Protein AF-A0AAD3N673-F1 (afdb_monomer)

Mean predicted aligned error: 17.69 Å

Structure (mmCIF, N/CA/C/O backbone):
data_AF-A0AAD3N673-F1
#
_entry.id   AF-A0AAD3N673-F1
#
loop_
_atom_site.group_PDB
_atom_site.id
_atom_site.type_symbol
_atom_site.label_atom_id
_atom_site.label_alt_id
_atom_site.label_comp_id
_atom_site.label_asym_id
_atom_site.label_entity_id
_atom_site.label_seq_id
_atom_site.pdbx_PDB_ins_code
_atom_site.Cartn_x
_atom_site.Cartn_y
_atom_site.Cartn_z
_atom_site.occupancy
_atom_site.B_iso_or_equiv
_atom_site.auth_seq_id
_atom_site.auth_comp_id
_atom_site.auth_asym_id
_atom_site.auth_atom_id
_atom_site.pdbx_PDB_model_num
ATOM 1 N N . MET A 1 1 ? 4.998 2.557 9.472 1.00 74.56 1 MET A N 1
ATOM 2 C CA . MET A 1 1 ? 3.812 1.776 9.033 1.00 74.56 1 MET A CA 1
ATOM 3 C C . MET A 1 1 ? 3.994 1.356 7.579 1.00 74.56 1 MET A C 1
ATOM 5 O O . MET A 1 1 ? 4.515 2.151 6.806 1.00 74.56 1 MET A O 1
ATOM 9 N N . ILE A 1 2 ? 3.592 0.134 7.217 1.00 82.12 2 ILE A N 1
ATOM 10 C CA . ILE A 1 2 ? 3.658 -0.397 5.843 1.00 82.12 2 ILE A CA 1
ATOM 11 C C . ILE A 1 2 ? 2.227 -0.606 5.340 1.00 82.12 2 ILE A C 1
ATOM 13 O O . ILE A 1 2 ? 1.426 -1.225 6.037 1.00 82.12 2 ILE A O 1
ATOM 17 N N . ILE A 1 3 ? 1.909 -0.087 4.157 1.00 81.31 3 ILE A N 1
ATOM 18 C CA . ILE A 1 3 ? 0.587 -0.190 3.533 1.00 81.31 3 ILE A CA 1
ATOM 19 C C . ILE A 1 3 ? 0.760 -0.849 2.168 1.00 81.31 3 ILE A C 1
ATOM 21 O O . ILE A 1 3 ? 1.235 -0.222 1.223 1.00 81.31 3 ILE A O 1
ATOM 25 N N . ASN A 1 4 ? 0.378 -2.118 2.066 1.00 83.25 4 ASN A N 1
ATOM 26 C CA . ASN A 1 4 ? 0.408 -2.847 0.802 1.00 83.25 4 ASN A CA 1
ATOM 27 C C . ASN A 1 4 ? -0.785 -2.442 -0.073 1.00 83.25 4 ASN A C 1
ATOM 29 O O . ASN A 1 4 ? -1.875 -2.175 0.438 1.00 83.25 4 ASN A O 1
ATOM 33 N N . HIS A 1 5 ? -0.597 -2.410 -1.393 1.00 82.50 5 HIS A N 1
ATOM 34 C CA . HIS A 1 5 ? -1.702 -2.158 -2.314 1.00 82.50 5 HIS A CA 1
ATOM 35 C C . HIS A 1 5 ? -2.731 -3.300 -2.244 1.00 82.50 5 HIS A C 1
ATOM 37 O O . HIS A 1 5 ? -2.374 -4.468 -2.382 1.00 82.50 5 HIS A O 1
ATOM 43 N N . TYR A 1 6 ? -4.020 -2.980 -2.075 1.00 78.56 6 TYR A N 1
ATOM 44 C CA . TYR A 1 6 ? -5.089 -3.984 -1.899 1.00 78.56 6 TYR A CA 1
ATOM 45 C C . TYR A 1 6 ? -5.235 -4.926 -3.107 1.00 78.56 6 TYR A C 1
ATOM 47 O O . TYR A 1 6 ? -5.595 -6.090 -2.974 1.00 78.56 6 TYR A O 1
ATOM 55 N N . GLY A 1 7 ? -4.924 -4.424 -4.303 1.00 79.44 7 GLY A N 1
ATOM 56 C CA . GLY A 1 7 ? -4.878 -5.200 -5.545 1.00 79.44 7 GLY A CA 1
ATOM 57 C C . GLY A 1 7 ? -3.616 -6.051 -5.730 1.00 79.44 7 GLY A C 1
ATOM 58 O O . GLY A 1 7 ? -3.420 -6.569 -6.829 1.00 79.44 7 GLY A O 1
ATOM 59 N N . TYR A 1 8 ? -2.734 -6.153 -4.725 1.00 85.69 8 TYR A N 1
ATOM 60 C CA . TYR A 1 8 ? -1.504 -6.929 -4.849 1.00 85.69 8 TYR A CA 1
ATOM 61 C C . TYR A 1 8 ? -1.788 -8.429 -4.957 1.00 85.69 8 TYR A C 1
ATOM 63 O O . TYR A 1 8 ? -2.433 -9.028 -4.092 1.00 85.69 8 TYR A O 1
ATOM 71 N N . ASN A 1 9 ? -1.248 -9.065 -5.996 1.00 82.38 9 ASN A N 1
ATOM 72 C CA . ASN A 1 9 ? -1.357 -10.507 -6.185 1.00 82.38 9 ASN A CA 1
ATOM 73 C C . ASN A 1 9 ? 0.018 -11.180 -6.123 1.00 82.38 9 ASN A C 1
ATOM 75 O O . ASN A 1 9 ? 0.884 -10.965 -6.970 1.00 82.38 9 ASN A O 1
ATOM 79 N N . THR A 1 10 ? 0.204 -12.083 -5.161 1.00 82.81 10 THR A N 1
ATOM 80 C CA . THR A 1 10 ? 1.493 -12.750 -4.928 1.00 82.81 10 THR A CA 1
ATOM 81 C C . THR A 1 10 ? 1.937 -13.662 -6.073 1.00 82.81 10 THR A C 1
ATOM 83 O O . THR A 1 10 ? 3.145 -13.870 -6.227 1.00 82.81 10 THR A O 1
ATOM 86 N N . ARG A 1 11 ? 0.999 -14.185 -6.878 1.00 79.12 11 ARG A N 1
ATOM 87 C CA . ARG A 1 11 ? 1.270 -15.081 -8.014 1.00 79.12 11 ARG A CA 1
ATOM 88 C C . ARG A 1 11 ? 1.502 -14.313 -9.309 1.00 79.12 11 ARG A C 1
ATOM 90 O O . ARG A 1 11 ? 2.476 -14.590 -9.999 1.00 79.12 11 ARG A O 1
ATOM 97 N N . THR A 1 12 ? 0.613 -13.380 -9.649 1.00 83.69 12 THR A N 1
ATOM 98 C CA . THR A 1 12 ? 0.686 -12.634 -10.918 1.00 83.69 12 THR A CA 1
ATOM 99 C C . THR A 1 12 ? 1.560 -11.391 -10.828 1.00 83.69 12 THR A C 1
ATOM 101 O O . THR A 1 12 ? 1.961 -10.884 -11.867 1.00 83.69 12 THR A O 1
ATOM 104 N N . LYS A 1 13 ? 1.885 -10.926 -9.614 1.00 88.00 13 LYS A N 1
ATOM 105 C CA . LYS A 1 13 ? 2.587 -9.660 -9.337 1.00 88.00 13 LYS A CA 1
ATOM 106 C C . LYS A 1 13 ? 1.825 -8.418 -9.804 1.00 88.00 13 LYS A C 1
ATOM 108 O O . LYS A 1 13 ? 2.412 -7.370 -10.048 1.00 88.00 13 LYS A O 1
ATOM 113 N N . GLU A 1 14 ? 0.506 -8.520 -9.948 1.00 87.75 14 GLU A N 1
ATOM 114 C CA . GLU A 1 14 ? -0.340 -7.348 -10.190 1.00 87.75 14 GLU A CA 1
ATOM 115 C C . GLU A 1 14 ? -0.281 -6.396 -9.005 1.00 87.75 14 GLU A C 1
ATOM 117 O O . GLU A 1 14 ? -0.221 -6.849 -7.866 1.00 87.75 14 GLU A O 1
ATOM 122 N N . SER A 1 15 ? -0.291 -5.093 -9.293 1.00 89.75 15 SER A N 1
ATOM 123 C CA . SER A 1 15 ? -0.193 -4.013 -8.302 1.00 89.75 15 SER A CA 1
ATOM 124 C C . SER A 1 15 ? 0.937 -4.200 -7.275 1.00 89.75 15 SER A C 1
ATOM 126 O O . SER A 1 15 ? 0.731 -3.980 -6.083 1.00 89.75 15 SER A O 1
ATOM 128 N N . ASP A 1 16 ? 2.117 -4.654 -7.714 1.00 94.56 16 ASP A N 1
ATOM 129 C CA . ASP A 1 16 ? 3.292 -4.887 -6.859 1.00 94.56 16 ASP A CA 1
ATOM 130 C C . ASP A 1 16 ? 3.893 -3.563 -6.371 1.00 94.56 16 ASP A C 1
ATOM 132 O O . ASP A 1 16 ? 4.840 -3.021 -6.946 1.00 94.56 16 ASP A O 1
ATOM 136 N N . MET A 1 17 ? 3.260 -2.990 -5.349 1.00 93.56 17 MET A N 1
ATOM 137 C CA . MET A 1 17 ? 3.665 -1.750 -4.703 1.00 93.56 17 MET A CA 1
ATOM 138 C C . MET A 1 17 ? 3.160 -1.674 -3.257 1.00 93.56 17 MET A C 1
ATOM 140 O O . MET A 1 17 ? 2.133 -2.254 -2.892 1.00 93.56 17 MET A O 1
ATOM 144 N N . ALA A 1 18 ? 3.868 -0.893 -2.448 1.00 92.88 18 ALA A N 1
ATOM 145 C CA . ALA A 1 18 ? 3.491 -0.562 -1.082 1.00 92.88 18 ALA A CA 1
ATOM 146 C C . ALA A 1 18 ? 3.920 0.874 -0.750 1.00 92.88 18 ALA A C 1
ATOM 148 O O . ALA A 1 18 ? 4.863 1.401 -1.343 1.00 92.88 18 ALA A O 1
ATOM 149 N N . LEU A 1 19 ? 3.242 1.493 0.214 1.00 90.81 19 LEU A N 1
ATOM 150 C CA . LEU A 1 19 ? 3.629 2.771 0.804 1.00 90.81 19 LEU A CA 1
ATOM 151 C C . LEU A 1 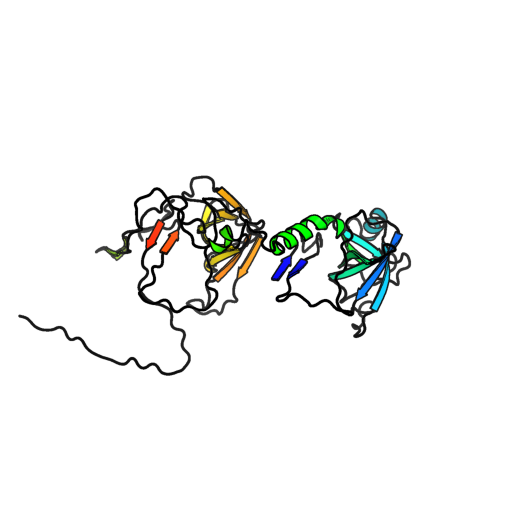19 ? 4.216 2.552 2.197 1.00 90.81 19 LEU A C 1
ATOM 153 O O . LEU A 1 19 ? 3.702 1.775 3.003 1.00 90.81 19 LEU A O 1
ATOM 157 N N . LEU A 1 20 ? 5.300 3.267 2.481 1.00 90.50 20 LEU A N 1
ATOM 158 C CA . LEU A 1 20 ? 6.035 3.203 3.739 1.00 90.50 20 LEU A CA 1
ATOM 159 C C . LEU A 1 20 ? 5.922 4.561 4.434 1.00 90.50 20 LEU A C 1
ATOM 161 O O . LEU A 1 20 ? 6.511 5.542 3.984 1.00 90.50 20 LEU A O 1
ATOM 165 N N . LYS A 1 21 ? 5.177 4.624 5.541 1.00 83.75 21 LYS A N 1
ATOM 166 C CA . LYS A 1 21 ? 5.146 5.807 6.410 1.00 83.75 21 LYS A CA 1
ATOM 167 C C . LYS A 1 21 ? 6.309 5.723 7.388 1.00 83.75 21 LYS A C 1
ATOM 169 O O . LYS A 1 21 ? 6.350 4.808 8.224 1.00 83.75 21 LYS A O 1
ATOM 174 N N . LEU A 1 22 ? 7.230 6.672 7.263 1.00 81.06 22 LEU A N 1
ATOM 175 C CA . LEU A 1 22 ? 8.357 6.846 8.172 1.00 81.06 22 LEU A CA 1
ATOM 176 C C . LEU A 1 22 ? 7.855 7.246 9.561 1.00 81.06 22 LEU A C 1
ATOM 178 O O . LEU A 1 22 ? 6.823 7.903 9.687 1.00 81.06 22 LEU A O 1
ATOM 182 N N . GLN A 1 23 ? 8.578 6.831 10.599 1.00 81.00 23 GLN A N 1
ATOM 183 C CA . GLN A 1 23 ? 8.222 7.155 11.982 1.00 81.00 23 GLN A CA 1
ATOM 184 C C . GLN A 1 23 ? 8.327 8.659 12.259 1.00 81.00 23 GLN A C 1
ATOM 186 O O . GLN A 1 23 ? 7.532 9.199 13.018 1.00 81.00 23 GLN A O 1
ATOM 191 N N . GLN A 1 24 ? 9.288 9.328 11.622 1.00 80.62 24 GLN A N 1
ATOM 192 C CA . GLN A 1 24 ? 9.478 10.770 11.703 1.00 80.62 24 GLN A CA 1
ATOM 193 C C . GLN A 1 24 ? 9.610 11.356 10.290 1.00 80.62 24 GLN A C 1
ATOM 195 O O . GLN A 1 24 ? 10.148 10.680 9.403 1.00 80.62 24 GLN A O 1
ATOM 200 N N . PRO A 1 25 ? 9.134 12.594 10.058 1.00 84.06 25 PRO A N 1
ATOM 201 C CA . PRO A 1 25 ? 9.342 13.289 8.795 1.00 84.06 25 PRO A CA 1
ATOM 202 C C . PRO A 1 25 ? 10.832 13.464 8.502 1.00 84.06 25 PRO A C 1
ATOM 204 O O . PRO A 1 25 ? 11.623 13.798 9.382 1.00 84.06 25 PRO A O 1
ATOM 207 N N . VAL A 1 26 ? 11.220 13.263 7.246 1.00 87.81 26 VAL A N 1
ATOM 208 C CA . VAL A 1 26 ? 12.606 13.472 6.821 1.00 87.81 26 VAL A CA 1
ATOM 209 C C . VAL A 1 26 ? 12.846 14.951 6.554 1.00 87.81 26 VAL A C 1
ATOM 211 O O . VAL A 1 26 ? 12.038 15.615 5.909 1.00 87.81 26 VAL A O 1
ATOM 214 N N . VAL A 1 27 ? 13.990 15.457 7.010 1.00 91.56 27 VAL A N 1
ATOM 215 C CA . VAL A 1 27 ? 14.427 16.826 6.728 1.00 91.56 27 VAL A CA 1
ATOM 216 C C . VAL A 1 27 ? 15.046 16.883 5.333 1.00 91.56 27 VAL A C 1
ATOM 218 O O . VAL A 1 27 ? 16.078 16.260 5.070 1.00 91.56 27 VAL A O 1
ATOM 221 N N . PHE A 1 28 ? 14.423 17.641 4.433 1.00 93.50 28 PHE A N 1
ATOM 222 C CA . PHE A 1 28 ? 14.944 17.831 3.081 1.00 93.50 28 PHE A CA 1
ATOM 223 C C . PHE A 1 28 ? 16.200 18.695 3.066 1.00 93.50 28 PHE A C 1
ATOM 225 O O . PHE A 1 28 ? 16.344 19.652 3.825 1.00 93.50 28 PHE A O 1
ATOM 232 N N . ASN A 1 29 ? 17.116 18.351 2.165 1.00 94.38 29 ASN A N 1
ATOM 233 C CA . ASN A 1 29 ? 18.379 19.056 1.985 1.00 94.38 29 ASN A CA 1
ATOM 234 C C . ASN A 1 29 ? 18.906 18.844 0.551 1.00 94.38 29 ASN A C 1
ATOM 236 O O . ASN A 1 29 ? 18.150 18.540 -0.374 1.00 94.38 29 ASN A O 1
ATOM 240 N N . GLN A 1 30 ? 20.203 19.058 0.330 1.00 95.81 30 GLN A N 1
ATOM 241 C CA . GLN A 1 30 ? 20.824 18.868 -0.985 1.00 95.81 30 GLN A CA 1
ATOM 242 C C . GLN A 1 30 ? 20.966 17.395 -1.409 1.00 95.81 30 GLN A C 1
ATOM 244 O O . GLN A 1 30 ? 21.077 17.121 -2.598 1.00 95.81 30 GLN A O 1
ATOM 249 N N . PHE A 1 31 ? 20.943 16.456 -0.461 1.00 94.19 31 PHE A N 1
ATOM 250 C CA . PHE A 1 31 ? 21.061 15.013 -0.695 1.00 94.19 31 PHE A CA 1
ATOM 251 C C . PHE A 1 31 ? 19.709 14.293 -0.676 1.00 94.19 31 PHE A C 1
ATOM 253 O O . PHE A 1 31 ? 19.594 13.196 -1.215 1.00 94.19 31 PHE A O 1
ATOM 260 N N . ILE A 1 32 ? 18.693 14.893 -0.049 1.00 93.81 32 ILE A N 1
ATOM 261 C CA . ILE A 1 32 ? 17.379 14.281 0.148 1.00 93.81 32 ILE A CA 1
ATOM 262 C C . ILE A 1 32 ? 16.294 15.199 -0.403 1.00 93.81 32 ILE A C 1
ATOM 264 O O . ILE A 1 32 ? 16.026 16.263 0.161 1.00 93.81 32 ILE A O 1
ATOM 268 N N . ARG A 1 33 ? 15.647 14.759 -1.486 1.00 93.25 33 ARG A N 1
ATOM 269 C CA . ARG A 1 33 ? 14.490 15.420 -2.100 1.00 93.25 33 ARG A CA 1
ATOM 270 C C . ARG A 1 33 ? 13.495 14.386 -2.634 1.00 93.25 33 ARG A C 1
ATOM 272 O O . ARG A 1 33 ? 13.927 13.313 -3.057 1.00 93.25 33 ARG A O 1
ATOM 279 N N . PRO A 1 34 ? 12.188 14.694 -2.627 1.00 94.69 34 PRO A N 1
ATOM 280 C CA . PRO A 1 34 ? 11.187 13.829 -3.232 1.00 94.69 34 PRO A CA 1
ATOM 281 C C . PRO A 1 34 ? 11.283 13.847 -4.764 1.00 94.69 34 PRO A C 1
ATOM 283 O O . PRO A 1 34 ? 11.810 14.788 -5.362 1.00 94.69 34 PRO A O 1
ATOM 286 N N . ILE A 1 35 ? 10.736 12.803 -5.383 1.00 95.38 35 ILE A N 1
ATOM 287 C CA . ILE A 1 35 ? 10.476 12.718 -6.821 1.00 95.38 35 ILE A CA 1
ATOM 288 C C . ILE A 1 35 ? 8.968 12.831 -7.050 1.00 95.38 35 ILE A C 1
ATOM 290 O O . ILE A 1 35 ? 8.179 12.353 -6.233 1.00 95.38 35 ILE A O 1
ATOM 294 N N . ASP A 1 36 ? 8.568 13.430 -8.164 1.00 93.44 36 ASP A N 1
ATOM 295 C CA . ASP A 1 36 ? 7.154 13.545 -8.508 1.00 93.44 36 ASP A CA 1
ATOM 296 C C . ASP A 1 36 ? 6.617 12.299 -9.184 1.00 93.44 36 ASP A C 1
ATOM 298 O O . ASP A 1 36 ? 7.373 11.517 -9.745 1.00 93.44 36 ASP A O 1
ATOM 302 N N . LEU A 1 37 ? 5.301 12.111 -9.144 1.00 93.38 37 LEU A N 1
ATOM 303 C CA . LEU A 1 37 ? 4.654 10.961 -9.762 1.00 93.38 37 LEU A CA 1
ATOM 304 C C . LEU A 1 37 ? 4.281 11.263 -11.211 1.00 93.38 37 LEU A C 1
ATOM 306 O O . LEU A 1 37 ? 3.676 12.291 -11.504 1.00 93.38 37 LEU A O 1
ATOM 310 N N . TRP A 1 38 ? 4.562 10.319 -12.106 1.00 93.06 38 TRP A N 1
ATOM 311 C CA . TRP A 1 38 ? 4.102 10.398 -13.487 1.00 93.06 38 TRP A CA 1
ATOM 312 C C . TRP A 1 38 ? 2.606 10.053 -13.570 1.00 93.06 38 TRP A C 1
ATOM 314 O O . TRP A 1 38 ? 2.213 8.891 -13.431 1.00 93.06 38 TRP A O 1
ATOM 324 N N . MET A 1 39 ? 1.753 11.048 -13.824 1.00 86.94 39 MET A N 1
ATOM 325 C CA . MET A 1 39 ? 0.288 10.873 -13.796 1.00 86.94 39 MET A CA 1
ATOM 326 C C . MET A 1 39 ? -0.368 10.698 -15.173 1.00 86.94 39 MET A C 1
ATOM 328 O O . MET A 1 39 ? -1.542 10.340 -15.263 1.00 86.94 39 MET A O 1
ATOM 332 N N . THR A 1 40 ? 0.364 10.936 -16.260 1.00 88.69 40 THR A N 1
ATOM 333 C CA . THR A 1 40 ? -0.167 10.869 -17.632 1.00 88.69 40 THR A CA 1
ATOM 334 C C . THR A 1 40 ? 0.135 9.519 -18.295 1.00 88.69 40 THR A C 1
ATOM 336 O O . THR A 1 40 ? 0.967 8.760 -17.795 1.00 88.69 40 THR A O 1
ATOM 339 N N . PRO A 1 41 ? -0.520 9.162 -19.416 1.00 91.38 41 PRO A N 1
ATOM 340 C CA . PRO A 1 41 ? -0.152 7.973 -20.179 1.00 91.38 41 PRO A CA 1
ATOM 341 C C . PRO A 1 41 ? 1.346 7.922 -20.497 1.00 91.38 41 PRO A C 1
ATOM 343 O O . PRO A 1 41 ? 1.921 8.899 -20.976 1.00 91.38 41 PRO A O 1
ATOM 346 N N . LEU A 1 42 ? 1.978 6.777 -20.220 1.00 91.38 42 LEU A N 1
ATOM 347 C CA . LEU A 1 42 ? 3.411 6.598 -20.448 1.00 91.38 42 LEU A CA 1
ATOM 348 C C . LEU A 1 42 ? 3.745 6.704 -21.948 1.00 91.38 42 LEU A C 1
ATOM 350 O O . LEU A 1 42 ? 3.201 5.935 -22.747 1.00 91.38 42 LEU A O 1
ATOM 354 N N . PRO A 1 43 ? 4.652 7.609 -22.344 1.00 92.12 43 PRO A N 1
ATOM 355 C CA . PRO A 1 43 ? 5.070 7.755 -23.733 1.00 92.12 43 PRO A CA 1
ATOM 356 C C . PRO A 1 43 ? 5.942 6.572 -24.167 1.00 92.12 43 PRO A C 1
ATOM 358 O O . PRO A 1 43 ? 6.958 6.258 -23.541 1.00 92.12 43 PRO A O 1
ATOM 361 N N . LEU A 1 44 ? 5.556 5.933 -25.271 1.00 92.44 44 LEU A N 1
ATOM 362 C CA . LEU A 1 44 ? 6.309 4.823 -25.853 1.00 92.44 44 LEU A CA 1
ATOM 363 C C . LEU A 1 44 ? 7.680 5.295 -26.346 1.00 92.44 44 LEU A C 1
ATOM 365 O O . LEU A 1 44 ? 7.832 6.431 -26.792 1.00 92.44 44 LEU A O 1
ATOM 369 N N . HIS A 1 45 ? 8.674 4.410 -26.284 1.00 92.19 45 HIS A N 1
ATOM 370 C CA . HIS A 1 45 ? 10.055 4.663 -26.709 1.00 92.19 45 HIS A CA 1
ATOM 371 C C . HIS A 1 45 ? 10.776 5.789 -25.948 1.00 92.19 45 HIS A C 1
ATOM 373 O O . HIS A 1 45 ? 11.872 6.204 -26.332 1.00 92.19 45 HIS A O 1
ATOM 379 N N . ARG A 1 46 ? 10.206 6.275 -24.838 1.00 93.12 46 ARG A N 1
ATOM 380 C CA . ARG A 1 46 ? 10.896 7.217 -23.957 1.00 93.12 46 ARG A CA 1
ATOM 381 C C . ARG A 1 46 ? 12.006 6.509 -23.196 1.00 93.12 46 ARG A C 1
ATOM 383 O O . ARG A 1 46 ? 11.819 5.400 -22.698 1.00 93.12 46 ARG A O 1
ATOM 390 N N . LYS A 1 47 ? 13.147 7.186 -23.076 1.00 94.31 47 LYS A N 1
ATOM 391 C CA . LYS A 1 47 ? 14.249 6.760 -22.215 1.00 94.31 47 LYS A CA 1
ATOM 392 C C . LYS A 1 47 ? 14.003 7.216 -20.783 1.00 94.31 47 LYS A C 1
ATOM 394 O O . LYS A 1 47 ? 13.699 8.385 -20.550 1.00 94.31 47 LYS A O 1
ATOM 399 N N . CYS A 1 48 ? 14.167 6.293 -19.852 1.00 95.69 48 CYS A N 1
ATOM 400 C CA . CYS A 1 48 ? 14.081 6.518 -18.420 1.00 95.69 48 CYS A CA 1
ATOM 401 C C . CYS A 1 48 ? 15.277 5.856 -17.739 1.00 95.69 48 CYS A C 1
ATOM 403 O O . CYS A 1 48 ? 15.911 4.965 -18.305 1.00 95.69 48 CYS A O 1
ATOM 405 N N . THR A 1 49 ? 15.591 6.301 -16.536 1.00 96.31 49 THR A N 1
ATOM 406 C CA . THR A 1 49 ? 16.772 5.890 -15.790 1.00 96.31 49 THR A CA 1
ATOM 407 C C . THR A 1 49 ? 16.345 5.037 -14.607 1.00 96.31 49 THR A C 1
ATOM 409 O O . THR A 1 49 ? 15.496 5.441 -13.813 1.00 96.31 49 THR A O 1
ATOM 412 N N . VAL A 1 50 ? 16.934 3.851 -14.501 1.00 95.38 50 VAL A N 1
ATOM 413 C CA . VAL A 1 50 ? 16.853 3.008 -13.307 1.00 95.38 50 VAL A CA 1
ATOM 414 C C . VAL A 1 50 ? 18.091 3.272 -12.474 1.00 95.38 50 VAL A C 1
ATOM 416 O O . VAL A 1 50 ? 19.188 3.341 -13.033 1.00 95.38 50 VAL A O 1
ATOM 419 N N . THR A 1 51 ? 17.930 3.377 -11.160 1.00 95.56 51 THR A N 1
ATOM 420 C CA . THR A 1 51 ? 19.048 3.482 -10.220 1.00 95.56 51 THR A CA 1
ATOM 421 C C . THR A 1 51 ? 18.941 2.436 -9.117 1.00 95.56 51 THR A C 1
ATOM 423 O O . THR A 1 51 ? 17.839 2.074 -8.701 1.00 95.56 51 THR A O 1
ATOM 426 N N . GLY A 1 52 ? 20.083 1.942 -8.635 1.00 94.50 52 GLY A N 1
ATOM 427 C CA . GLY A 1 52 ? 20.101 0.969 -7.544 1.00 94.50 52 GLY A CA 1
ATOM 428 C C . GLY A 1 52 ? 21.476 0.388 -7.202 1.00 94.50 52 GLY A C 1
ATOM 429 O O . GLY A 1 52 ? 22.501 0.770 -7.771 1.00 94.50 52 GLY A O 1
ATOM 430 N N . TRP A 1 53 ? 21.491 -0.499 -6.206 1.00 94.56 53 TRP A N 1
ATOM 431 C CA . TRP A 1 53 ? 22.683 -1.192 -5.680 1.00 94.56 53 TRP A CA 1
ATOM 432 C C . TRP A 1 53 ? 22.659 -2.701 -5.967 1.00 94.56 53 TRP A C 1
ATOM 434 O O . TRP A 1 53 ? 23.422 -3.480 -5.382 1.00 94.56 53 TRP A O 1
ATOM 444 N N . GLY A 1 54 ? 21.756 -3.131 -6.842 1.00 89.44 54 GLY A N 1
ATOM 445 C CA . GLY A 1 54 ? 21.657 -4.497 -7.306 1.00 89.44 54 GLY A CA 1
ATOM 446 C C . GLY A 1 54 ? 22.892 -4.951 -8.076 1.00 89.44 54 GLY A C 1
ATOM 447 O O . GLY A 1 54 ? 23.843 -4.209 -8.334 1.00 89.44 54 GLY A O 1
ATOM 448 N N . SER A 1 55 ? 22.908 -6.234 -8.408 1.00 86.25 55 SER A N 1
ATOM 449 C CA . SER A 1 55 ? 24.017 -6.844 -9.134 1.00 86.25 55 SER A CA 1
ATOM 450 C C . SER A 1 55 ? 24.170 -6.238 -10.536 1.00 86.25 55 SER A C 1
ATOM 452 O O . SER A 1 55 ? 23.209 -6.126 -11.280 1.00 86.25 55 SER A O 1
ATOM 454 N N . THR A 1 56 ? 25.389 -5.912 -10.973 1.00 85.50 56 THR A N 1
ATOM 455 C CA . THR A 1 56 ? 25.623 -5.344 -12.326 1.00 85.50 56 THR A CA 1
ATOM 456 C C . THR A 1 56 ? 25.596 -6.382 -13.452 1.00 85.50 56 THR A C 1
ATOM 458 O O . THR A 1 56 ? 25.738 -6.056 -14.629 1.00 85.50 56 THR A O 1
ATOM 461 N N . ARG A 1 57 ? 25.445 -7.655 -13.091 1.00 84.31 57 ARG A N 1
ATOM 462 C CA . ARG A 1 57 ? 25.306 -8.798 -13.992 1.00 84.31 57 ARG A CA 1
ATOM 463 C C . ARG A 1 57 ? 24.458 -9.857 -13.315 1.00 84.31 57 ARG A C 1
ATOM 465 O O . ARG A 1 57 ? 24.461 -9.966 -12.088 1.00 84.31 57 ARG A O 1
ATOM 472 N N . GLU A 1 58 ? 23.780 -10.658 -14.123 1.00 85.62 58 GLU A N 1
ATOM 473 C CA . GLU A 1 58 ? 22.934 -11.737 -13.630 1.00 85.62 58 GLU A CA 1
ATOM 474 C C . GLU A 1 58 ? 23.734 -12.714 -12.751 1.00 85.62 58 GLU A C 1
ATOM 476 O O . GLU A 1 58 ? 24.814 -13.162 -13.139 1.00 85.62 58 GLU A O 1
ATOM 481 N N . ASN A 1 59 ? 23.209 -13.020 -11.559 1.00 83.94 59 ASN A N 1
ATOM 482 C CA . ASN A 1 59 ? 23.870 -13.851 -10.538 1.00 83.94 59 ASN A CA 1
ATOM 483 C C . ASN A 1 59 ? 25.235 -13.309 -10.060 1.00 83.94 59 ASN A C 1
ATOM 485 O O . ASN A 1 59 ? 26.030 -14.038 -9.468 1.00 83.94 59 ASN A O 1
ATOM 489 N N . GLY A 1 60 ? 25.525 -12.031 -10.318 1.00 85.69 60 GLY A N 1
ATOM 490 C CA . GLY A 1 60 ? 26.713 -11.348 -9.820 1.00 85.69 60 GLY A CA 1
ATOM 491 C C . GLY A 1 60 ? 26.565 -10.870 -8.372 1.00 85.69 60 GLY A C 1
ATOM 492 O O . GLY A 1 60 ? 25.460 -10.867 -7.823 1.00 85.69 60 GLY A O 1
ATOM 493 N N . PRO A 1 61 ? 27.664 -10.415 -7.746 1.00 87.69 61 PRO A N 1
ATOM 494 C CA . PRO A 1 61 ? 27.602 -9.765 -6.443 1.00 87.69 61 PRO A CA 1
ATOM 495 C C . PRO A 1 61 ? 26.930 -8.388 -6.546 1.00 87.69 61 PRO A C 1
ATOM 497 O O . PRO A 1 61 ? 26.995 -7.728 -7.587 1.00 87.69 61 PRO A O 1
ATOM 500 N N . ARG A 1 62 ? 26.334 -7.946 -5.436 1.00 88.25 62 ARG A N 1
ATOM 501 C CA . ARG A 1 62 ? 25.847 -6.570 -5.270 1.00 88.25 62 ARG A CA 1
ATOM 502 C C . ARG A 1 62 ? 27.012 -5.591 -5.192 1.00 88.25 62 ARG A C 1
ATOM 504 O O . ARG A 1 62 ? 28.138 -5.969 -4.864 1.00 88.25 62 ARG A O 1
ATOM 511 N N . VAL A 1 63 ? 26.726 -4.328 -5.470 1.00 91.31 63 VAL A N 1
ATOM 512 C CA . VAL A 1 63 ? 27.723 -3.255 -5.478 1.00 91.31 63 VAL A CA 1
ATOM 513 C C . VAL A 1 63 ? 27.443 -2.239 -4.378 1.00 91.31 63 VAL A C 1
ATOM 515 O O . VAL A 1 63 ? 26.301 -2.001 -4.009 1.00 91.31 63 VAL A O 1
ATOM 518 N N . ASN A 1 64 ? 28.499 -1.609 -3.860 1.00 91.69 64 ASN A N 1
ATOM 519 C CA . ASN A 1 64 ? 28.382 -0.637 -2.763 1.00 91.69 64 ASN A CA 1
ATOM 520 C C . ASN A 1 64 ? 28.148 0.802 -3.252 1.00 91.69 64 ASN A C 1
ATOM 522 O O . ASN A 1 64 ? 27.726 1.663 -2.485 1.00 91.69 64 ASN A O 1
ATOM 526 N N . ARG A 1 65 ? 28.443 1.085 -4.526 1.00 94.00 65 ARG A N 1
ATOM 527 C CA . ARG A 1 65 ? 28.217 2.397 -5.148 1.00 94.00 65 ARG A CA 1
ATOM 528 C C . ARG A 1 65 ? 26.932 2.346 -5.961 1.00 94.00 65 ARG A C 1
ATOM 530 O O . ARG A 1 65 ? 26.769 1.400 -6.728 1.00 94.00 65 ARG A O 1
ATOM 537 N N . LEU A 1 66 ? 26.082 3.364 -5.820 1.00 94.69 66 LEU A N 1
ATOM 538 C CA . LEU A 1 66 ? 24.845 3.484 -6.591 1.00 94.69 66 LEU A CA 1
ATOM 539 C C . LEU A 1 66 ? 25.168 3.444 -8.088 1.00 94.69 66 LEU A C 1
ATOM 541 O O . LEU A 1 66 ? 26.084 4.134 -8.540 1.00 94.69 66 LEU A O 1
ATOM 545 N N . GLN A 1 67 ? 24.449 2.608 -8.827 1.00 95.44 67 GLN A N 1
ATOM 546 C CA . GLN A 1 67 ? 24.553 2.492 -10.277 1.00 95.44 67 GLN A CA 1
ATOM 547 C C . GLN A 1 67 ? 23.334 3.120 -10.939 1.00 95.44 67 GLN A C 1
ATOM 549 O O . GLN A 1 67 ? 22.273 3.241 -10.322 1.00 95.44 67 GLN A O 1
ATOM 554 N N . GLU A 1 68 ? 23.486 3.474 -12.211 1.00 94.44 68 GLU A N 1
ATOM 555 C CA . GLU A 1 68 ? 22.400 3.966 -13.046 1.00 94.44 68 GLU A CA 1
ATOM 556 C C . GLU A 1 68 ? 22.485 3.395 -14.461 1.00 94.44 68 GLU A C 1
ATOM 558 O O . GLU A 1 68 ? 23.571 3.146 -14.990 1.00 94.44 68 GLU A O 1
ATOM 563 N N . VAL A 1 69 ? 21.329 3.182 -15.087 1.00 93.12 69 VAL A N 1
ATOM 564 C CA . VAL A 1 69 ? 21.252 2.741 -16.480 1.00 93.12 69 VAL A CA 1
ATOM 565 C C . VAL A 1 69 ? 20.008 3.296 -17.162 1.00 93.12 69 VAL A C 1
ATOM 567 O O . VAL A 1 69 ? 18.929 3.369 -16.574 1.00 93.12 69 VAL A O 1
ATOM 570 N N . ASN A 1 70 ? 20.153 3.671 -18.433 1.00 94.00 70 ASN A N 1
ATOM 571 C CA . ASN A 1 70 ? 19.038 4.120 -19.258 1.00 94.00 70 ASN A CA 1
ATOM 572 C C . ASN A 1 70 ? 18.353 2.938 -19.949 1.00 94.00 70 ASN A C 1
ATOM 574 O O . ASN A 1 70 ? 18.987 2.176 -20.683 1.00 94.00 70 ASN A O 1
ATOM 578 N N . VAL A 1 71 ? 17.040 2.850 -19.774 1.00 94.56 71 VAL A N 1
ATOM 579 C CA . VAL A 1 71 ? 16.147 1.867 -20.392 1.00 94.56 71 VAL A CA 1
ATOM 580 C C . VAL A 1 71 ? 15.055 2.576 -21.186 1.00 94.56 71 VAL A C 1
ATOM 582 O O . VAL A 1 71 ? 14.735 3.735 -20.932 1.00 94.56 71 VAL A O 1
ATOM 585 N N . THR A 1 72 ? 14.491 1.899 -22.181 1.00 94.69 72 THR A N 1
ATOM 586 C CA . THR A 1 72 ? 13.477 2.464 -23.079 1.00 94.69 72 THR A CA 1
ATOM 587 C C . THR A 1 72 ? 12.128 1.809 -22.823 1.00 94.69 72 THR A C 1
ATOM 589 O O . THR A 1 72 ? 12.054 0.584 -22.781 1.00 94.69 72 THR A O 1
ATOM 592 N N . ILE A 1 73 ? 11.070 2.608 -22.661 1.00 95.31 73 ILE A N 1
ATOM 593 C CA . ILE A 1 73 ? 9.696 2.111 -22.504 1.00 95.31 73 ILE A CA 1
ATOM 594 C C . ILE A 1 73 ? 9.261 1.402 -23.786 1.00 95.31 73 ILE A C 1
ATOM 596 O O . ILE A 1 73 ? 9.326 1.979 -24.874 1.00 95.31 73 ILE A O 1
ATOM 600 N N . LEU A 1 74 ? 8.780 0.169 -23.646 1.00 94.19 74 LEU A N 1
ATOM 601 C CA . LEU A 1 74 ? 8.358 -0.659 -24.770 1.00 94.19 74 LEU A CA 1
ATOM 602 C C . LEU A 1 74 ? 6.840 -0.602 -24.999 1.00 94.19 74 LEU A C 1
ATOM 604 O O . LEU A 1 74 ? 6.077 -0.453 -24.038 1.00 94.19 74 LEU A O 1
ATOM 608 N N . PRO A 1 75 ? 6.388 -0.778 -26.254 1.00 94.50 75 PRO A N 1
ATOM 609 C CA . PRO A 1 75 ? 4.979 -0.988 -26.563 1.00 94.50 75 PRO A CA 1
ATOM 610 C C . PRO A 1 75 ? 4.381 -2.184 -25.789 1.00 94.50 75 PRO A C 1
ATOM 612 O O . PRO A 1 75 ? 5.048 -3.219 -25.652 1.00 94.50 75 PRO A O 1
ATOM 615 N N . PRO A 1 76 ? 3.141 -2.077 -25.265 1.00 91.94 76 PRO A N 1
ATOM 616 C CA . PRO A 1 76 ? 2.520 -3.141 -24.474 1.00 91.94 76 PRO A CA 1
ATOM 617 C C . PRO A 1 76 ? 2.388 -4.475 -25.215 1.00 91.94 76 PRO A C 1
ATOM 619 O O . PRO A 1 76 ? 2.597 -5.526 -24.618 1.00 91.94 76 PRO A O 1
ATOM 622 N N . ASP A 1 77 ? 2.069 -4.438 -26.506 1.00 93.06 77 ASP A N 1
ATOM 623 C CA . ASP A 1 77 ? 1.956 -5.593 -27.398 1.00 93.06 77 ASP A CA 1
ATOM 624 C C . ASP A 1 77 ? 3.298 -6.317 -27.556 1.00 93.06 77 ASP A C 1
ATOM 626 O O . ASP A 1 77 ? 3.371 -7.527 -27.333 1.00 93.06 77 ASP A O 1
ATOM 630 N N . VAL A 1 78 ? 4.373 -5.566 -27.816 1.00 92.12 78 VAL A N 1
ATOM 631 C CA . VAL A 1 78 ? 5.738 -6.103 -27.908 1.00 92.12 78 VAL A CA 1
ATOM 632 C C . VAL A 1 78 ? 6.151 -6.744 -26.588 1.00 92.12 78 VAL A C 1
ATOM 634 O O . VAL A 1 78 ? 6.649 -7.873 -26.566 1.00 92.12 78 VAL A O 1
ATOM 637 N N . CYS A 1 79 ? 5.912 -6.068 -25.459 1.00 91.94 79 CYS A N 1
ATOM 638 C CA . CYS A 1 79 ? 6.276 -6.663 -24.181 1.00 91.94 79 CYS A CA 1
ATOM 639 C C . CYS A 1 79 ? 5.452 -7.919 -23.868 1.00 91.94 79 CYS A C 1
ATOM 641 O O . CYS A 1 79 ? 5.991 -8.938 -23.425 1.00 91.94 79 CYS A O 1
ATOM 643 N N . ASN A 1 80 ? 4.145 -7.880 -24.120 1.00 92.94 80 ASN A N 1
ATOM 644 C CA . ASN A 1 80 ? 3.282 -9.014 -23.835 1.00 92.94 80 ASN A CA 1
ATOM 645 C C . ASN A 1 80 ? 3.601 -10.217 -24.738 1.00 92.94 80 ASN A C 1
ATOM 647 O O . ASN A 1 80 ? 3.486 -11.359 -24.290 1.00 92.94 80 ASN A O 1
ATOM 651 N N . GLN A 1 81 ? 4.083 -9.976 -25.963 1.00 93.12 81 GLN A N 1
ATOM 652 C CA . GLN A 1 81 ? 4.624 -11.008 -26.846 1.00 93.12 81 GLN A CA 1
ATOM 653 C C . GLN A 1 81 ? 5.861 -11.684 -26.234 1.00 93.12 81 GLN A C 1
ATOM 655 O O . GLN A 1 81 ? 5.922 -12.913 -26.182 1.00 93.12 81 GLN A O 1
ATOM 660 N N . TYR A 1 82 ? 6.820 -10.914 -25.705 1.00 91.19 82 TYR A N 1
ATOM 661 C CA . TYR A 1 82 ? 8.015 -11.471 -25.052 1.00 91.19 82 TYR A CA 1
ATOM 662 C C . TYR A 1 82 ? 7.698 -12.318 -23.813 1.00 91.19 82 TYR A C 1
ATOM 664 O O . TYR A 1 82 ? 8.420 -13.272 -23.503 1.00 91.19 82 TYR A O 1
ATOM 672 N N . TYR A 1 83 ? 6.601 -12.006 -23.125 1.00 91.38 83 TYR A N 1
ATOM 673 C CA . TYR A 1 83 ? 6.167 -12.697 -21.913 1.00 91.38 83 TYR A CA 1
ATOM 674 C C . TYR A 1 83 ? 4.951 -13.610 -22.101 1.00 91.38 83 TYR A C 1
ATOM 676 O O . TYR A 1 83 ? 4.366 -14.047 -21.110 1.00 91.38 83 TYR A O 1
ATOM 684 N N . LEU A 1 84 ? 4.600 -13.958 -23.345 1.00 91.88 84 LEU A N 1
ATOM 685 C CA . LEU A 1 84 ? 3.549 -14.930 -23.674 1.00 91.88 84 LEU A CA 1
ATOM 686 C C . LEU A 1 84 ? 2.191 -14.618 -23.008 1.00 91.88 84 LEU A C 1
ATOM 688 O O . LEU A 1 84 ? 1.551 -15.505 -22.445 1.00 91.88 84 LEU A O 1
ATOM 692 N N . GLY A 1 85 ? 1.762 -13.353 -23.011 1.00 89.94 85 GLY A N 1
ATOM 693 C CA . GLY A 1 85 ? 0.455 -12.960 -22.463 1.00 89.94 85 GLY A CA 1
ATOM 694 C C . GLY A 1 85 ? 0.417 -12.744 -20.942 1.00 89.94 85 GLY A C 1
ATOM 695 O O . GLY A 1 85 ? -0.662 -12.589 -20.360 1.00 89.94 85 GLY A O 1
ATOM 696 N N . ARG A 1 86 ? 1.569 -12.778 -20.260 1.00 89.94 86 ARG A N 1
ATOM 697 C CA . ARG A 1 86 ? 1.647 -12.645 -18.793 1.00 89.94 86 ARG A CA 1
ATOM 698 C C . ARG A 1 86 ? 1.682 -11.201 -18.290 1.00 89.94 86 ARG A C 1
ATOM 700 O O . ARG A 1 86 ? 1.541 -11.007 -17.087 1.00 89.94 86 ARG A O 1
ATOM 707 N N . ILE A 1 87 ? 1.835 -10.205 -19.164 1.00 92.56 87 ILE A N 1
ATOM 708 C CA . ILE A 1 87 ? 1.822 -8.794 -18.758 1.00 92.56 87 ILE A CA 1
ATOM 709 C C . ILE A 1 87 ? 0.380 -8.355 -18.502 1.00 92.56 87 ILE A C 1
ATOM 711 O O . ILE A 1 87 ? -0.522 -8.615 -19.299 1.00 92.56 87 ILE A O 1
ATOM 715 N N . ARG A 1 88 ? 0.159 -7.726 -17.348 1.00 91.25 88 ARG A N 1
ATOM 716 C CA . ARG A 1 88 ? -1.149 -7.241 -16.886 1.00 91.25 88 ARG A CA 1
ATOM 717 C C . ARG A 1 88 ? -1.238 -5.727 -17.036 1.00 91.25 88 ARG A C 1
ATOM 719 O O . ARG A 1 88 ? -0.228 -5.061 -17.241 1.00 91.25 88 ARG A O 1
ATOM 726 N N . SER A 1 89 ? -2.444 -5.171 -16.930 1.00 89.88 89 SER A N 1
ATOM 727 C CA . SER A 1 89 ? -2.675 -3.733 -17.134 1.00 89.88 89 SER A CA 1
ATOM 728 C C . SER A 1 89 ? -1.895 -2.854 -16.152 1.00 89.88 89 SER A C 1
ATOM 730 O O . SER A 1 89 ? -1.462 -1.773 -16.549 1.00 89.88 89 SER A O 1
ATOM 732 N N . SER A 1 90 ? -1.669 -3.339 -14.923 1.00 90.75 90 SER A N 1
ATOM 733 C CA . SER A 1 90 ? -0.900 -2.664 -13.864 1.00 90.75 90 SER A CA 1
ATOM 734 C C . SER A 1 90 ? 0.616 -2.704 -14.069 1.00 90.75 90 SER A C 1
ATOM 736 O O . SER A 1 90 ? 1.370 -2.304 -13.184 1.00 90.75 90 SER A O 1
ATOM 738 N N . MET A 1 91 ? 1.086 -3.242 -15.193 1.00 95.19 91 MET A N 1
ATOM 739 C CA . MET A 1 91 ? 2.499 -3.446 -15.488 1.00 95.19 91 MET A CA 1
ATOM 740 C C . MET A 1 91 ? 2.866 -2.794 -16.816 1.00 95.19 91 MET A C 1
ATOM 742 O O . MET A 1 91 ? 2.032 -2.590 -17.699 1.00 95.19 91 MET A O 1
ATOM 746 N N . PHE A 1 92 ? 4.147 -2.502 -16.978 1.00 96.06 92 PHE A N 1
ATOM 747 C CA . PHE A 1 92 ? 4.741 -2.161 -18.264 1.00 96.06 92 PHE A CA 1
ATOM 748 C C . PHE A 1 92 ? 6.203 -2.583 -18.273 1.00 96.06 92 PHE A C 1
ATOM 750 O O . PHE A 1 92 ? 6.751 -2.977 -17.244 1.00 96.06 92 PHE A O 1
ATOM 757 N N . CYS A 1 93 ? 6.835 -2.512 -19.437 1.00 95.06 93 CYS A N 1
ATOM 758 C CA . CYS A 1 93 ? 8.199 -2.984 -19.591 1.00 95.06 93 CYS A CA 1
ATOM 759 C C . CYS A 1 93 ? 9.098 -1.887 -20.116 1.00 95.06 93 CYS A C 1
ATOM 761 O O . CYS A 1 93 ? 8.690 -1.075 -20.953 1.00 95.06 93 CYS A O 1
ATOM 763 N N . ALA A 1 94 ? 10.337 -1.914 -19.650 1.00 94.56 94 ALA A N 1
ATOM 764 C CA . ALA A 1 94 ? 11.382 -1.064 -20.169 1.00 94.56 94 ALA A CA 1
ATOM 765 C C . ALA A 1 94 ? 12.683 -1.854 -20.287 1.00 94.56 94 ALA A C 1
ATOM 767 O O . ALA A 1 94 ? 12.975 -2.740 -19.490 1.00 94.56 94 ALA A O 1
ATOM 768 N N . GLY A 1 95 ? 13.459 -1.554 -21.318 1.00 90.69 95 GLY A N 1
ATOM 769 C CA . GLY A 1 95 ? 14.738 -2.209 -21.545 1.00 90.69 95 GLY A CA 1
ATOM 770 C C . GLY A 1 95 ? 15.409 -1.696 -22.805 1.00 90.69 95 GLY A C 1
ATOM 771 O O . GLY A 1 95 ? 15.043 -0.653 -23.349 1.00 90.69 95 GLY A O 1
ATOM 772 N N . LYS A 1 96 ? 16.403 -2.439 -23.278 1.00 84.81 96 LYS A N 1
ATOM 773 C CA . LYS A 1 96 ? 17.049 -2.218 -24.572 1.00 84.81 96 LYS A CA 1
ATOM 774 C C . LYS A 1 96 ? 16.800 -3.437 -25.453 1.00 84.81 96 LYS A C 1
ATOM 776 O O . LYS A 1 96 ? 17.006 -4.557 -24.996 1.00 84.81 96 LYS A O 1
ATOM 781 N N . ASP A 1 97 ? 16.399 -3.234 -26.709 1.00 71.50 97 ASP A N 1
ATOM 782 C CA . ASP A 1 97 ? 16.002 -4.334 -27.607 1.00 71.50 97 ASP A CA 1
ATOM 783 C C . ASP A 1 97 ? 17.100 -5.398 -27.785 1.00 71.50 97 ASP A C 1
ATOM 785 O O . ASP A 1 97 ? 16.824 -6.599 -27.780 1.00 71.50 97 ASP A O 1
ATOM 789 N N . GLY A 1 98 ? 18.363 -4.964 -27.862 1.00 71.56 98 GLY A N 1
ATOM 790 C CA . GLY A 1 98 ? 19.538 -5.842 -27.933 1.00 71.56 98 GLY A CA 1
ATOM 791 C C . GLY A 1 98 ? 20.002 -6.429 -26.591 1.00 71.56 98 GLY A C 1
ATOM 792 O O . GLY A 1 98 ? 21.013 -7.123 -26.561 1.00 71.56 98 GLY A O 1
ATOM 793 N N . GLY A 1 99 ? 19.304 -6.151 -25.487 1.00 74.81 99 GLY A N 1
ATOM 794 C CA . GLY A 1 99 ? 19.745 -6.478 -24.131 1.00 74.81 99 GLY A CA 1
ATOM 795 C C . GLY A 1 99 ? 20.853 -5.554 -23.606 1.00 74.81 99 GLY A C 1
ATOM 796 O O . GLY A 1 99 ? 21.132 -4.488 -24.159 1.00 74.81 99 GLY A O 1
ATOM 797 N N . GLY A 1 100 ? 21.471 -5.960 -22.499 1.00 73.62 100 GLY A N 1
ATOM 798 C CA . GLY A 1 100 ? 22.609 -5.310 -21.846 1.00 73.62 100 GLY A CA 1
ATOM 799 C C . GLY A 1 100 ? 22.275 -4.144 -20.909 1.00 73.62 100 GLY A C 1
ATOM 800 O O . GLY A 1 100 ? 23.183 -3.634 -20.263 1.00 73.62 100 GLY A O 1
ATOM 801 N N . ALA A 1 101 ? 21.014 -3.715 -20.824 1.00 79.88 101 ALA A N 1
ATOM 802 C CA . ALA A 1 101 ? 20.572 -2.632 -19.942 1.00 79.88 101 ALA A CA 1
ATOM 803 C C . ALA A 1 101 ? 19.241 -3.000 -19.278 1.00 79.88 101 ALA A C 1
ATOM 805 O O . ALA A 1 101 ? 18.236 -3.150 -19.977 1.00 79.88 101 ALA A O 1
ATOM 806 N N . ASP A 1 102 ? 19.261 -3.174 -17.955 1.00 81.50 102 ASP A N 1
ATOM 807 C CA . ASP A 1 102 ? 18.122 -3.610 -17.142 1.00 81.50 102 ASP A CA 1
ATOM 808 C C . ASP A 1 102 ? 18.384 -3.362 -15.648 1.00 81.50 102 ASP A C 1
ATOM 810 O O . ASP A 1 102 ? 19.536 -3.182 -15.246 1.00 81.50 102 ASP A O 1
ATOM 814 N N . ALA A 1 103 ? 17.326 -3.400 -14.840 1.00 80.25 103 ALA A N 1
ATOM 815 C CA . ALA A 1 103 ? 17.440 -3.569 -13.393 1.00 80.25 103 ALA A CA 1
ATOM 816 C C . ALA A 1 103 ? 17.832 -5.019 -13.066 1.00 80.25 103 ALA A C 1
ATOM 818 O O . ALA A 1 103 ? 17.541 -5.931 -13.843 1.00 80.25 103 ALA A O 1
ATOM 819 N N . CYS A 1 104 ? 18.464 -5.267 -11.920 1.00 84.19 104 CYS A N 1
ATOM 820 C CA . CYS A 1 104 ? 18.886 -6.620 -11.568 1.00 84.19 104 CYS A CA 1
ATOM 821 C C . CYS A 1 104 ? 18.638 -6.964 -10.094 1.00 84.19 104 CYS A C 1
ATOM 823 O O . CYS A 1 104 ? 17.947 -6.251 -9.363 1.00 84.19 104 CYS A O 1
ATOM 825 N N . GLN A 1 105 ? 19.130 -8.126 -9.650 1.00 79.75 105 GLN A N 1
ATOM 826 C CA . GLN A 1 105 ? 18.850 -8.625 -8.307 1.00 79.75 105 GLN A CA 1
ATOM 827 C C . GLN A 1 105 ? 19.319 -7.632 -7.237 1.00 79.75 105 GLN A C 1
ATOM 829 O O . GLN A 1 105 ? 20.510 -7.359 -7.106 1.00 79.75 105 GLN A O 1
ATOM 834 N N . GLY A 1 106 ? 18.378 -7.155 -6.422 1.00 79.62 106 GLY A N 1
ATOM 835 C CA . GLY A 1 106 ? 18.623 -6.147 -5.387 1.00 79.62 106 GLY A CA 1
ATOM 836 C C . GLY A 1 106 ? 18.078 -4.758 -5.718 1.00 79.62 106 GLY A C 1
ATOM 837 O O . GLY A 1 106 ? 18.015 -3.939 -4.810 1.00 79.62 106 GLY A O 1
ATOM 838 N N . ASP A 1 107 ? 17.616 -4.525 -6.950 1.00 87.94 107 ASP A N 1
ATOM 839 C CA . ASP A 1 107 ? 16.973 -3.265 -7.352 1.00 87.94 107 ASP A CA 1
ATOM 840 C C . ASP A 1 107 ? 15.440 -3.291 -7.217 1.00 87.94 107 ASP A C 1
ATOM 842 O O . ASP A 1 107 ? 14.785 -2.294 -7.505 1.00 87.94 107 ASP A O 1
ATOM 846 N N . SER A 1 108 ? 14.843 -4.417 -6.801 1.00 90.81 108 SER A N 1
ATOM 847 C CA . SER A 1 108 ? 13.388 -4.559 -6.629 1.00 90.81 108 SER A CA 1
ATOM 848 C C . SER A 1 108 ? 12.813 -3.485 -5.700 1.00 90.81 108 SER A C 1
ATOM 850 O O . SER A 1 108 ? 13.340 -3.237 -4.618 1.00 90.81 108 SER A O 1
ATOM 852 N N . GLY A 1 109 ? 11.716 -2.858 -6.123 1.00 93.31 109 GLY A N 1
ATOM 853 C CA . GLY A 1 109 ? 11.114 -1.692 -5.473 1.00 93.31 109 GLY A CA 1
ATOM 854 C C . GLY A 1 109 ? 11.798 -0.362 -5.808 1.00 93.31 109 GLY A C 1
ATOM 855 O O . GLY A 1 109 ? 11.278 0.692 -5.446 1.00 93.31 109 GLY A O 1
ATOM 856 N N . GLY A 1 110 ? 12.935 -0.391 -6.510 1.00 95.81 110 GLY A N 1
ATOM 857 C CA . GLY A 1 110 ? 13.685 0.789 -6.926 1.00 95.81 110 GLY A CA 1
ATOM 858 C C . GLY A 1 110 ? 12.972 1.618 -8.003 1.00 95.81 110 GLY A C 1
ATOM 859 O O . GLY A 1 110 ? 12.060 1.125 -8.680 1.00 95.81 110 GLY A O 1
ATOM 860 N N . PRO A 1 111 ? 13.371 2.889 -8.174 1.00 97.44 111 PRO A N 1
ATOM 861 C CA . PRO A 1 111 ? 12.674 3.827 -9.039 1.00 97.44 111 PRO A CA 1
ATOM 862 C C . PRO A 1 111 ? 13.037 3.655 -10.520 1.00 97.44 111 PRO A C 1
ATOM 864 O O . PRO A 1 111 ? 14.208 3.540 -10.882 1.00 97.44 111 PRO A O 1
ATOM 867 N N . LEU A 1 112 ? 12.028 3.739 -11.391 1.00 97.31 112 LEU A N 1
ATOM 868 C CA . LEU A 1 112 ? 12.210 4.074 -12.802 1.00 97.31 112 LEU A CA 1
ATOM 869 C C . LEU A 1 112 ? 11.856 5.550 -13.018 1.00 97.31 112 LEU A C 1
ATOM 871 O O . LEU A 1 112 ? 10.680 5.922 -13.089 1.00 97.31 112 LEU A O 1
ATOM 875 N N . SER A 1 113 ? 12.887 6.380 -13.130 1.00 97.50 113 SER A N 1
ATOM 876 C CA . SER A 1 113 ? 12.792 7.839 -13.201 1.00 97.50 113 SER A CA 1
ATOM 877 C C . SER A 1 113 ? 12.851 8.319 -14.651 1.00 97.50 113 SER A C 1
ATOM 879 O O . SER A 1 113 ? 13.826 8.078 -15.356 1.00 97.50 113 SER A O 1
ATOM 881 N N . CYS A 1 114 ? 11.836 9.037 -15.117 1.00 96.25 114 CYS A N 1
ATOM 882 C CA . CYS A 1 114 ? 11.771 9.578 -16.472 1.00 96.25 114 CYS A CA 1
ATOM 883 C C . CYS A 1 114 ? 11.946 11.100 -16.446 1.00 96.25 114 CYS A C 1
ATOM 885 O O . CYS A 1 114 ? 11.192 11.808 -15.781 1.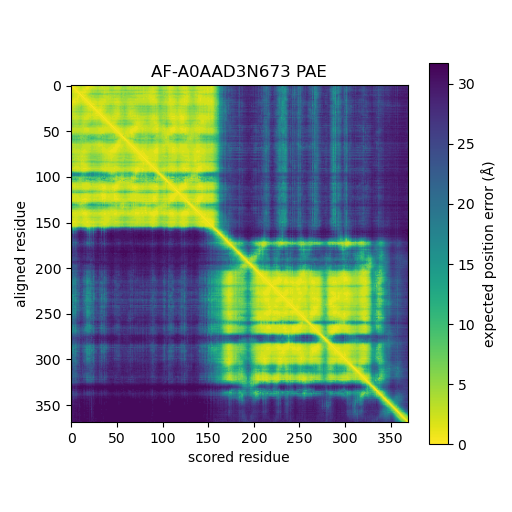00 96.25 114 CYS A O 1
ATOM 887 N N . PHE A 1 115 ? 12.916 11.623 -17.198 1.00 94.00 115 PHE A N 1
ATOM 888 C CA . PHE A 1 115 ? 13.117 13.068 -17.310 1.00 94.00 115 PHE A CA 1
ATOM 889 C C . PHE A 1 115 ? 12.066 13.685 -18.237 1.00 94.00 115 PHE A C 1
ATOM 891 O O . PHE A 1 115 ? 11.965 13.276 -19.396 1.00 94.00 115 PHE A O 1
ATOM 898 N N . THR A 1 116 ? 11.294 14.665 -17.763 1.00 90.06 116 THR A N 1
ATOM 899 C CA . THR A 1 116 ? 10.236 15.352 -18.528 1.00 90.06 116 THR A CA 1
ATOM 900 C C . THR A 1 116 ? 10.757 16.467 -19.433 1.00 90.06 116 THR A C 1
ATOM 902 O O . THR A 1 116 ? 10.051 16.873 -20.351 1.00 90.06 116 THR A O 1
ATOM 905 N N . GLY A 1 117 ? 11.994 16.922 -19.218 1.00 88.69 117 GLY A N 1
ATOM 906 C CA . GLY A 1 117 ? 12.580 18.109 -19.851 1.00 88.69 117 GLY A CA 1
ATOM 907 C C . GLY A 1 117 ? 12.964 19.176 -18.823 1.00 88.69 117 GLY A C 1
ATOM 908 O O . GLY A 1 117 ? 13.937 19.895 -19.022 1.00 88.69 117 GLY A O 1
ATOM 909 N N . SER A 1 118 ? 12.248 19.226 -17.697 1.00 90.44 118 SER A N 1
ATOM 910 C CA . SER A 1 118 ? 12.528 20.134 -16.577 1.00 90.44 118 SER A CA 1
ATOM 911 C C . SER A 1 118 ? 12.899 19.406 -15.284 1.00 90.44 118 SER A C 1
ATOM 913 O O . SER A 1 118 ? 13.631 19.949 -14.460 1.00 90.44 118 SER A O 1
ATOM 915 N N . ARG A 1 119 ? 12.408 18.177 -15.089 1.00 92.94 119 ARG A N 1
ATOM 916 C CA . ARG A 1 119 ? 12.552 17.408 -13.845 1.00 92.94 119 ARG A CA 1
ATOM 917 C C . ARG A 1 119 ? 12.396 15.912 -14.085 1.00 92.94 119 ARG A C 1
ATOM 919 O O . ARG A 1 119 ? 11.964 15.493 -15.155 1.00 92.94 119 ARG A O 1
ATOM 926 N N . TYR A 1 120 ? 12.739 15.114 -13.082 1.00 95.12 120 TYR A N 1
ATOM 927 C CA . TYR A 1 120 ? 12.457 13.682 -13.082 1.00 95.12 120 TYR A CA 1
ATOM 928 C C . TYR A 1 120 ? 11.105 13.400 -12.436 1.00 95.12 120 TYR A C 1
ATOM 930 O O . TYR A 1 120 ? 10.776 13.968 -11.396 1.00 95.12 120 TYR A O 1
ATOM 938 N N . GLU A 1 121 ? 10.364 12.488 -13.049 1.00 96.56 121 GLU A N 1
ATOM 939 C CA . GLU A 1 121 ? 9.124 11.932 -12.520 1.00 96.56 121 GLU A CA 1
ATOM 940 C C . GLU A 1 121 ? 9.228 10.407 -12.459 1.00 96.56 121 GLU A C 1
ATOM 942 O O . GLU A 1 121 ? 9.836 9.763 -13.317 1.00 96.56 121 GLU A O 1
ATOM 947 N N . LEU A 1 122 ? 8.640 9.823 -11.427 1.00 97.19 122 LEU A N 1
ATOM 948 C CA . LEU A 1 122 ? 8.614 8.403 -11.157 1.00 97.19 122 LEU A CA 1
ATOM 949 C C . LEU A 1 122 ? 7.511 7.757 -11.995 1.00 97.19 122 LEU A C 1
ATOM 951 O O . LEU A 1 122 ? 6.320 7.956 -11.751 1.00 97.19 122 LEU A O 1
ATOM 955 N N . ALA A 1 123 ? 7.919 6.979 -12.993 1.00 96.56 123 ALA A N 1
ATOM 956 C CA . ALA A 1 123 ? 7.010 6.293 -13.906 1.00 96.56 123 ALA A CA 1
ATOM 957 C C . ALA A 1 123 ? 6.625 4.892 -13.423 1.00 96.56 123 ALA A C 1
ATOM 959 O O . ALA A 1 123 ? 5.520 4.410 -13.691 1.00 96.56 123 ALA A O 1
ATOM 960 N N . GLY A 1 124 ? 7.540 4.227 -12.719 1.00 96.69 124 GLY A N 1
ATOM 961 C CA . GLY A 1 124 ? 7.343 2.859 -12.277 1.00 96.69 124 GLY A CA 1
ATOM 962 C C . GLY A 1 124 ? 8.286 2.430 -11.169 1.00 96.69 124 GLY A C 1
ATOM 963 O O . GLY A 1 124 ? 9.244 3.129 -10.840 1.00 96.69 124 GLY A O 1
ATOM 964 N N . LEU A 1 125 ? 7.998 1.251 -10.628 1.00 97.25 125 LEU A N 1
ATOM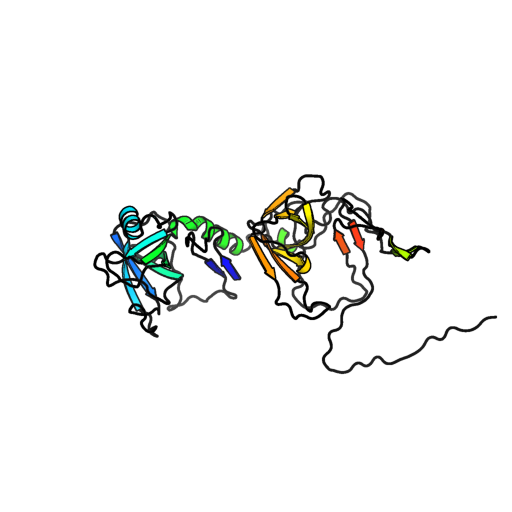 965 C CA . LEU A 1 125 ? 8.826 0.563 -9.640 1.00 97.25 125 LEU A CA 1
ATOM 966 C C . LEU A 1 125 ? 9.350 -0.734 -10.248 1.00 97.25 125 LEU A C 1
ATOM 968 O O . LEU A 1 125 ? 8.584 -1.448 -10.896 1.00 97.25 125 LEU A O 1
ATOM 972 N N . VAL A 1 126 ? 10.630 -1.045 -10.047 1.00 96.56 126 VAL A N 1
ATOM 973 C CA . VAL A 1 126 ? 11.216 -2.330 -10.461 1.00 96.56 126 VAL A CA 1
ATOM 974 C C . VAL A 1 126 ? 10.462 -3.461 -9.758 1.00 96.56 126 VAL A C 1
ATOM 976 O O . VAL A 1 126 ? 10.438 -3.496 -8.530 1.00 96.56 126 VAL A O 1
ATOM 979 N N . SER A 1 127 ? 9.869 -4.394 -10.505 1.00 93.50 127 SER A N 1
ATOM 980 C CA . SER A 1 127 ? 9.071 -5.483 -9.922 1.00 93.50 127 SER A CA 1
ATOM 981 C C . SER A 1 127 ? 9.694 -6.849 -10.207 1.00 93.50 127 SER A C 1
ATOM 983 O O . SER A 1 127 ? 10.240 -7.487 -9.303 1.00 93.50 127 SER A O 1
ATOM 985 N N . TRP A 1 128 ? 9.685 -7.293 -11.466 1.00 90.00 128 TRP A N 1
ATOM 986 C CA . TRP A 1 128 ? 10.195 -8.612 -11.842 1.00 90.00 128 TRP A CA 1
ATOM 987 C C . TRP A 1 128 ? 10.775 -8.634 -13.260 1.00 90.00 128 TRP A C 1
ATOM 989 O O . TRP A 1 128 ? 10.640 -7.692 -14.033 1.00 90.00 128 TRP A O 1
ATOM 999 N N . GLY A 1 129 ? 11.443 -9.729 -13.612 1.00 86.38 129 GLY A N 1
ATOM 1000 C CA . GLY A 1 129 ? 12.040 -9.933 -14.928 1.00 86.38 129 GLY A CA 1
ATOM 1001 C C . GLY A 1 129 ? 12.584 -11.351 -15.070 1.00 86.38 129 GLY A C 1
ATOM 1002 O O . GLY A 1 129 ? 12.612 -12.118 -14.104 1.00 86.38 129 GLY A O 1
ATOM 1003 N N . VAL A 1 130 ? 12.991 -11.724 -16.285 1.00 83.06 130 VAL A N 1
ATOM 1004 C CA . VAL A 1 130 ? 13.647 -13.014 -16.552 1.00 83.06 130 VAL A CA 1
ATOM 1005 C C . VAL A 1 130 ? 15.111 -12.768 -16.896 1.00 83.06 130 VAL A C 1
ATOM 1007 O O . VAL A 1 130 ? 15.442 -12.404 -18.025 1.00 83.06 130 VAL A O 1
ATOM 1010 N N . GLY A 1 131 ? 15.982 -13.037 -15.925 1.00 82.38 131 GLY A N 1
ATOM 1011 C CA . GLY A 1 131 ? 17.393 -12.660 -15.988 1.00 82.38 131 GLY A CA 1
ATOM 1012 C C . GLY A 1 131 ? 17.587 -11.157 -15.790 1.00 82.38 131 GLY A C 1
ATOM 1013 O O . GLY A 1 131 ? 16.667 -10.477 -15.345 1.00 82.38 131 GLY A O 1
ATOM 1014 N N . CYS A 1 132 ? 18.780 -10.660 -16.118 1.00 82.06 132 CYS A N 1
ATOM 1015 C CA . CYS A 1 132 ? 19.078 -9.226 -16.111 1.00 82.06 132 CYS A CA 1
ATOM 1016 C C . CYS A 1 132 ? 19.689 -8.826 -17.450 1.00 82.06 132 CYS A C 1
ATOM 1018 O O . CYS A 1 132 ? 20.759 -9.319 -17.814 1.00 82.06 132 CYS A O 1
ATOM 1020 N N . GLY A 1 133 ? 19.020 -7.952 -18.201 1.00 77.69 133 GLY A N 1
ATOM 1021 C CA . GLY A 1 133 ? 19.573 -7.413 -19.447 1.00 77.69 133 GLY A CA 1
ATOM 1022 C C . GLY A 1 133 ? 19.708 -8.455 -20.555 1.00 77.69 133 GLY A C 1
ATOM 1023 O O . GLY A 1 133 ? 20.551 -8.319 -21.441 1.00 77.69 133 GLY A O 1
ATOM 1024 N N . ARG A 1 134 ? 18.887 -9.505 -20.543 1.00 85.19 134 ARG A N 1
ATOM 1025 C CA . ARG A 1 134 ? 18.839 -10.467 -21.648 1.00 85.19 134 ARG A CA 1
ATOM 1026 C C . ARG A 1 134 ? 18.111 -9.848 -22.847 1.00 85.19 134 ARG A C 1
ATOM 1028 O O . ARG A 1 134 ? 17.127 -9.125 -22.695 1.00 85.19 134 ARG A O 1
ATOM 1035 N N . ALA A 1 135 ? 18.572 -10.148 -24.060 1.00 85.94 135 ALA A N 1
ATOM 1036 C CA . ALA A 1 135 ? 17.887 -9.703 -25.274 1.00 85.94 135 ALA A CA 1
ATOM 1037 C C . ALA A 1 135 ? 16.443 -10.237 -25.306 1.00 85.94 135 ALA A C 1
ATOM 1039 O O . ALA A 1 135 ? 16.199 -11.394 -24.954 1.00 85.94 135 ALA A O 1
ATOM 1040 N N . ARG A 1 136 ? 15.487 -9.394 -25.725 1.00 86.19 136 ARG A N 1
ATOM 1041 C CA . ARG A 1 136 ? 14.041 -9.717 -25.757 1.00 86.19 136 ARG A CA 1
ATOM 1042 C C . ARG A 1 136 ? 13.452 -10.161 -24.405 1.00 86.19 136 ARG A C 1
ATOM 1044 O O . ARG A 1 136 ? 12.440 -10.858 -24.362 1.00 86.19 136 ARG A O 1
ATOM 1051 N N . ARG A 1 137 ? 14.082 -9.778 -23.293 1.00 89.56 137 ARG A N 1
ATOM 1052 C CA . ARG A 1 137 ? 13.602 -10.000 -21.920 1.00 89.56 137 ARG A CA 1
ATOM 1053 C C . ARG A 1 137 ? 13.745 -8.694 -21.127 1.00 89.56 137 ARG A C 1
ATOM 1055 O O . ARG A 1 137 ? 14.645 -8.585 -20.304 1.00 89.56 137 ARG A O 1
ATOM 1062 N N . PRO A 1 138 ? 12.925 -7.676 -21.434 1.00 92.19 138 PRO A N 1
ATOM 1063 C CA . PRO A 1 138 ? 13.000 -6.381 -20.760 1.00 92.19 138 PRO A CA 1
ATOM 1064 C C . PRO A 1 138 ? 12.518 -6.483 -19.310 1.00 92.19 138 PRO A C 1
ATOM 1066 O O . PRO A 1 138 ? 11.620 -7.280 -19.030 1.00 92.19 138 PRO A O 1
ATOM 1069 N N . GLY A 1 139 ? 13.033 -5.646 -18.413 1.00 93.25 139 GLY A N 1
ATOM 1070 C CA . GLY A 1 139 ? 12.524 -5.534 -17.049 1.00 93.25 139 GLY A CA 1
ATOM 1071 C C . GLY A 1 139 ? 11.041 -5.158 -17.018 1.00 93.25 139 GLY A C 1
ATOM 1072 O O . GLY A 1 139 ? 10.555 -4.404 -17.871 1.00 93.25 139 GLY A O 1
ATOM 1073 N N . VAL A 1 140 ? 10.313 -5.702 -16.041 1.00 95.31 140 VAL A N 1
ATOM 1074 C CA . VAL A 1 140 ? 8.891 -5.428 -15.808 1.00 95.31 140 VAL A CA 1
ATOM 1075 C C . VAL A 1 140 ? 8.736 -4.552 -14.571 1.00 95.31 140 VAL A C 1
ATOM 1077 O O . VAL A 1 140 ? 9.281 -4.827 -13.498 1.00 95.31 140 VAL A O 1
ATOM 1080 N N . TYR A 1 141 ? 7.956 -3.491 -14.738 1.00 96.94 141 TYR A N 1
ATOM 1081 C CA . TYR A 1 141 ? 7.764 -2.434 -13.762 1.00 96.94 141 TYR A CA 1
ATOM 1082 C C . TYR A 1 141 ? 6.287 -2.294 -13.403 1.00 96.94 141 TYR A C 1
ATOM 1084 O O . TYR A 1 141 ? 5.410 -2.423 -14.265 1.00 96.94 141 TYR A O 1
ATOM 1092 N N . THR A 1 142 ? 6.011 -1.966 -12.143 1.00 96.69 142 THR A N 1
ATOM 1093 C CA . THR A 1 142 ? 4.670 -1.572 -11.692 1.00 96.69 142 THR A CA 1
ATOM 1094 C C . THR A 1 142 ? 4.323 -0.200 -12.265 1.00 96.69 142 THR A C 1
ATOM 1096 O O . THR A 1 142 ? 5.105 0.742 -12.137 1.00 96.69 142 THR A O 1
ATOM 1099 N N . LYS A 1 143 ? 3.158 -0.069 -12.908 1.00 95.19 143 LYS A N 1
ATOM 1100 C CA . LYS A 1 143 ? 2.728 1.138 -13.630 1.00 95.19 143 LYS A CA 1
ATOM 1101 C C . LYS A 1 143 ? 2.077 2.163 -12.700 1.00 95.19 143 LYS A C 1
ATOM 1103 O O . LYS A 1 143 ? 0.869 2.109 -12.477 1.00 95.19 143 LYS A O 1
ATOM 1108 N N . LEU A 1 144 ? 2.837 3.150 -12.219 1.00 93.12 144 LEU A N 1
ATOM 1109 C CA . LEU A 1 144 ? 2.339 4.092 -11.202 1.00 93.12 144 LEU A CA 1
ATOM 1110 C C . LEU A 1 144 ? 1.135 4.919 -11.642 1.00 93.12 144 LEU A C 1
ATOM 1112 O O . LEU A 1 144 ? 0.258 5.169 -10.822 1.00 93.12 144 LEU A O 1
ATOM 1116 N N . GLN A 1 145 ? 1.040 5.264 -12.928 1.00 91.00 145 GLN A N 1
ATOM 1117 C CA . GLN A 1 145 ? -0.096 5.998 -13.493 1.00 91.00 145 GLN A CA 1
ATOM 1118 C C . GLN A 1 145 ? -1.461 5.398 -13.090 1.00 91.00 145 GLN A C 1
ATOM 1120 O O . GLN A 1 145 ? -2.406 6.143 -12.852 1.00 91.00 145 GLN A O 1
ATOM 1125 N N . GLN A 1 146 ? -1.579 4.066 -12.999 1.00 87.38 146 GLN A N 1
ATOM 1126 C CA . GLN A 1 146 ? -2.841 3.397 -12.641 1.00 87.38 146 GLN A CA 1
ATOM 1127 C C . GLN A 1 146 ? -3.144 3.401 -11.141 1.00 87.38 146 GLN A C 1
ATOM 1129 O O . GLN A 1 146 ? -4.276 3.139 -10.745 1.00 87.38 146 GLN A O 1
ATOM 1134 N N . HIS A 1 147 ? -2.149 3.706 -10.316 1.00 88.50 147 HIS A N 1
ATOM 1135 C CA . HIS A 1 147 ? -2.240 3.642 -8.864 1.00 88.50 147 HIS A CA 1
ATOM 1136 C C . HIS A 1 147 ? -2.210 5.024 -8.211 1.00 88.50 147 HIS A C 1
ATOM 1138 O O . HIS A 1 147 ? -2.302 5.109 -6.990 1.00 88.50 147 HIS A O 1
ATOM 1144 N N . THR A 1 148 ? -2.129 6.110 -8.990 1.00 87.25 148 THR A N 1
ATOM 1145 C CA . THR A 1 148 ? -2.132 7.475 -8.443 1.00 87.25 148 THR A CA 1
ATOM 1146 C C . THR A 1 148 ? -3.338 7.750 -7.540 1.00 87.25 148 THR A C 1
ATOM 1148 O O . THR A 1 148 ? -3.096 8.278 -6.456 1.00 87.25 148 THR A O 1
ATOM 1151 N N . PRO A 1 149 ? -4.589 7.324 -7.842 1.00 81.94 149 PRO A N 1
ATOM 1152 C CA . PRO A 1 149 ? -5.705 7.560 -6.926 1.00 81.94 149 PRO A CA 1
ATOM 1153 C C . PRO A 1 149 ? -5.521 6.839 -5.590 1.00 81.94 149 PRO A C 1
ATOM 1155 O O . PRO A 1 149 ? -5.795 7.420 -4.552 1.00 81.94 149 PRO A O 1
ATOM 1158 N N . TRP A 1 150 ? -5.002 5.605 -5.602 1.00 84.81 150 TRP A N 1
ATOM 1159 C CA . TRP A 1 150 ? -4.716 4.858 -4.374 1.00 84.81 150 TRP A CA 1
ATOM 1160 C C . TRP A 1 150 ? -3.588 5.498 -3.561 1.00 84.81 150 TRP A C 1
ATOM 1162 O O . TRP A 1 150 ? -3.692 5.586 -2.342 1.00 84.81 150 TRP A O 1
ATOM 1172 N N . ILE A 1 151 ? -2.528 5.974 -4.225 1.00 86.19 151 ILE A N 1
ATOM 1173 C CA . ILE A 1 151 ? -1.430 6.675 -3.551 1.00 86.19 151 ILE A CA 1
ATOM 1174 C C . ILE A 1 151 ? -1.967 7.927 -2.860 1.00 86.19 151 ILE A C 1
ATOM 1176 O O . ILE A 1 151 ? -1.691 8.127 -1.680 1.00 86.19 151 ILE A O 1
ATOM 1180 N N . TYR A 1 152 ? -2.757 8.741 -3.567 1.00 81.31 152 TYR A N 1
ATOM 1181 C CA . TYR A 1 152 ? -3.352 9.945 -2.994 1.00 81.31 152 TYR A CA 1
ATOM 1182 C C . TYR A 1 152 ? -4.372 9.636 -1.908 1.00 81.31 152 TYR A C 1
ATOM 1184 O O . TYR A 1 152 ? -4.352 10.327 -0.904 1.00 81.31 152 TYR A O 1
ATOM 1192 N N . ASP A 1 153 ? -5.208 8.608 -2.053 1.00 78.62 153 ASP A N 1
ATOM 1193 C CA . ASP A 1 153 ? -6.156 8.171 -1.021 1.00 78.62 153 ASP A CA 1
ATOM 1194 C C . ASP A 1 153 ? -5.411 7.832 0.273 1.00 78.62 153 ASP A C 1
ATOM 1196 O O . ASP A 1 153 ? -5.614 8.480 1.297 1.00 78.62 153 ASP A O 1
ATOM 1200 N N . VAL A 1 154 ? -4.423 6.937 0.189 1.00 79.31 154 VAL A N 1
ATOM 1201 C CA . VAL A 1 154 ? -3.601 6.534 1.334 1.00 79.31 154 VAL A CA 1
ATOM 1202 C C . VAL A 1 154 ? -2.812 7.704 1.915 1.00 79.31 154 VAL A C 1
ATOM 1204 O O . VAL A 1 154 ? -2.703 7.827 3.133 1.00 79.31 154 VAL A O 1
ATOM 1207 N N . MET A 1 155 ? -2.238 8.563 1.070 1.00 78.38 155 MET A N 1
ATOM 1208 C CA . MET A 1 155 ? -1.518 9.742 1.541 1.00 78.38 155 MET A CA 1
ATOM 1209 C C . MET A 1 155 ? -2.470 10.768 2.150 1.00 78.38 155 MET A C 1
ATOM 1211 O O . MET A 1 155 ? -2.104 11.360 3.147 1.00 78.38 155 MET A O 1
ATOM 1215 N N . SER A 1 156 ? -3.674 10.974 1.620 1.00 66.19 156 SER A N 1
ATOM 1216 C CA . SER A 1 156 ? -4.655 11.955 2.109 1.00 66.19 156 SER A CA 1
ATOM 1217 C C . SER A 1 156 ? -5.327 11.515 3.407 1.00 66.19 156 SER A C 1
ATOM 1219 O O . SER A 1 156 ? -5.447 12.328 4.320 1.00 66.19 156 SER A O 1
ATOM 1221 N N . ASP A 1 157 ? -5.609 10.219 3.557 1.00 56.66 157 ASP A N 1
ATOM 1222 C CA . ASP A 1 157 ? -5.982 9.585 4.826 1.00 56.66 157 ASP A CA 1
ATOM 1223 C C . ASP A 1 157 ? -4.910 9.811 5.910 1.00 56.66 157 ASP A C 1
ATOM 1225 O O . ASP A 1 157 ? -5.190 9.689 7.098 1.00 56.66 157 ASP A O 1
ATOM 1229 N N . GLN A 1 158 ? -3.669 10.127 5.519 1.00 54.69 158 GLN A N 1
ATOM 1230 C CA . GLN A 1 158 ? -2.530 10.359 6.414 1.00 54.69 158 GLN A CA 1
ATOM 1231 C C . GLN A 1 158 ? -2.039 11.820 6.441 1.00 54.69 158 GLN A C 1
ATOM 1233 O O . GLN A 1 158 ? -1.230 12.161 7.300 1.00 54.69 158 GLN A O 1
ATOM 1238 N N . ASN A 1 159 ? -2.497 12.656 5.503 1.00 44.28 159 ASN A N 1
ATOM 1239 C CA . ASN A 1 159 ? -2.070 14.039 5.256 1.00 44.28 159 ASN A CA 1
ATOM 1240 C C . ASN A 1 159 ? -3.250 15.017 5.350 1.00 44.28 159 ASN A C 1
ATOM 1242 O O . ASN A 1 159 ? -3.147 16.168 4.925 1.00 44.28 159 ASN A O 1
ATOM 1246 N N . ARG A 1 160 ? -4.352 14.586 5.977 1.00 42.28 160 ARG A N 1
ATOM 1247 C CA . ARG A 1 160 ? -5.169 15.471 6.806 1.00 42.28 160 ARG A CA 1
ATOM 1248 C C . ARG A 1 160 ? -4.285 16.018 7.928 1.00 42.28 160 ARG A C 1
ATOM 1250 O O . ARG A 1 160 ? -4.369 15.599 9.075 1.00 42.28 160 ARG A O 1
ATOM 1257 N N . VAL A 1 161 ? -3.433 16.983 7.588 1.00 39.31 161 VAL A N 1
ATOM 1258 C CA . VAL A 1 161 ? -3.179 18.071 8.520 1.00 39.31 161 VAL A CA 1
ATOM 1259 C C . VAL A 1 161 ? -4.551 18.663 8.788 1.00 39.31 161 VAL A C 1
ATOM 1261 O O . VAL A 1 161 ? -5.227 19.113 7.864 1.00 39.31 161 VAL A O 1
ATOM 1264 N N . TYR A 1 162 ? -4.968 18.531 10.041 1.00 44.31 162 TYR A N 1
ATOM 1265 C CA . TYR A 1 162 ? -6.108 19.179 10.658 1.00 44.31 162 TYR A CA 1
ATOM 1266 C C . TYR A 1 162 ? -6.327 20.589 10.079 1.00 44.31 162 TYR A C 1
ATOM 1268 O O . TYR A 1 162 ? -5.698 21.553 10.505 1.00 44.31 162 TYR A O 1
ATOM 1276 N N . THR A 1 163 ? -7.241 20.728 9.122 1.00 35.16 163 THR A N 1
ATOM 1277 C CA . THR A 1 163 ? -8.035 21.949 8.987 1.00 35.16 163 THR A CA 1
ATOM 1278 C C . THR A 1 163 ? -9.395 21.633 9.593 1.00 35.16 163 THR A C 1
ATOM 1280 O O . THR A 1 163 ? -10.307 21.206 8.895 1.00 35.16 163 THR A O 1
ATOM 1283 N N . ASP A 1 164 ? -9.430 21.696 10.923 1.00 41.03 164 ASP A N 1
ATOM 1284 C CA . ASP A 1 164 ? -10.554 22.146 11.755 1.00 41.03 164 ASP A CA 1
ATOM 1285 C C . ASP A 1 164 ? -11.975 21.596 11.488 1.00 41.03 164 ASP A C 1
ATOM 1287 O O . ASP A 1 164 ? -12.945 22.333 11.622 1.00 41.03 164 ASP A O 1
ATOM 1291 N N . ASP A 1 165 ? -12.125 20.312 11.125 1.00 43.97 165 ASP A N 1
ATOM 1292 C CA . ASP A 1 165 ? -13.460 19.663 11.103 1.00 43.97 165 ASP A CA 1
ATOM 1293 C C . ASP A 1 165 ? -13.471 18.147 11.434 1.00 43.97 165 ASP A C 1
ATOM 1295 O O . ASP A 1 165 ? -14.506 17.492 11.362 1.00 43.97 165 ASP A O 1
ATOM 1299 N N . LEU A 1 166 ? -12.327 17.538 11.793 1.00 47.62 166 LEU A N 1
ATOM 1300 C CA . LEU A 1 166 ? -12.239 16.102 12.158 1.00 47.62 166 LEU A CA 1
ATOM 1301 C C . LEU A 1 166 ? -11.407 15.795 13.414 1.00 47.62 166 LEU A C 1
ATOM 1303 O O . LEU A 1 166 ? -11.373 14.635 13.820 1.00 47.62 166 LEU A O 1
ATOM 1307 N N . THR A 1 167 ? -10.813 16.813 14.051 1.00 43.41 167 THR A N 1
ATOM 1308 C CA . THR A 1 167 ? -10.344 16.761 15.455 1.00 43.41 167 THR A CA 1
ATOM 1309 C C . THR A 1 167 ? -11.388 16.079 16.329 1.00 43.41 167 THR A C 1
ATOM 1311 O O . THR A 1 167 ? -11.115 15.131 17.049 1.00 43.41 167 THR A O 1
ATOM 1314 N N . ASN A 1 168 ? -12.640 16.479 16.134 1.00 47.56 168 ASN A N 1
ATOM 1315 C CA . ASN A 1 168 ? -13.722 16.024 16.967 1.00 47.56 168 ASN A CA 1
ATOM 1316 C C . ASN A 1 168 ? -14.033 14.531 16.832 1.00 47.56 168 ASN A C 1
ATOM 1318 O O . ASN A 1 168 ? -14.625 14.041 17.755 1.00 47.56 168 ASN A O 1
ATOM 1322 N N . GLU A 1 169 ? -13.724 13.751 15.789 1.00 52.16 169 GLU A N 1
ATOM 1323 C CA . GLU A 1 169 ? -14.232 12.351 15.754 1.00 52.16 169 GLU A CA 1
ATOM 1324 C C . GLU A 1 169 ? -13.247 11.274 16.228 1.00 52.16 169 GLU A C 1
ATOM 1326 O O . GLU A 1 169 ? -13.684 10.230 16.712 1.00 52.16 169 GLU A O 1
ATOM 1331 N N . GLU A 1 170 ? -11.937 11.508 16.124 1.00 51.09 170 GLU A N 1
ATOM 1332 C CA . GLU A 1 170 ? -10.919 10.602 16.685 1.00 51.09 170 GLU A CA 1
ATOM 1333 C C . GLU A 1 170 ? -10.565 10.979 18.138 1.00 51.09 170 GLU A C 1
ATOM 1335 O O . GLU A 1 170 ? -10.342 10.067 18.932 1.00 51.09 170 GLU A O 1
ATOM 1340 N N . ASP A 1 171 ? -10.686 12.261 18.531 1.00 54.94 171 ASP A N 1
ATOM 1341 C CA . ASP A 1 171 ? -10.639 12.699 19.944 1.00 54.94 171 ASP A CA 1
ATOM 1342 C C . ASP A 1 171 ? -11.888 12.257 20.744 1.00 54.94 171 ASP A C 1
ATOM 1344 O O . ASP A 1 171 ? -11.876 12.258 21.971 1.00 54.94 171 ASP A O 1
ATOM 1348 N N . ARG A 1 172 ? -12.966 11.836 20.061 1.00 63.19 172 ARG A N 1
ATOM 1349 C CA . ARG A 1 172 ? -14.186 11.252 20.662 1.00 63.19 172 ARG A CA 1
ATOM 1350 C C . ARG A 1 172 ? -14.134 9.725 20.761 1.00 63.19 172 ARG A C 1
ATOM 1352 O O . ARG A 1 172 ? -15.175 9.071 20.883 1.00 63.19 172 ARG A O 1
ATOM 1359 N N . CYS A 1 173 ? -12.949 9.118 20.670 1.00 75.19 173 CYS A N 1
ATOM 1360 C CA . CYS A 1 173 ? -12.823 7.694 20.957 1.00 75.19 173 CYS A CA 1
ATOM 1361 C C . CYS A 1 173 ? -13.366 7.400 22.367 1.00 75.19 173 CYS A C 1
ATOM 1363 O O . CYS A 1 173 ? -13.260 8.211 23.282 1.00 75.19 173 CYS A O 1
ATOM 1365 N N . GLY A 1 174 ? -14.025 6.258 22.543 1.00 73.00 174 GLY A N 1
ATOM 1366 C CA . GLY A 1 174 ? -14.616 5.894 23.831 1.00 73.00 174 GLY A CA 1
ATOM 1367 C C . GLY A 1 174 ? -15.840 6.721 24.254 1.00 73.00 174 GLY A C 1
ATOM 1368 O O . GLY A 1 174 ? -16.436 6.396 25.281 1.00 73.00 174 GLY A O 1
ATOM 1369 N N . GLU A 1 175 ? -16.278 7.728 23.485 1.00 75.81 175 GLU A N 1
ATOM 1370 C CA . GLU A 1 175 ? -17.515 8.445 23.798 1.00 75.81 175 GLU A CA 1
ATOM 1371 C C . GLU A 1 175 ? -18.746 7.567 23.561 1.00 75.81 175 GLU A C 1
ATOM 1373 O O . GLU A 1 175 ? -19.041 7.118 22.448 1.00 75.81 175 GLU A O 1
ATOM 1378 N N . GLN A 1 176 ? -19.503 7.359 24.635 1.00 66.06 176 GLN A N 1
ATOM 1379 C CA . GLN A 1 176 ? -20.835 6.775 24.572 1.00 66.06 176 GLN A CA 1
ATOM 1380 C C . GLN A 1 176 ? -21.822 7.820 24.054 1.00 66.06 176 GLN A C 1
ATOM 1382 O O . GLN A 1 176 ? -21.766 8.993 24.423 1.00 66.06 176 GLN A O 1
ATOM 1387 N N . GLN A 1 177 ? -22.764 7.401 23.215 1.00 64.19 177 GLN A N 1
ATOM 1388 C CA . GLN A 1 177 ? -23.814 8.308 22.760 1.00 64.19 177 GLN A CA 1
ATOM 1389 C C . GLN A 1 177 ? -24.916 8.459 23.799 1.00 64.19 177 GLN A C 1
ATOM 1391 O O . GLN A 1 177 ? -25.272 7.505 24.493 1.00 64.19 177 GLN A O 1
ATOM 1396 N N . SER A 1 178 ? -25.510 9.654 23.852 1.00 59.03 178 SER A N 1
ATOM 1397 C CA . SER A 1 178 ? -26.711 9.908 24.640 1.00 59.03 178 SER A CA 1
ATOM 1398 C C . SER A 1 178 ? -27.893 9.134 24.051 1.00 59.03 178 SER A C 1
ATOM 1400 O O . SER A 1 178 ? -28.607 9.585 23.158 1.00 59.03 178 SER A O 1
ATOM 1402 N N . SER A 1 179 ? -28.102 7.916 24.541 1.00 57.62 179 SER A N 1
ATOM 1403 C CA . SER A 1 179 ? -29.323 7.166 24.257 1.00 57.62 179 SER A CA 1
ATOM 1404 C C . SER A 1 179 ? -30.450 7.644 25.174 1.00 57.62 179 SER A C 1
ATOM 1406 O O . SER A 1 179 ? -30.211 7.902 26.350 1.00 57.62 179 SER A O 1
ATOM 1408 N N . SER A 1 180 ? -31.688 7.693 24.676 1.00 54.69 180 SER A N 1
ATOM 1409 C CA . SER A 1 180 ? -32.899 7.973 25.472 1.00 54.69 180 SER A CA 1
ATOM 1410 C C . SER A 1 180 ? -33.299 6.811 26.398 1.00 54.69 180 SER A C 1
ATOM 1412 O O . SER A 1 180 ? -34.471 6.645 26.729 1.00 54.69 180 SER A O 1
ATOM 1414 N N . CYS A 1 181 ? -32.365 5.916 26.698 1.00 61.69 181 CYS A N 1
ATOM 1415 C CA . CYS A 1 181 ? -32.608 4.703 27.448 1.00 61.69 181 CYS A CA 1
ATOM 1416 C C . CYS A 1 181 ? -32.121 4.932 28.883 1.00 61.69 181 CYS A C 1
ATOM 1418 O O . CYS A 1 181 ? -30.919 4.933 29.132 1.00 61.69 181 CYS A O 1
ATOM 1420 N N . ASP A 1 182 ? -33.052 5.110 29.821 1.00 52.34 182 ASP A N 1
ATOM 1421 C CA . ASP A 1 182 ? -32.795 5.423 31.240 1.00 52.34 182 ASP A CA 1
ATOM 1422 C C . ASP A 1 182 ? -32.263 4.228 32.065 1.00 52.34 182 ASP A C 1
ATOM 1424 O O . ASP A 1 182 ? -32.588 4.058 33.244 1.00 52.34 182 ASP A O 1
ATOM 1428 N N . HIS A 1 183 ? -31.467 3.341 31.468 1.00 54.12 183 HIS A N 1
ATOM 1429 C CA . HIS A 1 183 ? -31.015 2.119 32.128 1.00 54.12 183 HIS A CA 1
ATOM 1430 C C . HIS A 1 183 ? -29.495 2.077 32.239 1.00 54.12 183 HIS A C 1
ATOM 1432 O O . HIS A 1 183 ? -28.784 1.772 31.284 1.00 54.12 183 HIS A O 1
ATOM 1438 N N . ALA A 1 184 ? -29.004 2.363 33.447 1.00 51.50 184 ALA A N 1
ATOM 1439 C CA . ALA A 1 184 ? -27.624 2.094 33.816 1.00 51.50 184 ALA A CA 1
ATOM 1440 C C . ALA A 1 184 ? -27.355 0.574 33.758 1.00 51.50 184 ALA A C 1
ATOM 1442 O O . ALA A 1 184 ? -28.193 -0.210 34.218 1.00 51.50 184 ALA A O 1
ATOM 1443 N N . PRO A 1 185 ? -26.206 0.134 33.217 1.00 57.53 185 PRO A N 1
ATOM 1444 C CA . PRO A 1 185 ? -25.854 -1.281 33.177 1.00 57.53 185 PRO A CA 1
ATOM 1445 C C . PRO A 1 185 ? -25.735 -1.865 34.596 1.00 57.53 185 PRO A C 1
ATOM 1447 O O . PRO A 1 185 ? -25.078 -1.290 35.466 1.00 57.53 185 PRO A O 1
ATOM 1450 N N . GLY A 1 186 ? -26.389 -3.009 34.826 1.00 51.75 186 GLY A N 1
ATOM 1451 C CA . GLY A 1 186 ? -26.436 -3.688 36.124 1.00 51.75 186 GLY A CA 1
ATOM 1452 C C . GLY A 1 186 ? -25.072 -4.207 36.603 1.00 51.75 186 GLY A C 1
ATOM 1453 O O . GLY A 1 186 ? -24.202 -4.557 35.804 1.00 51.75 186 GLY A O 1
ATOM 1454 N N . LEU A 1 187 ? -24.898 -4.263 37.928 1.00 52.06 187 LEU A N 1
ATOM 1455 C CA . LEU A 1 187 ? -23.715 -4.827 38.591 1.00 52.06 187 LEU A CA 1
ATOM 1456 C C . LEU A 1 187 ? -23.765 -6.358 38.569 1.00 52.06 187 LEU A C 1
ATOM 1458 O O . LEU A 1 187 ? -24.763 -6.917 39.015 1.00 52.06 187 LEU A O 1
ATOM 1462 N N . ILE A 1 188 ? -22.700 -7.034 38.124 1.00 52.44 188 ILE A N 1
ATOM 1463 C CA . ILE A 1 188 ? -22.632 -8.513 38.088 1.00 52.44 188 ILE A CA 1
ATOM 1464 C C . ILE A 1 188 ? -22.972 -9.138 39.444 1.00 52.44 188 ILE A C 1
ATOM 1466 O O . ILE A 1 188 ? -22.410 -8.751 40.470 1.00 52.44 188 ILE A O 1
ATOM 1470 N N . GLY A 1 189 ? -23.797 -10.188 39.413 1.00 50.09 189 GLY A N 1
ATOM 1471 C CA . GLY A 1 189 ? -23.813 -11.245 40.425 1.00 50.09 189 GLY A CA 1
ATOM 1472 C C . GLY A 1 189 ? -23.421 -12.580 39.788 1.00 50.09 189 GLY A C 1
ATOM 1473 O O . GLY A 1 189 ? -23.750 -12.842 38.636 1.00 50.09 189 GLY A O 1
ATOM 1474 N N . LEU A 1 190 ? -22.699 -13.435 40.508 1.00 50.78 190 LEU A N 1
ATOM 1475 C CA . LEU A 1 190 ? -22.575 -14.847 40.145 1.00 50.78 190 LEU A CA 1
ATOM 1476 C C . LEU A 1 190 ? -23.419 -15.629 41.139 1.00 50.78 190 LEU A C 1
ATOM 1478 O O . LEU A 1 190 ? -23.147 -15.573 42.339 1.00 50.78 190 LEU A O 1
ATOM 1482 N N . SER A 1 191 ? -24.418 -16.354 40.648 1.00 49.69 191 SER A N 1
ATOM 1483 C CA . SER A 1 191 ? -25.156 -17.304 41.471 1.00 49.69 191 SER A CA 1
ATOM 1484 C C . SER A 1 191 ? -24.844 -18.722 41.038 1.00 49.69 191 SER A C 1
ATOM 1486 O O . SER A 1 191 ? -24.729 -19.040 39.853 1.00 49.69 191 SER A O 1
ATOM 1488 N N . VAL A 1 192 ? -24.661 -19.574 42.039 1.00 54.97 192 VAL A N 1
ATOM 1489 C CA . VAL A 1 192 ? -24.519 -21.013 41.865 1.00 54.97 192 VAL A CA 1
ATOM 1490 C C . VAL A 1 192 ? -25.784 -21.619 42.443 1.00 54.97 192 VAL A C 1
ATOM 1492 O O . VAL A 1 192 ? -26.062 -21.458 43.633 1.00 54.97 192 VAL A O 1
ATOM 1495 N N . SER A 1 193 ? -26.586 -22.256 41.595 1.00 58.31 193 SER A N 1
ATOM 1496 C CA . SER A 1 193 ? -27.758 -22.998 42.054 1.00 58.31 193 SER A CA 1
ATOM 1497 C C . SER A 1 193 ? -27.333 -24.163 42.955 1.00 58.31 193 SER A C 1
ATOM 1499 O O . SER A 1 193 ? -26.184 -24.612 42.928 1.00 58.31 193 SER A O 1
ATOM 1501 N N . GLN A 1 194 ? -28.275 -24.700 43.732 1.00 54.84 194 GLN A N 1
ATOM 1502 C CA . GLN A 1 194 ? -28.028 -25.891 44.553 1.00 54.84 194 GLN A CA 1
ATOM 1503 C C . GLN A 1 194 ? -27.627 -27.123 43.713 1.00 54.84 194 GLN A C 1
ATOM 1505 O O . GLN A 1 194 ? -26.979 -28.022 44.241 1.00 54.84 194 GLN A O 1
ATOM 1510 N N . ASP A 1 195 ? -27.918 -27.115 42.406 1.00 58.88 195 ASP A N 1
ATOM 1511 C CA . ASP A 1 195 ? -27.584 -28.173 41.445 1.00 58.88 195 ASP A CA 1
ATOM 1512 C C . ASP A 1 195 ? -26.225 -27.960 40.737 1.00 58.88 195 ASP A C 1
ATOM 1514 O O . ASP A 1 195 ? -25.852 -28.726 39.847 1.00 58.88 195 ASP A O 1
ATOM 1518 N N . GLY A 1 196 ? -25.463 -26.921 41.108 1.00 55.31 196 GLY A N 1
ATOM 1519 C CA . GLY A 1 196 ? -24.147 -26.614 40.532 1.00 55.31 196 GLY A CA 1
ATOM 1520 C C . GLY A 1 196 ? -24.179 -25.840 39.206 1.00 55.31 196 GLY A C 1
ATOM 1521 O O . GLY A 1 196 ? -23.126 -25.601 38.614 1.00 55.31 196 GLY A O 1
ATOM 1522 N N . GLU A 1 197 ? -25.358 -25.419 38.737 1.00 51.06 197 GLU A N 1
ATOM 1523 C CA . GLU A 1 197 ? -25.487 -24.498 37.599 1.00 51.06 197 GLU A CA 1
ATOM 1524 C C . GLU A 1 197 ? -25.015 -23.097 38.003 1.00 51.06 197 GLU A C 1
ATOM 1526 O O . GLU A 1 197 ? -25.524 -22.518 38.963 1.00 51.06 197 GLU A O 1
ATOM 1531 N N . VAL A 1 198 ? -24.051 -22.559 37.252 1.00 55.91 198 VAL A N 1
ATOM 1532 C CA . VAL A 1 198 ? -23.539 -21.196 37.419 1.00 55.91 198 VAL A CA 1
ATOM 1533 C C . VAL A 1 198 ? -24.276 -20.278 36.446 1.00 55.91 198 VAL A C 1
ATOM 1535 O O . VAL A 1 198 ? -24.178 -20.441 35.225 1.00 55.91 198 VAL A O 1
ATOM 1538 N N . SER A 1 199 ? -25.000 -19.296 36.974 1.00 58.12 199 SER A N 1
ATOM 1539 C CA . SER A 1 199 ? -25.628 -18.236 36.187 1.00 58.12 199 SER A CA 1
ATOM 1540 C C . SER A 1 199 ? -24.950 -16.897 36.423 1.00 58.12 199 SER A C 1
ATOM 1542 O O . SER A 1 199 ? -24.597 -16.542 37.549 1.00 58.12 199 SER A O 1
ATOM 1544 N N . VAL A 1 200 ? -24.784 -16.142 35.336 1.00 62.38 200 VAL A N 1
ATOM 1545 C CA . VAL A 1 200 ? -24.377 -14.742 35.421 1.00 62.38 200 VAL A CA 1
ATOM 1546 C C . VAL A 1 200 ? -25.649 -13.935 35.651 1.00 62.38 200 VAL A C 1
ATOM 1548 O O . VAL A 1 200 ? -26.511 -13.839 34.776 1.00 62.38 200 VAL A O 1
ATOM 1551 N N . GLU A 1 201 ? -25.798 -13.408 36.856 1.00 60.59 201 GLU A N 1
ATOM 1552 C CA . GLU A 1 201 ? -26.911 -12.547 37.233 1.00 60.59 201 GLU A CA 1
ATOM 1553 C C . GLU A 1 201 ? -26.637 -11.099 36.823 1.00 60.59 201 GLU A C 1
ATOM 1555 O O . GLU A 1 201 ? -25.488 -10.672 36.679 1.00 60.59 201 GLU A O 1
ATOM 1560 N N . ASN A 1 202 ? -27.720 -10.338 36.645 1.00 61.56 202 ASN A N 1
ATOM 1561 C CA . ASN A 1 202 ? -27.711 -8.917 36.278 1.00 61.56 202 ASN A CA 1
ATOM 1562 C C . ASN A 1 202 ? -27.129 -8.601 34.891 1.00 61.56 202 ASN A C 1
ATOM 1564 O O . ASN A 1 202 ? -26.749 -7.464 34.608 1.00 61.56 202 ASN A O 1
ATOM 1568 N N . VAL A 1 203 ? -27.123 -9.586 33.990 1.00 65.62 203 VAL A N 1
ATOM 1569 C CA . VAL A 1 203 ? -26.840 -9.357 32.574 1.00 65.62 203 VAL A CA 1
ATOM 1570 C C . VAL A 1 203 ? -28.046 -8.682 31.922 1.00 65.62 203 VAL A C 1
ATOM 1572 O O . VAL A 1 203 ? -29.146 -9.235 31.905 1.00 65.62 203 VAL A O 1
ATOM 1575 N N . THR A 1 204 ? -27.845 -7.481 31.383 1.00 68.62 204 THR A N 1
ATOM 1576 C CA . THR A 1 204 ? -28.913 -6.666 30.787 1.00 68.62 204 THR A CA 1
ATOM 1577 C C . THR A 1 204 ? -28.674 -6.467 29.299 1.00 68.62 204 THR A C 1
ATOM 1579 O O . THR A 1 204 ? -27.529 -6.405 28.846 1.00 68.62 204 THR A O 1
ATOM 1582 N N . GLN A 1 205 ? -29.760 -6.389 28.525 1.00 74.75 205 GLN A N 1
ATOM 1583 C CA . GLN A 1 205 ? -29.679 -5.958 27.134 1.00 74.75 205 GLN A CA 1
ATOM 1584 C C . GLN A 1 205 ? -29.144 -4.528 27.096 1.00 74.75 205 GLN A C 1
ATOM 1586 O O . GLN A 1 205 ? -29.686 -3.654 27.771 1.00 74.75 205 GLN A O 1
ATOM 1591 N N . SER A 1 206 ? -28.104 -4.290 26.294 1.00 76.12 206 SER A N 1
ATOM 1592 C CA . SER A 1 206 ? -27.573 -2.940 26.137 1.00 76.12 206 SER A CA 1
ATOM 1593 C C . SER A 1 206 ? -28.556 -2.044 25.388 1.00 76.12 206 SER A C 1
ATOM 1595 O O . SER A 1 206 ? -29.375 -2.502 24.582 1.00 76.12 206 SER A O 1
ATOM 1597 N N . CYS A 1 207 ? -28.431 -0.738 25.586 1.00 78.25 207 CYS A N 1
ATOM 1598 C CA . CYS A 1 207 ? -29.122 0.233 24.753 1.00 78.25 207 CYS A CA 1
ATOM 1599 C C . CYS A 1 207 ? -28.617 0.103 23.298 1.00 78.25 207 CYS A C 1
ATOM 1601 O O . CYS A 1 207 ? -27.411 -0.094 23.090 1.00 78.25 207 CYS A O 1
ATOM 1603 N N . PRO A 1 208 ? -29.500 0.168 22.283 1.00 79.88 208 PRO A N 1
ATOM 1604 C CA . PRO A 1 208 ? -29.081 0.093 20.890 1.00 79.88 208 PRO A CA 1
ATOM 1605 C C . PRO A 1 208 ? -28.002 1.126 20.562 1.00 79.88 208 PRO A C 1
ATOM 1607 O O . PRO A 1 208 ? -28.165 2.306 20.860 1.00 79.88 208 PRO A O 1
ATOM 1610 N N . PHE A 1 209 ? -26.912 0.667 19.941 1.00 80.69 209 PHE A N 1
ATOM 1611 C CA . PHE A 1 209 ? -25.790 1.497 19.470 1.00 80.69 209 PHE A CA 1
ATOM 1612 C C . PHE A 1 209 ? -24.996 2.241 20.556 1.00 80.69 209 PHE A C 1
ATOM 1614 O O . PHE A 1 209 ? -24.124 3.041 20.235 1.00 80.69 209 PHE A O 1
ATOM 1621 N N . PHE A 1 210 ? -25.229 1.930 21.833 1.00 81.88 210 PHE A N 1
ATOM 1622 C CA . PHE A 1 210 ? -24.513 2.534 22.962 1.00 81.88 210 PHE A CA 1
ATOM 1623 C C . PHE A 1 210 ? -23.024 2.157 23.021 1.00 81.88 210 PHE A C 1
ATOM 1625 O O . PHE A 1 210 ? -22.221 2.878 23.604 1.00 81.88 210 PHE A O 1
ATOM 1632 N N . TRP A 1 211 ? -22.655 1.049 22.370 1.00 86.12 211 TRP A N 1
ATOM 1633 C CA . TRP A 1 211 ? -21.286 0.534 22.261 1.00 86.12 211 TRP A CA 1
ATOM 1634 C C . TRP A 1 211 ? -20.821 0.556 20.796 1.00 86.12 211 TRP A C 1
ATOM 1636 O O . TRP A 1 211 ? -20.701 -0.497 20.167 1.00 86.12 211 TRP A O 1
ATOM 1646 N N . PRO A 1 212 ? -20.605 1.743 20.211 1.00 87.50 212 PRO A N 1
ATOM 1647 C CA . PRO A 1 212 ? -20.407 1.915 18.768 1.00 87.50 212 PRO A CA 1
ATOM 1648 C C . PRO A 1 212 ? -19.094 1.315 18.228 1.00 87.50 212 PRO A C 1
ATOM 1650 O O . PRO A 1 212 ? -18.969 1.081 17.026 1.00 87.50 212 PRO A O 1
ATOM 1653 N N . TRP A 1 213 ? -18.128 1.014 19.096 1.00 91.94 213 TRP A N 1
ATOM 1654 C CA . TRP A 1 213 ? -16.884 0.311 18.753 1.00 91.94 213 TRP A CA 1
ATOM 1655 C C . TRP A 1 213 ? -16.989 -1.214 18.808 1.00 91.94 213 TRP A C 1
ATOM 1657 O O . TRP A 1 213 ? -16.066 -1.900 18.362 1.00 91.94 213 TRP A O 1
ATOM 1667 N N . GLN A 1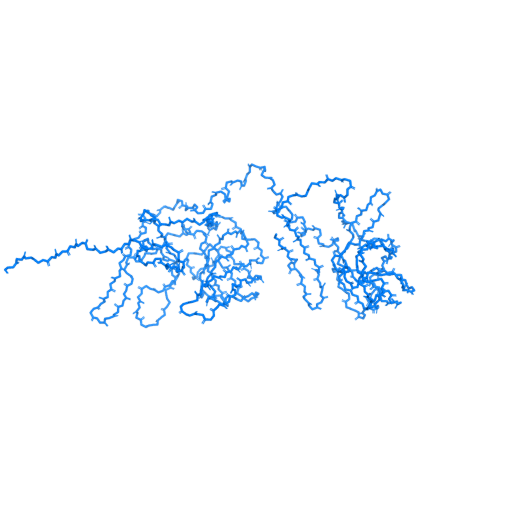 214 ? -18.073 -1.766 19.361 1.00 93.19 214 GLN A N 1
ATOM 1668 C CA . GLN A 1 214 ? -18.283 -3.207 19.434 1.00 93.19 214 GLN A CA 1
ATOM 1669 C C . GLN A 1 214 ? -18.524 -3.759 18.027 1.00 93.19 214 GLN A C 1
ATOM 1671 O O . GLN A 1 214 ? -19.439 -3.330 17.319 1.00 93.19 214 GLN A O 1
ATOM 1676 N N . VAL A 1 215 ? -17.737 -4.758 17.628 1.00 95.44 215 VAL A N 1
ATOM 1677 C CA . VAL A 1 215 ? -17.898 -5.410 16.324 1.00 95.44 215 VAL A CA 1
ATOM 1678 C C . VAL A 1 215 ? -18.212 -6.890 16.457 1.00 95.44 215 VAL A C 1
ATOM 1680 O O . VAL A 1 215 ? -17.777 -7.570 17.388 1.00 95.44 215 VAL A O 1
ATOM 1683 N N . SER A 1 216 ? -18.953 -7.404 15.479 1.00 95.69 216 SER A N 1
ATOM 1684 C CA . SER A 1 216 ? -19.237 -8.827 15.335 1.00 95.69 216 SER A CA 1
ATOM 1685 C C . SER A 1 216 ? -18.358 -9.411 14.233 1.00 95.69 216 SER A C 1
ATOM 1687 O O . SER A 1 216 ? -18.526 -9.074 13.062 1.00 95.69 216 SER A O 1
ATOM 1689 N N . LEU A 1 217 ? -17.496 -10.360 14.584 1.00 96.62 217 LEU A N 1
ATOM 1690 C CA . LEU A 1 217 ? -16.777 -11.197 13.628 1.00 96.62 217 LEU A CA 1
ATOM 1691 C C . LEU A 1 217 ? -17.707 -12.309 13.149 1.00 96.62 217 LEU A C 1
ATOM 1693 O O . LEU A 1 217 ? -18.281 -13.056 13.953 1.00 96.62 217 LEU A O 1
ATOM 1697 N N . GLN A 1 218 ? -17.895 -12.386 11.834 1.00 95.25 218 GLN A N 1
ATOM 1698 C CA . GLN A 1 218 ? -18.830 -13.315 11.222 1.00 95.25 218 GLN A CA 1
ATOM 1699 C C . GLN A 1 218 ? -18.167 -14.167 10.156 1.00 95.25 218 GLN A C 1
ATOM 1701 O O . GLN A 1 218 ? -17.359 -13.692 9.362 1.00 95.25 218 GLN A O 1
ATOM 1706 N N . SER A 1 219 ? -18.595 -15.423 10.108 1.00 94.75 219 SER A N 1
ATOM 1707 C CA . SER A 1 219 ? -18.248 -16.346 9.044 1.00 94.75 219 SER A CA 1
ATOM 1708 C C . SER A 1 219 ? -19.507 -16.921 8.426 1.00 94.75 219 SER A C 1
ATOM 1710 O O . SER A 1 219 ? -20.400 -17.365 9.151 1.00 94.75 219 SER A O 1
ATOM 1712 N N . ASN A 1 220 ? -19.608 -16.896 7.095 1.00 89.31 220 ASN A N 1
ATOM 1713 C CA . ASN A 1 220 ? -20.815 -17.305 6.367 1.00 89.31 220 ASN A CA 1
ATOM 1714 C C . ASN A 1 220 ? -22.095 -16.646 6.931 1.00 89.31 220 ASN A C 1
ATOM 1716 O O . ASN A 1 220 ? -23.113 -17.309 7.132 1.00 89.31 220 ASN A O 1
ATOM 1720 N N . GLY A 1 221 ? -22.011 -15.353 7.271 1.00 85.94 221 GLY A N 1
ATOM 1721 C CA . GLY A 1 221 ? -23.113 -14.577 7.856 1.00 85.94 221 GLY A CA 1
ATOM 1722 C C . GLY A 1 221 ? -23.488 -14.955 9.295 1.00 85.94 221 GLY A C 1
ATOM 1723 O O . GLY A 1 221 ? -24.545 -14.560 9.778 1.00 85.94 221 GLY A O 1
ATOM 1724 N N . ARG A 1 222 ? -22.667 -15.750 9.994 1.00 90.12 222 ARG A N 1
ATOM 1725 C CA . ARG A 1 222 ? -22.906 -16.149 11.387 1.00 90.12 222 ARG A CA 1
ATOM 1726 C C . ARG A 1 222 ? -21.856 -15.558 12.311 1.00 90.12 222 ARG A C 1
ATOM 1728 O O . ARG A 1 222 ? -20.668 -15.812 12.132 1.00 90.12 222 ARG A O 1
ATOM 1735 N N . HIS A 1 223 ? -22.313 -14.856 13.345 1.00 92.69 223 HIS A N 1
ATOM 1736 C CA . HIS A 1 223 ? -21.475 -14.434 14.465 1.00 92.69 223 HIS A CA 1
ATOM 1737 C C . HIS A 1 223 ? -20.803 -15.637 15.135 1.00 92.69 223 HIS A C 1
ATOM 1739 O O . HIS A 1 223 ? -21.456 -16.656 15.408 1.00 92.69 223 HIS A O 1
ATOM 1745 N N . TYR A 1 224 ? -19.505 -15.505 15.393 1.00 93.62 224 TYR A N 1
ATOM 1746 C CA . TYR A 1 224 ? -18.730 -16.487 16.151 1.00 93.62 224 TYR A CA 1
ATOM 1747 C C . TYR A 1 224 ? -17.790 -15.851 17.181 1.00 93.62 224 TYR A C 1
ATOM 1749 O O . TYR A 1 224 ? -17.469 -16.512 18.162 1.00 93.62 224 TYR A O 1
ATOM 1757 N N . CYS A 1 225 ? -17.380 -14.596 16.981 1.00 95.00 225 CYS A N 1
ATOM 1758 C CA . CYS A 1 225 ? -16.548 -13.852 17.919 1.00 95.00 225 CYS A CA 1
ATOM 1759 C C . CYS A 1 225 ? -16.843 -12.350 17.880 1.00 95.00 225 CYS A C 1
ATOM 1761 O O . CYS A 1 225 ? -17.477 -11.840 16.956 1.00 95.00 225 CYS A O 1
ATOM 1763 N N . SER A 1 226 ? -16.326 -11.641 18.877 1.00 94.25 226 SER A N 1
ATOM 1764 C CA . SER A 1 226 ? -16.414 -10.187 19.003 1.00 94.25 226 SER A CA 1
ATOM 1765 C C . SER A 1 226 ? -15.044 -9.530 18.863 1.00 94.25 226 SER A C 1
ATOM 1767 O O . SER A 1 226 ? -14.012 -10.176 19.035 1.00 94.25 226 SER A O 1
ATOM 1769 N N . GLY A 1 227 ? -15.030 -8.231 18.594 1.00 94.88 227 GLY A N 1
ATOM 1770 C CA . GLY A 1 227 ? -13.829 -7.404 18.650 1.00 94.88 227 GLY A CA 1
ATOM 1771 C C . GLY A 1 227 ? -14.169 -5.959 18.986 1.00 94.88 227 GLY A C 1
ATOM 1772 O O . GLY A 1 227 ? -15.345 -5.612 19.118 1.00 94.88 227 GLY A O 1
ATOM 1773 N N . ALA A 1 228 ? -13.142 -5.120 19.063 1.00 94.94 228 ALA A N 1
ATOM 1774 C CA . ALA A 1 228 ? -13.295 -3.682 19.236 1.00 94.94 228 ALA A CA 1
ATOM 1775 C C . ALA A 1 228 ? -12.599 -2.918 18.105 1.00 94.94 228 ALA A C 1
ATOM 1777 O O . ALA A 1 228 ? -11.468 -3.236 17.731 1.00 94.94 228 ALA A O 1
ATOM 1778 N N . LEU A 1 229 ? -13.286 -1.922 17.547 1.00 93.12 229 LEU A N 1
ATOM 1779 C CA . LEU A 1 229 ? -12.738 -1.022 16.539 1.00 93.12 229 LEU A CA 1
ATOM 1780 C C . LEU A 1 229 ? -11.836 0.018 17.219 1.00 93.12 229 LEU A C 1
ATOM 1782 O O . LEU A 1 229 ? -12.325 0.918 17.893 1.00 93.12 229 LEU A O 1
ATOM 1786 N N . ILE A 1 230 ? -10.524 -0.108 17.029 1.00 88.56 230 ILE A N 1
ATOM 1787 C CA . ILE A 1 230 ? -9.513 0.784 17.632 1.00 88.56 230 ILE A CA 1
ATOM 1788 C C . ILE A 1 230 ? -8.981 1.826 16.640 1.00 88.56 230 ILE A C 1
ATOM 1790 O O . ILE A 1 230 ? -8.283 2.761 17.005 1.00 88.56 230 ILE A O 1
ATOM 1794 N N . HIS A 1 231 ? -9.290 1.654 15.355 1.00 85.50 231 HIS A N 1
ATOM 1795 C CA . HIS A 1 231 ? -8.981 2.599 14.286 1.00 85.50 231 HIS A CA 1
ATOM 1796 C C . HIS A 1 231 ? -9.915 2.335 13.103 1.00 85.50 231 HIS A C 1
ATOM 1798 O O . HIS A 1 231 ? -10.402 1.216 12.943 1.00 85.50 231 HIS A O 1
ATOM 1804 N N . ARG A 1 232 ? -10.060 3.291 12.173 1.00 86.31 232 ARG A N 1
ATOM 1805 C CA . ARG A 1 232 ? -10.867 3.156 10.937 1.00 86.31 232 ARG A CA 1
ATOM 1806 C C . ARG A 1 232 ? -10.630 1.864 10.145 1.00 86.31 232 ARG A C 1
ATOM 1808 O O . ARG A 1 232 ? -11.477 1.475 9.360 1.00 86.31 232 ARG A O 1
ATOM 1815 N N . ARG A 1 233 ? -9.484 1.199 10.296 1.00 89.12 233 ARG A N 1
ATOM 1816 C CA . ARG A 1 233 ? -9.143 -0.047 9.579 1.00 89.12 233 ARG A CA 1
ATOM 1817 C C . ARG A 1 233 ? -8.696 -1.185 10.494 1.00 89.12 233 ARG A C 1
ATOM 1819 O O . ARG A 1 233 ? -8.328 -2.234 9.973 1.00 89.12 233 ARG A O 1
ATOM 1826 N N . TRP A 1 234 ? -8.690 -0.987 11.811 1.00 88.88 234 TRP A N 1
ATOM 1827 C CA . TRP A 1 234 ? -8.095 -1.945 12.739 1.00 88.88 234 TRP A CA 1
ATOM 1828 C C . TRP A 1 234 ? -9.082 -2.349 13.819 1.00 88.88 234 TRP A C 1
ATOM 1830 O O . TRP A 1 234 ? -9.627 -1.509 14.535 1.00 88.88 234 TRP A O 1
ATOM 1840 N N . VAL A 1 235 ? -9.275 -3.658 13.926 1.00 95.56 235 VAL A N 1
ATOM 1841 C CA . VAL A 1 235 ? -10.055 -4.300 14.977 1.00 95.56 235 VAL A CA 1
ATOM 1842 C C . VAL A 1 235 ? -9.113 -5.129 15.829 1.00 95.56 235 VAL A C 1
ATOM 1844 O O . VAL A 1 235 ? -8.308 -5.895 15.302 1.00 95.56 235 VAL A O 1
ATOM 1847 N N . ILE A 1 236 ? -9.236 -5.004 17.143 1.00 93.25 236 ILE A N 1
ATOM 1848 C CA . ILE A 1 236 ? -8.545 -5.862 18.101 1.00 93.25 236 ILE A CA 1
ATOM 1849 C C . ILE A 1 236 ? -9.498 -6.963 18.582 1.00 93.25 236 ILE A C 1
ATOM 1851 O O . ILE A 1 236 ? -10.689 -6.721 18.796 1.00 93.25 236 ILE A O 1
ATOM 1855 N N . THR A 1 237 ? -9.007 -8.195 18.694 1.00 93.94 237 THR A N 1
ATOM 1856 C CA . THR A 1 237 ? -9.787 -9.360 19.142 1.00 93.94 237 THR A CA 1
ATOM 1857 C C . THR A 1 237 ? -8.882 -10.425 19.764 1.00 93.94 237 THR A C 1
ATOM 1859 O O . THR A 1 237 ? -7.662 -10.266 19.829 1.00 93.94 237 THR A O 1
ATOM 1862 N N . ALA A 1 238 ? -9.477 -11.521 20.228 1.00 89.88 238 ALA A N 1
ATOM 1863 C CA . ALA A 1 238 ? -8.746 -12.641 20.787 1.00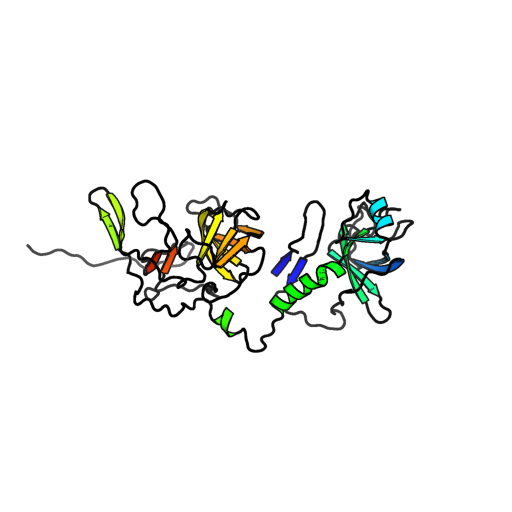 89.88 238 ALA A CA 1
ATOM 1864 C C . ALA A 1 238 ? -8.159 -13.535 19.688 1.00 89.88 238 ALA A C 1
ATOM 1866 O O . ALA A 1 238 ? -8.805 -13.822 18.677 1.00 89.88 238 ALA A O 1
ATOM 1867 N N . LYS A 1 239 ? -6.942 -14.039 19.890 1.00 86.25 239 LYS A N 1
ATOM 1868 C CA . LYS A 1 239 ? -6.297 -14.955 18.936 1.00 86.25 239 LYS A CA 1
ATOM 1869 C C . LYS A 1 239 ? -7.049 -16.277 18.820 1.00 86.25 239 LYS A C 1
ATOM 1871 O O . LYS A 1 239 ? -7.161 -16.811 17.715 1.00 86.25 239 LYS A O 1
ATOM 1876 N N . HIS A 1 240 ? -7.611 -16.787 19.914 1.00 87.12 240 HIS A N 1
ATOM 1877 C CA . HIS A 1 240 ? -8.402 -18.019 19.897 1.00 87.12 240 HIS A CA 1
ATOM 1878 C C . HIS A 1 240 ? -9.671 -17.924 19.033 1.00 87.12 240 HIS A C 1
ATOM 1880 O O . HIS A 1 240 ? -10.233 -18.960 18.678 1.00 87.12 240 HIS A O 1
ATOM 1886 N N . CYS A 1 241 ? -10.102 -16.717 18.640 1.00 91.31 241 CYS A N 1
ATOM 1887 C CA . CYS A 1 241 ? -11.174 -16.547 17.660 1.00 91.31 241 CYS A CA 1
ATOM 1888 C C . CYS A 1 241 ? -10.801 -17.078 16.275 1.00 91.31 241 CYS A C 1
ATOM 1890 O O . CYS A 1 241 ? -11.694 -17.351 15.480 1.00 91.31 241 CYS A O 1
ATOM 1892 N N . ASN A 1 242 ? -9.506 -17.243 15.981 1.00 92.19 242 ASN A N 1
ATOM 1893 C CA . ASN A 1 242 ? -9.018 -17.835 14.738 1.00 92.19 242 ASN A CA 1
ATOM 1894 C C . ASN A 1 242 ? -9.636 -17.185 13.483 1.00 92.19 242 ASN A C 1
ATOM 1896 O O . ASN A 1 242 ? -10.165 -17.864 12.603 1.00 92.19 242 ASN A O 1
ATOM 1900 N N . VAL A 1 243 ? -9.608 -15.849 13.440 1.00 94.75 243 VAL A N 1
ATOM 1901 C CA . VAL A 1 243 ? -10.147 -15.049 12.331 1.00 94.75 243 VAL A CA 1
ATOM 1902 C C . VAL A 1 243 ? -9.414 -15.376 11.034 1.00 94.75 243 VAL A C 1
ATOM 1904 O O . VAL A 1 243 ? -8.182 -15.415 11.003 1.00 94.75 243 VAL A O 1
ATOM 1907 N N . ARG A 1 244 ? -10.163 -15.583 9.948 1.00 94.62 244 ARG A N 1
ATOM 1908 C CA . ARG A 1 244 ? -9.622 -15.922 8.629 1.00 94.62 244 ARG A CA 1
ATOM 1909 C C . ARG A 1 244 ? -9.697 -14.735 7.684 1.00 94.62 244 ARG A C 1
ATOM 1911 O O . ARG A 1 244 ? -10.773 -14.263 7.315 1.00 94.62 244 ARG A O 1
ATOM 1918 N N . ALA A 1 245 ? -8.524 -14.289 7.246 1.00 92.56 245 ALA A N 1
ATOM 1919 C CA . ALA A 1 245 ? -8.399 -13.276 6.210 1.00 92.56 245 ALA A CA 1
ATOM 1920 C C . ALA A 1 245 ? -9.102 -13.715 4.916 1.00 92.56 245 ALA A C 1
ATOM 1922 O O . ALA A 1 245 ? -8.993 -14.871 4.511 1.00 92.56 245 ALA A O 1
ATOM 1923 N N . LYS A 1 246 ? -9.785 -12.776 4.254 1.00 89.56 246 LYS A N 1
ATOM 1924 C CA . LYS A 1 246 ? -10.514 -12.935 2.979 1.00 89.56 246 LYS A CA 1
ATOM 1925 C C . LYS A 1 246 ? -11.744 -13.848 3.015 1.00 89.56 246 LYS A C 1
ATOM 1927 O O . LYS A 1 246 ? -12.459 -13.908 2.018 1.00 89.56 246 LYS A O 1
ATOM 1932 N N . GLU A 1 247 ? -12.001 -14.525 4.130 1.00 92.69 247 GLU A N 1
ATOM 1933 C CA . GLU A 1 247 ? -13.173 -15.388 4.325 1.00 92.69 247 GLU A CA 1
ATOM 1934 C C . GLU A 1 247 ? -14.172 -14.771 5.303 1.00 92.69 247 GLU A C 1
ATOM 1936 O O . GLU A 1 247 ? -15.375 -14.763 5.041 1.00 92.69 247 GLU A O 1
ATOM 1941 N N . ASP A 1 248 ? -13.673 -14.254 6.425 1.00 97.19 248 ASP A N 1
ATOM 1942 C CA . ASP A 1 248 ? -14.514 -13.685 7.467 1.00 97.19 248 ASP A CA 1
ATOM 1943 C C . ASP A 1 248 ? -14.768 -12.188 7.221 1.00 97.19 248 ASP A C 1
ATOM 1945 O O . ASP A 1 248 ? -14.050 -11.494 6.489 1.00 97.19 248 ASP A O 1
ATOM 1949 N N . VAL A 1 249 ? -15.829 -11.683 7.846 1.00 96.25 249 VAL A N 1
ATOM 1950 C CA . VAL A 1 249 ? -16.247 -10.283 7.755 1.00 96.25 249 VAL A CA 1
ATOM 1951 C C . VAL A 1 249 ? -16.424 -9.681 9.141 1.00 96.25 249 VAL A C 1
ATOM 1953 O O . VAL A 1 249 ? -16.761 -10.368 10.108 1.00 96.25 249 VAL A O 1
ATOM 1956 N N . VAL A 1 250 ? -16.232 -8.371 9.224 1.00 97.25 250 VAL A N 1
ATOM 1957 C CA . VAL A 1 250 ? -16.502 -7.565 10.409 1.00 97.25 250 VAL A CA 1
ATOM 1958 C C . VAL A 1 250 ? -17.804 -6.808 10.190 1.00 97.25 250 VAL A C 1
ATOM 1960 O O . VAL A 1 250 ? -17.898 -5.972 9.294 1.00 97.25 250 VAL A O 1
ATOM 1963 N N . ALA A 1 251 ? -18.812 -7.094 11.007 1.00 95.19 251 ALA A N 1
ATOM 1964 C CA . ALA A 1 251 ? -20.066 -6.355 11.027 1.00 95.19 251 ALA A CA 1
ATOM 1965 C C . ALA A 1 251 ? -20.013 -5.272 12.116 1.00 95.19 251 ALA A C 1
ATOM 1967 O O . ALA A 1 251 ? -19.764 -5.583 13.284 1.00 95.19 251 ALA A O 1
ATOM 1968 N N . LEU A 1 252 ? -20.246 -4.016 11.726 1.00 93.81 252 LEU A N 1
ATOM 1969 C CA .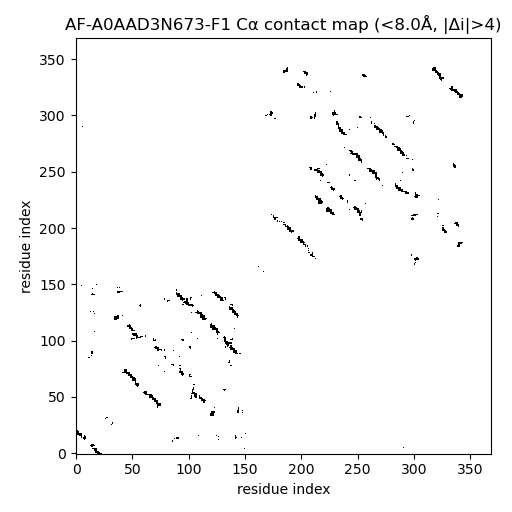 LEU A 1 252 ? -20.218 -2.842 12.602 1.00 93.81 252 LEU A CA 1
ATOM 1970 C C . LEU A 1 252 ? -21.598 -2.176 12.674 1.00 93.81 252 LEU A C 1
ATOM 1972 O O . LEU A 1 252 ? -22.388 -2.247 11.725 1.00 93.81 252 LEU A O 1
ATOM 1976 N N . GLY A 1 253 ? -21.878 -1.522 13.805 1.00 88.94 253 GLY A N 1
ATOM 1977 C CA . GLY A 1 253 ? -23.166 -0.871 14.056 1.00 88.94 253 GLY A CA 1
ATOM 1978 C C . GLY A 1 253 ? -24.306 -1.880 14.138 1.00 88.94 253 GLY A C 1
ATOM 1979 O O . GLY A 1 253 ? -25.352 -1.697 13.518 1.00 88.94 253 GLY A O 1
ATOM 1980 N N . VAL A 1 254 ? -24.075 -2.992 14.840 1.00 88.69 254 VAL A N 1
ATOM 1981 C CA . VAL A 1 254 ? -25.057 -4.064 15.029 1.00 88.69 254 VAL A CA 1
ATOM 1982 C C . VAL A 1 254 ? -25.511 -4.071 16.476 1.00 88.69 254 VAL A C 1
ATOM 1984 O O . VAL A 1 254 ? -24.685 -4.158 17.376 1.00 88.69 254 VAL A O 1
ATOM 1987 N N . HIS A 1 255 ? -26.822 -4.029 16.696 1.00 84.94 255 HIS A N 1
ATOM 1988 C CA . HIS A 1 255 ? -27.415 -4.275 18.015 1.00 84.94 255 HIS A CA 1
ATOM 1989 C C . HIS A 1 255 ? -27.977 -5.699 18.115 1.00 84.94 255 HIS A C 1
ATOM 1991 O O . HIS A 1 255 ? -27.681 -6.453 19.040 1.00 84.94 255 HIS A O 1
ATOM 1997 N N . ASP A 1 256 ? -28.738 -6.109 17.103 1.00 84.44 256 ASP A N 1
ATOM 1998 C CA . ASP A 1 256 ? -29.373 -7.421 17.028 1.00 84.44 256 ASP A CA 1
ATOM 1999 C C . ASP A 1 256 ? -28.886 -8.155 15.775 1.00 84.44 256 ASP A C 1
ATOM 2001 O O . ASP A 1 256 ? -29.055 -7.678 14.652 1.00 84.44 256 ASP A O 1
ATOM 2005 N N . LEU A 1 257 ? -28.271 -9.324 15.981 1.00 86.12 257 LEU A N 1
ATOM 2006 C CA . LEU A 1 257 ? -27.642 -10.127 14.924 1.00 86.12 257 LEU A CA 1
ATOM 2007 C C . LEU A 1 257 ? -28.638 -10.683 13.896 1.00 86.12 257 LEU A C 1
ATOM 2009 O O . LEU A 1 257 ? -28.217 -11.233 12.880 1.00 86.12 257 LEU A O 1
ATOM 2013 N N . ARG A 1 258 ? -29.947 -10.585 14.157 1.00 81.50 258 ARG A N 1
ATOM 2014 C CA . ARG A 1 258 ? -31.003 -10.995 13.220 1.00 81.50 258 ARG A CA 1
ATOM 2015 C C . ARG A 1 258 ? -31.254 -9.954 12.129 1.00 81.50 258 ARG A C 1
ATOM 2017 O O . ARG A 1 258 ? -31.858 -10.289 11.113 1.00 81.50 258 ARG A O 1
ATOM 2024 N N . PHE A 1 259 ? -30.814 -8.714 12.335 1.00 78.75 259 PHE A N 1
ATOM 2025 C CA . PHE A 1 259 ? -31.009 -7.607 11.405 1.00 78.75 259 PHE A CA 1
ATOM 2026 C C . PHE A 1 259 ? -29.711 -7.246 10.677 1.00 78.75 259 PHE A C 1
ATOM 2028 O O . PHE A 1 259 ? -28.610 -7.617 11.086 1.00 78.75 259 PHE A O 1
ATOM 2035 N N . SER A 1 260 ? -29.844 -6.521 9.565 1.00 74.00 260 SER A N 1
ATOM 2036 C CA . SER A 1 260 ? -28.704 -6.068 8.771 1.00 74.00 260 SER A CA 1
ATOM 2037 C C . SER A 1 260 ? -27.834 -5.098 9.567 1.00 74.00 260 SER A C 1
ATOM 2039 O O . SER A 1 260 ? -28.335 -4.108 10.101 1.00 74.00 260 SER A O 1
ATOM 2041 N N . SER A 1 261 ? -26.526 -5.349 9.586 1.00 77.19 261 SER A N 1
ATOM 2042 C CA . SER A 1 261 ? -25.543 -4.402 10.110 1.00 77.19 261 SER A CA 1
ATOM 2043 C C . SER A 1 261 ? -25.555 -3.092 9.334 1.00 77.19 261 SER A C 1
ATOM 2045 O O . SER A 1 261 ? -25.740 -3.122 8.116 1.00 77.19 261 SER A O 1
ATOM 2047 N N . SER A 1 262 ? -25.221 -1.988 10.002 1.00 76.06 262 SER A N 1
ATOM 2048 C CA . SER A 1 262 ? -24.960 -0.700 9.345 1.00 76.06 262 SER A CA 1
ATOM 2049 C C . SER A 1 262 ? -23.905 -0.825 8.240 1.00 76.06 262 SER A C 1
ATOM 2051 O O . SER A 1 262 ? -24.049 -0.288 7.143 1.00 76.06 262 SER A O 1
ATOM 2053 N N . GLN A 1 263 ? -22.858 -1.610 8.503 1.00 89.25 263 GLN A N 1
ATOM 2054 C CA . GLN A 1 263 ? -21.832 -1.930 7.519 1.00 89.25 263 GLN A CA 1
ATOM 2055 C C . GLN A 1 263 ? -21.197 -3.290 7.812 1.00 89.25 263 GLN A C 1
ATOM 2057 O O . GLN A 1 263 ? -20.947 -3.646 8.963 1.00 89.25 263 GLN A O 1
ATOM 2062 N N . THR A 1 264 ? -20.913 -4.039 6.751 1.00 92.38 264 THR A N 1
ATOM 2063 C CA . THR A 1 264 ? -20.129 -5.274 6.803 1.00 92.38 264 THR A CA 1
ATOM 2064 C C . THR A 1 264 ? -18.880 -5.076 5.960 1.00 92.38 264 THR A C 1
ATOM 2066 O O . THR A 1 264 ? -18.979 -4.750 4.777 1.00 92.38 264 THR A O 1
ATOM 2069 N N . VAL A 1 265 ? -17.709 -5.261 6.563 1.00 93.56 265 VAL A N 1
ATOM 2070 C CA . VAL A 1 265 ? -16.415 -5.033 5.920 1.00 93.56 265 VAL A CA 1
ATOM 2071 C C . VAL A 1 265 ? -15.609 -6.335 5.904 1.00 93.56 265 VAL A C 1
ATOM 2073 O O . VAL A 1 265 ? -15.410 -6.927 6.965 1.00 93.56 265 VAL A O 1
ATOM 2076 N N . PRO A 1 266 ? -15.137 -6.810 4.737 1.00 94.56 266 PRO A N 1
ATOM 2077 C CA . PRO A 1 266 ? -14.276 -7.987 4.663 1.00 94.56 266 PRO A CA 1
ATOM 2078 C C . PRO A 1 266 ? -12.971 -7.832 5.449 1.00 94.56 266 PRO A C 1
ATOM 2080 O O . PRO A 1 266 ? -12.371 -6.752 5.489 1.00 94.56 266 PRO A O 1
ATOM 2083 N N . VAL A 1 267 ? -12.504 -8.935 6.035 1.00 95.62 267 VAL A N 1
ATOM 2084 C CA . VAL A 1 267 ? -11.170 -8.999 6.638 1.00 95.62 267 VAL A CA 1
ATOM 2085 C C . VAL A 1 267 ? -10.122 -9.130 5.535 1.00 95.62 267 VAL A C 1
ATOM 2087 O O . VAL A 1 267 ? -10.182 -10.045 4.717 1.00 95.62 267 VAL A O 1
ATOM 2090 N N . ASP A 1 268 ? -9.133 -8.244 5.533 1.00 91.31 268 ASP A N 1
ATOM 2091 C CA . ASP A 1 268 ? -8.032 -8.251 4.567 1.00 91.31 268 ASP A CA 1
ATOM 2092 C C . ASP A 1 268 ? -6.829 -9.060 5.066 1.00 91.31 268 ASP A C 1
ATOM 2094 O O . ASP A 1 268 ? -6.309 -9.918 4.352 1.00 91.31 268 ASP A O 1
ATOM 2098 N N . GLU A 1 269 ? -6.416 -8.831 6.315 1.00 88.88 269 GLU A N 1
ATOM 2099 C CA . GLU A 1 269 ? -5.249 -9.480 6.921 1.00 88.88 269 GLU A CA 1
ATOM 2100 C C . GLU A 1 269 ? -5.431 -9.646 8.438 1.00 88.88 269 GLU A C 1
ATOM 2102 O O . GLU A 1 269 ? -6.141 -8.867 9.075 1.00 88.88 269 GLU A O 1
ATOM 2107 N N . VAL A 1 270 ? -4.792 -10.666 9.018 1.00 90.88 270 VAL A N 1
ATOM 2108 C CA . VAL A 1 270 ? -4.844 -10.976 10.454 1.00 90.88 270 VAL A CA 1
ATOM 2109 C C . VAL A 1 270 ? -3.422 -11.134 10.983 1.00 90.88 270 VAL A C 1
ATOM 2111 O O . VAL A 1 270 ? -2.636 -11.915 10.448 1.00 90.88 270 VAL A O 1
ATOM 2114 N N . PHE A 1 271 ? -3.104 -10.408 12.050 1.00 86.19 271 PHE A N 1
ATOM 2115 C CA . PHE A 1 271 ? -1.801 -10.385 12.700 1.00 86.19 271 PHE A CA 1
ATOM 2116 C C . PHE A 1 271 ? -1.925 -11.025 14.079 1.00 86.19 271 PHE A C 1
ATOM 2118 O O . PHE A 1 271 ? -2.617 -10.516 14.958 1.00 86.19 271 PHE A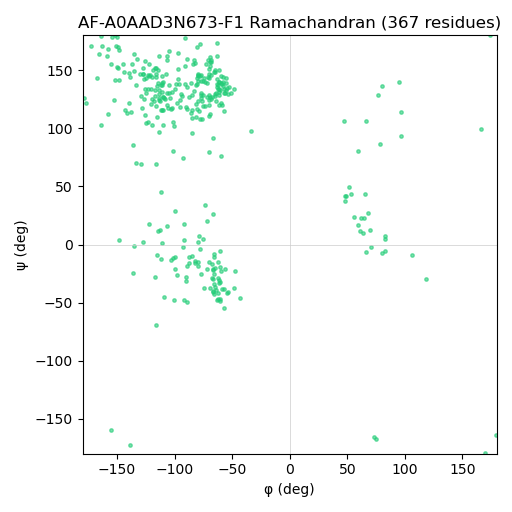 O 1
ATOM 2125 N N . ASN A 1 272 ? -1.239 -12.147 14.269 1.00 82.94 272 ASN A N 1
ATOM 2126 C CA . ASN A 1 272 ? -1.236 -12.881 15.529 1.00 82.94 272 ASN A CA 1
ATOM 2127 C C . ASN A 1 272 ? 0.137 -12.780 16.183 1.00 82.94 272 ASN A C 1
ATOM 2129 O O . ASN A 1 272 ? 1.156 -12.931 15.507 1.00 82.94 272 ASN A O 1
ATOM 2133 N N . LEU A 1 273 ? 0.168 -12.604 17.504 1.00 71.56 273 LEU A N 1
ATOM 2134 C CA . LEU A 1 273 ? 1.427 -12.662 18.237 1.00 71.56 273 LEU A CA 1
ATOM 2135 C C . LEU A 1 273 ? 1.997 -14.099 18.249 1.00 71.56 273 LEU A C 1
ATOM 2137 O O . LEU A 1 273 ? 1.221 -15.074 18.267 1.00 71.56 273 LEU A O 1
ATOM 2141 N N . PRO A 1 274 ? 3.338 -14.257 18.218 1.00 64.25 274 PRO A N 1
ATOM 2142 C CA . PRO A 1 274 ? 3.997 -15.557 18.317 1.00 64.25 274 PRO A CA 1
ATOM 2143 C C . PRO A 1 274 ? 3.546 -16.300 19.577 1.00 64.25 274 PRO A C 1
ATOM 2145 O O . PRO A 1 274 ? 3.441 -15.718 20.653 1.00 64.25 274 PRO A O 1
ATOM 2148 N N . GLN A 1 275 ? 3.231 -17.586 19.432 1.00 64.12 275 GLN A N 1
ATOM 2149 C CA . GLN A 1 275 ? 2.773 -18.414 20.544 1.00 64.12 275 GLN A CA 1
ATOM 2150 C C . GLN A 1 275 ? 3.989 -18.966 21.288 1.00 64.12 275 GLN A C 1
ATOM 2152 O O . GLN A 1 275 ? 4.853 -19.580 20.670 1.00 64.12 275 GLN A O 1
ATOM 2157 N N . ASP A 1 276 ? 4.023 -18.794 22.603 1.00 55.41 276 ASP A N 1
ATOM 2158 C CA . ASP A 1 276 ? 4.807 -19.666 23.471 1.00 55.41 276 ASP A CA 1
ATOM 2159 C C . ASP A 1 276 ? 3.830 -20.752 23.936 1.00 55.41 276 ASP A C 1
ATOM 2161 O O . ASP A 1 276 ? 2.719 -20.418 24.349 1.00 55.41 276 ASP A O 1
ATOM 2165 N N . GLY A 1 277 ? 4.163 -22.035 23.788 1.00 55.06 277 GLY A N 1
ATOM 2166 C CA . GLY A 1 277 ? 3.256 -23.179 24.006 1.00 55.06 277 GLY A CA 1
ATOM 2167 C C . GLY A 1 277 ? 2.788 -23.394 25.456 1.00 55.06 277 GLY A C 1
ATOM 2168 O O . GLY A 1 277 ? 2.499 -24.523 25.844 1.00 55.06 277 GLY A O 1
ATOM 2169 N N . SER A 1 278 ? 2.755 -22.343 26.274 1.00 56.66 278 SER A N 1
ATOM 2170 C CA . SER A 1 278 ? 2.301 -22.350 27.658 1.00 56.66 278 SER A CA 1
ATOM 2171 C C . SER A 1 278 ? 0.775 -22.319 27.751 1.00 56.66 278 SER A C 1
ATOM 2173 O O . SER A 1 278 ? 0.104 -21.649 26.964 1.00 56.66 278 SER A O 1
ATOM 2175 N N . PHE A 1 279 ? 0.227 -22.996 28.762 1.00 48.72 279 PHE A N 1
ATOM 2176 C CA . PHE A 1 279 ? -1.146 -22.787 29.209 1.00 48.72 279 PHE A CA 1
ATOM 2177 C C . PHE A 1 279 ? -1.136 -22.167 30.618 1.00 48.72 279 PHE A C 1
ATOM 2179 O O . PHE A 1 279 ? -0.541 -22.766 31.519 1.00 48.72 279 PHE A O 1
ATOM 2186 N N . PRO A 1 280 ? -1.778 -21.001 30.821 1.00 53.72 280 PRO A N 1
ATOM 2187 C CA . PRO A 1 280 ? -2.463 -20.190 29.810 1.00 53.72 280 PRO A CA 1
ATOM 2188 C C . PRO A 1 280 ? -1.492 -19.547 28.793 1.00 53.72 280 PRO A C 1
ATOM 2190 O O . PRO A 1 280 ? -0.292 -19.415 29.069 1.00 53.72 280 PRO A O 1
ATOM 2193 N N . PRO A 1 281 ? -1.983 -19.193 27.589 1.00 55.72 281 PRO A N 1
ATOM 2194 C CA . PRO A 1 281 ? -1.167 -18.540 26.571 1.00 55.72 281 PRO A CA 1
ATOM 2195 C C . PRO A 1 281 ? -0.639 -17.201 27.095 1.00 55.72 281 PRO A C 1
ATOM 2197 O O . PRO A 1 281 ? -1.405 -16.398 27.620 1.00 55.72 281 PRO A O 1
ATOM 2200 N N . LYS A 1 282 ? 0.663 -16.931 26.914 1.00 61.81 282 LYS A N 1
ATOM 2201 C CA . LYS A 1 282 ? 1.283 -15.642 27.295 1.00 61.81 282 LYS A CA 1
ATOM 2202 C C . LYS A 1 282 ? 0.657 -14.435 26.584 1.00 61.81 282 LYS A C 1
ATOM 2204 O O . LYS A 1 282 ? 0.774 -13.318 27.070 1.00 61.81 282 LYS A O 1
ATOM 2209 N N . SER A 1 283 ? 0.022 -14.652 25.432 1.00 66.12 283 SER A N 1
ATOM 2210 C CA . SER A 1 283 ? -0.738 -13.635 24.712 1.00 66.12 283 SER A CA 1
ATOM 2211 C C . SER A 1 283 ? -1.838 -14.282 23.866 1.00 66.12 283 SER A C 1
ATOM 2213 O O . SER A 1 283 ? -1.562 -15.144 23.027 1.00 66.12 283 SER A O 1
ATOM 2215 N N . ASP A 1 284 ? -3.081 -13.859 24.086 1.00 78.38 284 ASP A N 1
ATOM 2216 C CA . ASP A 1 284 ? -4.266 -14.255 23.316 1.00 78.38 284 ASP A CA 1
ATOM 2217 C C . ASP A 1 284 ? -4.810 -13.065 22.511 1.00 78.38 284 ASP A C 1
ATOM 2219 O O . ASP A 1 284 ? -6.002 -12.784 22.510 1.00 78.38 284 ASP A O 1
ATOM 2223 N N . LEU A 1 285 ? -3.917 -12.325 21.847 1.00 83.69 285 LEU A N 1
ATOM 2224 C CA . LEU A 1 285 ? -4.256 -11.106 21.113 1.00 83.69 285 LEU A CA 1
ATOM 2225 C C . LEU A 1 285 ? -4.091 -11.287 19.600 1.00 83.69 285 LEU A C 1
ATOM 2227 O O . LEU A 1 285 ? -3.090 -11.837 19.126 1.00 83.69 285 LEU A O 1
ATOM 2231 N N . SER A 1 286 ? -5.062 -10.775 18.849 1.00 88.12 286 SER A N 1
ATOM 2232 C CA . SER A 1 286 ? -5.046 -10.702 17.393 1.00 88.12 286 SER A CA 1
ATOM 2233 C C . SER A 1 286 ? -5.470 -9.319 16.917 1.00 88.12 286 SER A C 1
ATOM 2235 O O . SER A 1 286 ? -6.425 -8.729 17.428 1.00 88.12 286 SER A O 1
ATOM 2237 N N . LEU A 1 287 ? -4.756 -8.813 15.916 1.00 91.50 287 LEU A N 1
ATOM 2238 C CA . LEU A 1 287 ? -5.068 -7.562 15.244 1.00 91.50 287 LEU A CA 1
ATOM 2239 C C . LEU A 1 287 ? -5.573 -7.866 13.831 1.00 91.50 287 LEU A C 1
ATOM 2241 O O . LEU A 1 287 ? -4.914 -8.548 13.049 1.00 91.50 287 LEU A O 1
ATOM 2245 N N . VAL A 1 288 ? -6.748 -7.350 13.497 1.00 94.06 288 VAL A N 1
ATOM 2246 C CA . VAL A 1 288 ? -7.465 -7.625 12.251 1.00 94.06 288 VAL A CA 1
ATOM 2247 C C . VAL A 1 288 ? -7.516 -6.348 11.415 1.00 94.06 288 VAL A C 1
ATOM 2249 O O . VAL A 1 288 ? -7.994 -5.314 11.886 1.00 94.06 288 VAL A O 1
ATOM 2252 N N . ARG A 1 289 ? -7.037 -6.414 10.167 1.00 91.12 289 ARG A N 1
ATOM 2253 C CA . ARG A 1 289 ? -7.105 -5.310 9.200 1.00 91.12 289 ARG A CA 1
ATOM 2254 C C . ARG A 1 289 ? -8.334 -5.448 8.308 1.00 91.12 289 ARG A C 1
ATOM 2256 O O . ARG A 1 289 ? -8.545 -6.492 7.692 1.00 91.12 289 ARG A O 1
ATOM 2263 N N . LEU A 1 290 ? -9.110 -4.376 8.200 1.00 89.56 290 LEU A N 1
ATOM 2264 C CA . LEU A 1 290 ? -10.265 -4.268 7.307 1.00 89.56 290 LEU A CA 1
ATOM 2265 C C . LEU A 1 290 ? -9.838 -3.968 5.860 1.00 89.56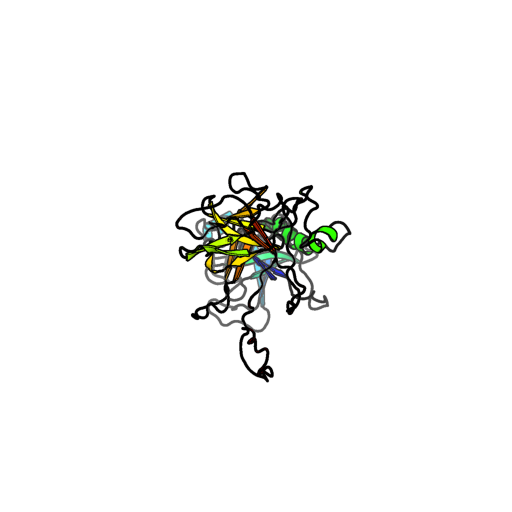 290 LEU A C 1
ATOM 2267 O O . LEU A 1 290 ? -8.895 -3.206 5.636 1.00 89.56 290 LEU A O 1
ATOM 2271 N N . SER A 1 291 ? -10.564 -4.507 4.874 1.00 83.12 291 SER A N 1
ATOM 2272 C CA . SER A 1 291 ? -10.279 -4.277 3.445 1.00 83.12 291 SER A CA 1
ATOM 2273 C C . SER A 1 291 ? -10.517 -2.837 2.990 1.00 83.12 291 SER A C 1
ATOM 2275 O O . SER A 1 291 ? -9.862 -2.358 2.067 1.00 83.12 291 SER A O 1
ATOM 2277 N N . VAL A 1 292 ? -11.445 -2.138 3.642 1.00 79.75 292 VAL A N 1
ATOM 2278 C CA . VAL A 1 292 ? -11.741 -0.713 3.441 1.00 79.75 292 VAL A CA 1
ATOM 2279 C C . VAL A 1 292 ? -11.928 -0.034 4.804 1.00 79.75 292 VAL A C 1
ATOM 2281 O O . VAL A 1 292 ? -12.265 -0.726 5.767 1.00 79.75 292 VAL A O 1
ATOM 2284 N N . PRO A 1 293 ? -11.709 1.291 4.927 1.00 82.50 293 PRO A N 1
ATOM 2285 C CA . PRO A 1 293 ? -12.014 2.002 6.164 1.00 82.50 293 PRO A CA 1
ATOM 2286 C C . PRO A 1 293 ? -13.488 1.860 6.559 1.00 82.50 293 PRO A C 1
ATOM 2288 O O . PRO A 1 293 ? -14.379 2.026 5.723 1.00 82.50 293 PRO A O 1
ATOM 2291 N N . ALA A 1 294 ? -13.734 1.610 7.842 1.00 85.94 294 ALA A N 1
ATOM 2292 C CA . ALA A 1 294 ? -15.037 1.727 8.466 1.00 85.94 294 ALA A CA 1
ATOM 2293 C C . ALA A 1 294 ? -15.539 3.174 8.371 1.00 85.94 294 ALA A C 1
ATOM 2295 O O . ALA A 1 294 ? -14.781 4.136 8.535 1.00 85.94 294 ALA A O 1
ATOM 2296 N N . ARG A 1 295 ? -16.836 3.322 8.100 1.00 84.88 295 ARG A N 1
ATOM 2297 C CA . ARG A 1 295 ? -17.510 4.622 8.023 1.00 84.88 295 ARG A CA 1
ATOM 2298 C C . ARG A 1 295 ? -18.045 4.991 9.398 1.00 84.88 295 ARG A C 1
ATOM 2300 O O . ARG A 1 295 ? -18.888 4.266 9.923 1.00 84.88 295 ARG A O 1
ATOM 2307 N N . PHE A 1 296 ? -17.571 6.089 9.971 1.00 85.12 296 PHE A N 1
ATOM 2308 C CA . PHE A 1 296 ? -18.099 6.565 11.246 1.00 85.12 296 PHE A CA 1
ATOM 2309 C C . PHE A 1 296 ? -19.512 7.109 11.089 1.00 85.12 296 PHE A C 1
ATOM 2311 O O . PHE A 1 296 ? -19.909 7.586 10.024 1.00 85.12 296 PHE A O 1
ATOM 2318 N N . SER A 1 297 ? -20.298 6.922 12.137 1.00 81.81 297 SER A N 1
ATOM 2319 C CA . SER A 1 297 ? -21.697 7.321 12.208 1.00 81.81 297 SER A CA 1
ATOM 2320 C C . SER A 1 297 ? -22.146 7.319 13.663 1.00 81.81 297 SER A C 1
ATOM 2322 O O . SER A 1 297 ? -21.417 6.870 14.548 1.00 81.81 297 SER A O 1
ATOM 2324 N N . SER A 1 298 ? -23.409 7.668 13.900 1.00 80.50 298 SER A N 1
ATOM 2325 C CA . SER A 1 298 ? -24.033 7.460 15.206 1.00 80.50 298 SER A CA 1
ATOM 2326 C C . SER A 1 298 ? -24.088 5.983 15.646 1.00 80.50 298 SER A C 1
ATOM 2328 O O . SER A 1 298 ? -24.466 5.685 16.768 1.00 80.50 298 SER A O 1
ATOM 2330 N N . GLN A 1 299 ? -23.699 5.018 14.816 1.00 84.00 299 GLN A N 1
ATOM 2331 C CA . GLN A 1 299 ? -23.705 3.598 15.183 1.00 84.00 299 GLN A CA 1
ATOM 2332 C C . GLN A 1 299 ? -22.306 2.983 15.220 1.00 84.00 299 GLN A C 1
ATOM 2334 O O . GLN A 1 299 ? -22.166 1.833 15.631 1.00 84.00 299 GLN A O 1
ATOM 2339 N N . VAL A 1 300 ? -21.290 3.711 14.744 1.00 88.88 300 VAL A N 1
ATOM 2340 C CA . VAL A 1 300 ? -19.931 3.198 14.549 1.00 88.88 300 VAL A CA 1
ATOM 2341 C C . VAL A 1 300 ? -18.919 4.285 14.888 1.00 88.88 300 VAL A C 1
ATOM 2343 O O . VAL A 1 300 ? -18.849 5.292 14.187 1.00 88.88 300 VAL A O 1
ATOM 2346 N N . SER A 1 301 ? -18.112 4.049 15.918 1.00 87.50 301 SER A N 1
ATOM 2347 C CA . SER A 1 301 ? -17.006 4.914 16.344 1.00 87.50 301 SER A CA 1
ATOM 2348 C C . SER A 1 301 ? -15.901 4.074 16.997 1.00 87.50 301 SER A C 1
ATOM 2350 O O . SER A 1 301 ? -16.000 2.847 17.056 1.00 87.50 301 SER A O 1
ATOM 2352 N N . LEU A 1 302 ? -14.811 4.718 17.413 1.00 88.56 302 LEU A N 1
ATOM 2353 C CA . LEU A 1 302 ? -13.625 4.054 17.953 1.00 88.56 302 LEU A CA 1
ATOM 2354 C C . LEU A 1 302 ? -13.688 3.903 19.475 1.00 88.56 302 LEU A C 1
ATOM 2356 O O . LEU A 1 302 ? -14.280 4.736 20.156 1.00 88.56 302 LEU A O 1
ATOM 2360 N N . VAL A 1 303 ? -13.002 2.891 20.009 1.00 88.25 303 VAL A N 1
ATOM 2361 C CA . VAL A 1 303 ? -12.569 2.867 21.415 1.00 88.25 303 VAL A CA 1
ATOM 2362 C C . VAL A 1 303 ? -11.118 3.327 21.507 1.00 88.25 303 VAL A C 1
ATOM 2364 O O . VAL A 1 303 ? -10.314 2.995 20.632 1.00 88.25 303 VAL A O 1
ATOM 2367 N N . CYS A 1 304 ? -10.783 4.082 22.552 1.00 82.62 304 CYS A N 1
ATOM 2368 C CA . CYS A 1 304 ? -9.405 4.495 22.794 1.00 82.62 304 CYS A CA 1
ATOM 2369 C C . CYS A 1 304 ? -8.546 3.298 23.215 1.00 82.62 304 CYS A C 1
ATOM 2371 O O . CYS A 1 304 ? -8.998 2.418 23.952 1.00 82.62 304 CYS A O 1
ATOM 2373 N N . VAL A 1 305 ? -7.295 3.290 22.764 1.00 79.25 305 VAL A N 1
ATOM 2374 C CA . VAL A 1 305 ? -6.248 2.406 23.282 1.00 79.25 305 VAL A CA 1
ATOM 2375 C C . VAL A 1 305 ? -5.349 3.277 24.159 1.00 79.25 305 VAL A C 1
ATOM 2377 O O . VAL A 1 305 ? -4.983 4.354 23.694 1.00 79.25 305 VAL A O 1
ATOM 2380 N N . PRO A 1 306 ? -5.030 2.868 25.398 1.00 71.94 306 PRO A N 1
ATOM 2381 C CA . PRO A 1 306 ? -4.164 3.657 26.269 1.00 71.94 306 PRO A CA 1
ATOM 2382 C C . PRO A 1 306 ? -2.772 3.828 25.644 1.00 71.94 306 PRO A C 1
ATOM 2384 O O . PRO A 1 306 ? -2.242 2.895 25.035 1.00 71.94 306 PRO A O 1
ATOM 2387 N N . ASP A 1 307 ? -2.202 5.028 25.785 1.00 55.78 307 ASP A N 1
ATOM 2388 C CA . ASP A 1 307 ? -0.895 5.390 25.215 1.00 55.78 307 ASP A CA 1
ATOM 2389 C C . ASP A 1 307 ? 0.282 4.809 26.016 1.00 55.78 307 ASP A C 1
ATOM 2391 O O . ASP A 1 307 ? 1.364 4.585 25.468 1.00 55.78 307 ASP A O 1
ATOM 2395 N N . GLU A 1 308 ? 0.063 4.542 27.305 1.00 61.72 308 GLU A N 1
ATOM 2396 C CA . GLU A 1 308 ? 1.039 3.982 28.236 1.00 61.72 308 GLU A CA 1
ATOM 2397 C C . GLU A 1 308 ? 0.403 2.871 29.083 1.00 61.72 308 GLU A C 1
ATOM 2399 O O . GLU A 1 308 ? -0.820 2.722 29.147 1.00 61.72 308 GLU A O 1
ATOM 2404 N N . ASP A 1 309 ? 1.245 2.067 29.729 1.00 66.75 309 ASP A N 1
ATOM 2405 C CA . ASP A 1 309 ? 0.781 1.056 30.673 1.00 66.75 309 ASP A CA 1
ATOM 2406 C C . ASP A 1 309 ? 0.213 1.747 31.926 1.00 66.75 309 ASP A C 1
ATOM 2408 O O . ASP A 1 309 ? 0.953 2.351 32.703 1.00 66.75 309 ASP A O 1
ATOM 2412 N N . GLU A 1 310 ? -1.100 1.642 32.140 1.00 63.44 310 GLU A N 1
ATOM 2413 C CA . GLU A 1 310 ? -1.777 2.157 33.334 1.00 63.44 310 GLU A CA 1
ATOM 2414 C C . GLU A 1 310 ? -2.107 1.024 34.318 1.00 63.44 310 GLU A C 1
ATOM 2416 O O . GLU A 1 310 ? -2.685 -0.006 33.954 1.00 63.44 310 GLU A O 1
ATOM 2421 N N . GLU A 1 311 ? -1.771 1.216 35.596 1.00 69.06 311 GLU A N 1
ATOM 2422 C CA . GLU A 1 311 ? -2.237 0.335 36.667 1.00 69.06 311 GLU A CA 1
ATOM 2423 C C . GLU A 1 311 ? -3.681 0.697 37.041 1.00 69.06 311 GLU A C 1
ATOM 2425 O O . GLU A 1 311 ? -3.958 1.781 37.553 1.00 69.06 311 GLU A O 1
ATOM 2430 N N . LEU A 1 312 ? -4.612 -0.225 36.789 1.00 67.81 312 LEU A N 1
ATOM 2431 C CA . LEU A 1 312 ? -6.022 -0.055 37.142 1.00 67.81 312 LEU A CA 1
ATOM 2432 C C . LEU A 1 312 ? -6.214 -0.243 38.654 1.00 67.81 312 LEU A C 1
ATOM 2434 O O . LEU A 1 312 ? -5.962 -1.329 39.182 1.00 67.81 312 LEU A O 1
ATOM 2438 N N . ASP A 1 313 ? -6.694 0.794 39.336 1.00 74.25 313 ASP A N 1
ATOM 2439 C CA . ASP A 1 313 ? -7.094 0.729 40.744 1.00 74.25 313 ASP A CA 1
ATOM 2440 C C . ASP A 1 313 ? -8.588 0.373 40.923 1.00 74.25 313 ASP A C 1
ATOM 2442 O O . ASP A 1 313 ? -9.348 0.220 39.963 1.00 74.25 313 ASP A O 1
ATOM 2446 N N . ASP A 1 314 ? -9.029 0.246 42.179 1.00 73.19 314 ASP A N 1
ATOM 2447 C CA . ASP A 1 314 ? -10.409 -0.125 42.529 1.00 73.19 314 ASP A CA 1
ATOM 2448 C C . ASP A 1 314 ? -11.468 0.930 42.136 1.00 73.19 314 ASP A C 1
ATOM 2450 O O . ASP A 1 314 ? -12.669 0.666 42.259 1.00 73.19 314 ASP A O 1
ATOM 2454 N N . SER A 1 315 ? -11.061 2.123 41.684 1.00 71.12 315 SER A N 1
ATOM 2455 C CA . SER A 1 315 ? -11.976 3.178 41.229 1.00 71.12 315 SER A CA 1
ATOM 2456 C C . SER A 1 315 ? -12.443 2.986 39.782 1.00 71.12 315 SER A C 1
ATOM 2458 O O . SER A 1 315 ? -13.439 3.585 39.372 1.00 71.12 315 SER A O 1
ATOM 2460 N N . TRP A 1 316 ? -11.781 2.113 39.017 1.00 65.88 316 TRP A N 1
ATOM 2461 C CA . TRP A 1 316 ? -12.129 1.859 37.624 1.00 65.88 316 TRP A CA 1
ATOM 2462 C C . TRP A 1 316 ? -13.417 1.046 37.465 1.00 65.88 316 TRP A C 1
ATOM 2464 O O . TRP A 1 316 ? -13.680 0.048 38.145 1.00 65.88 316 TRP A O 1
ATOM 2474 N N . HIS A 1 317 ? -14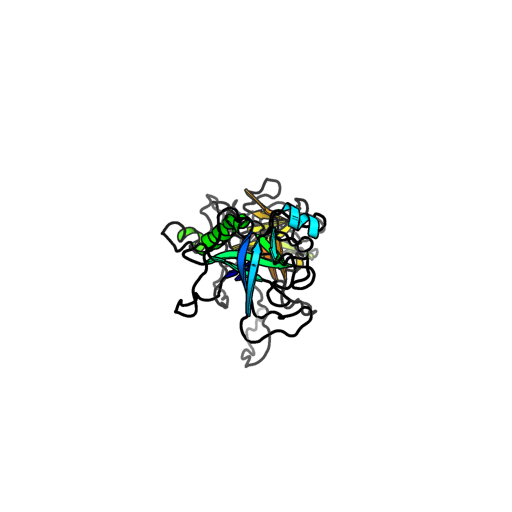.216 1.437 36.474 1.00 68.06 317 HIS A N 1
ATOM 2475 C CA . HIS A 1 317 ? -15.443 0.745 36.097 1.00 68.06 317 HIS A CA 1
ATOM 2476 C C . HIS A 1 317 ? -15.308 0.141 34.701 1.00 68.06 317 HIS A C 1
ATOM 2478 O O . HIS A 1 317 ? -15.534 0.799 33.690 1.00 68.06 317 HIS A O 1
ATOM 2484 N N . CYS A 1 318 ? -14.963 -1.144 34.645 1.00 70.94 318 CYS A N 1
ATOM 2485 C CA . CYS A 1 318 ? -14.864 -1.871 33.384 1.00 70.94 318 CYS A CA 1
ATOM 2486 C C . CYS A 1 318 ? -16.225 -2.427 32.955 1.00 70.94 318 CYS A C 1
ATOM 2488 O O . CYS A 1 318 ? -16.965 -2.983 33.780 1.00 70.94 318 CYS A O 1
ATOM 2490 N N . VAL A 1 319 ? -16.504 -2.330 31.651 1.00 73.50 319 VAL A N 1
ATOM 2491 C CA . VAL A 1 319 ? -17.687 -2.917 31.021 1.00 73.50 319 VAL A CA 1
ATOM 2492 C C . VAL A 1 319 ? -17.288 -3.908 29.937 1.00 73.50 319 VAL A C 1
ATOM 2494 O O . VAL A 1 319 ? -16.432 -3.614 29.107 1.00 73.50 319 VAL A O 1
ATOM 2497 N N . THR A 1 320 ? -17.921 -5.081 29.920 1.00 78.31 320 THR A N 1
ATOM 2498 C CA . THR A 1 320 ? -17.806 -6.029 28.801 1.00 78.31 320 THR A CA 1
ATOM 2499 C C . THR A 1 320 ? -19.119 -6.121 28.043 1.00 78.31 320 THR A C 1
ATOM 2501 O O . THR A 1 320 ? -20.189 -6.017 28.651 1.00 78.31 320 THR A O 1
ATOM 2504 N N . THR A 1 321 ? -19.041 -6.293 26.718 1.00 82.75 321 THR A N 1
ATOM 2505 C CA . THR A 1 321 ? -20.226 -6.430 25.872 1.00 82.75 321 THR A CA 1
ATOM 2506 C C . THR A 1 321 ? -20.122 -7.557 24.847 1.00 82.75 321 THR A C 1
ATOM 2508 O O . THR A 1 321 ? -19.036 -7.888 24.366 1.00 82.75 321 THR A O 1
ATOM 2511 N N . GLY A 1 322 ? -21.257 -8.169 24.498 1.00 84.94 322 GLY A N 1
ATOM 2512 C CA . GLY A 1 322 ? -21.303 -9.185 23.444 1.00 84.94 322 GLY A CA 1
ATOM 2513 C C . GLY A 1 322 ? -22.617 -9.956 23.346 1.00 84.94 322 GLY A C 1
ATOM 2514 O O . GLY A 1 322 ? -23.539 -9.734 24.123 1.00 84.94 322 GLY A O 1
ATOM 2515 N N . TRP A 1 323 ? -22.678 -10.893 22.395 1.00 85.25 323 TRP A N 1
ATOM 2516 C CA . TRP A 1 323 ? -23.868 -11.698 22.071 1.00 85.25 323 TRP A CA 1
ATOM 2517 C C . TRP A 1 323 ? -23.850 -13.116 22.680 1.00 85.25 323 TRP A C 1
ATOM 2519 O O . TRP A 1 323 ? -24.380 -14.069 22.107 1.00 85.25 323 TRP A O 1
ATOM 2529 N N . GLY A 1 324 ? -23.175 -13.277 23.823 1.00 74.62 324 GLY A N 1
ATOM 2530 C CA . GLY A 1 324 ? -22.934 -14.567 24.483 1.00 74.62 324 GLY A CA 1
ATOM 2531 C C . GLY A 1 324 ? -24.128 -15.136 25.266 1.00 74.62 324 GLY A C 1
ATOM 2532 O O . GLY A 1 324 ? -25.160 -14.490 25.437 1.00 74.62 324 GLY A O 1
ATOM 2533 N N . ALA A 1 325 ? -23.994 -16.377 25.750 1.00 65.75 325 ALA A N 1
ATOM 2534 C CA . ALA A 1 325 ? -24.993 -17.025 26.608 1.00 65.75 325 ALA A CA 1
ATOM 2535 C C . ALA A 1 325 ? -24.918 -16.518 28.064 1.00 65.75 325 ALA A C 1
ATOM 2537 O O . ALA A 1 325 ? -23.828 -16.267 28.568 1.00 65.75 325 ALA A O 1
ATOM 2538 N N . VAL A 1 326 ? -26.071 -16.415 28.738 1.00 63.16 326 VAL A N 1
ATOM 2539 C CA . VAL A 1 326 ? -26.207 -15.855 30.107 1.00 63.16 326 VAL A CA 1
ATOM 2540 C C . VAL A 1 326 ? -26.380 -16.898 31.216 1.00 63.16 326 VAL A C 1
ATOM 2542 O O . VAL A 1 326 ? -26.248 -16.584 32.396 1.00 63.16 326 VAL A O 1
ATOM 2545 N N . LYS A 1 327 ? -26.660 -18.151 30.849 1.00 56.28 327 LYS A N 1
ATOM 2546 C CA . LYS A 1 327 ? -26.757 -19.294 31.764 1.00 56.28 327 LYS A CA 1
ATOM 2547 C C . LYS A 1 327 ? -25.830 -20.399 31.282 1.00 56.28 327 LYS A C 1
ATOM 2549 O O . LYS A 1 327 ? -25.828 -20.707 30.088 1.00 56.28 327 LYS A O 1
ATOM 2554 N N . ILE A 1 328 ? -25.059 -20.993 32.191 1.00 49.38 328 ILE A N 1
ATOM 2555 C CA . ILE A 1 328 ? -24.255 -22.181 31.899 1.00 49.38 328 ILE A CA 1
ATOM 2556 C C . ILE A 1 328 ? -25.090 -23.415 32.260 1.00 49.38 328 ILE A C 1
ATOM 2558 O O . ILE A 1 328 ? -24.845 -24.101 33.244 1.00 49.38 328 ILE A O 1
ATOM 2562 N N . THR A 1 329 ? -26.071 -23.713 31.414 1.00 42.38 329 THR A N 1
ATOM 2563 C CA . THR A 1 329 ? -26.655 -25.051 31.259 1.00 42.38 329 THR A CA 1
ATOM 2564 C C . THR A 1 329 ? -26.610 -25.414 29.779 1.00 42.38 329 THR A C 1
ATOM 2566 O O . THR A 1 329 ? -26.617 -24.548 28.906 1.00 42.38 329 THR A O 1
ATOM 2569 N N . GLY A 1 330 ? -26.427 -26.697 29.472 1.00 39.56 330 GLY A N 1
ATOM 2570 C CA . GLY A 1 330 ? -26.057 -27.158 28.133 1.00 39.56 330 GLY A CA 1
ATOM 2571 C C . GLY A 1 330 ? -26.887 -26.590 26.960 1.00 39.56 330 GLY A C 1
ATOM 2572 O O . GLY A 1 330 ? -28.108 -26.648 26.962 1.00 39.56 330 GLY A O 1
ATOM 2573 N N . ARG A 1 331 ? -26.149 -26.167 25.916 1.00 33.19 331 ARG A N 1
ATOM 2574 C CA . ARG A 1 331 ? -26.488 -25.886 24.493 1.00 33.19 331 ARG A CA 1
ATOM 2575 C C . ARG A 1 331 ? -27.435 -24.709 24.111 1.00 33.19 331 ARG A C 1
ATOM 2577 O O . ARG A 1 331 ? -28.642 -24.865 24.026 1.00 33.19 331 ARG A O 1
ATOM 2584 N N . LEU A 1 332 ? -26.770 -23.672 23.558 1.00 36.09 332 LEU A N 1
ATOM 2585 C CA . LEU A 1 332 ? -27.091 -22.783 22.404 1.00 36.09 332 LEU A CA 1
ATOM 2586 C C . LEU A 1 332 ? -27.760 -21.390 22.594 1.00 36.09 332 LEU A C 1
ATOM 2588 O O . LEU A 1 332 ? -28.941 -21.267 22.877 1.00 36.09 332 LEU A O 1
ATOM 2592 N N . ARG A 1 333 ? -26.940 -20.376 22.230 1.00 37.75 333 ARG A N 1
ATOM 2593 C CA . ARG A 1 333 ? -27.128 -19.066 21.540 1.00 37.75 333 ARG A CA 1
ATOM 2594 C C . ARG A 1 333 ? -28.264 -18.108 21.962 1.00 37.75 333 ARG A C 1
ATOM 2596 O O . ARG A 1 333 ? -29.399 -18.242 21.521 1.00 37.75 333 ARG A O 1
ATOM 2603 N N . SER A 1 334 ? -27.876 -17.026 22.649 1.00 41.75 334 SER A N 1
ATOM 2604 C CA . SER A 1 334 ? -28.619 -15.752 22.727 1.00 41.75 334 SER A CA 1
ATOM 2605 C C . SER A 1 334 ? -28.334 -14.870 21.493 1.00 41.75 334 SER A C 1
ATOM 2607 O O . SER A 1 334 ? -27.308 -15.048 20.842 1.00 41.75 334 SER A O 1
ATOM 2609 N N . SER A 1 335 ? -29.241 -13.947 21.142 1.00 42.22 335 SER A N 1
ATOM 2610 C CA . SER A 1 335 ? -29.175 -13.099 19.926 1.00 42.22 335 SER A CA 1
ATOM 2611 C C . SER A 1 335 ? -28.988 -11.592 20.195 1.00 42.22 335 SER A C 1
ATOM 2613 O O . SER A 1 335 ? -29.117 -10.794 19.270 1.00 42.22 335 SER A O 1
ATOM 2615 N N . PHE A 1 336 ? -28.672 -11.180 21.429 1.00 40.00 336 PHE A N 1
ATOM 2616 C CA . PHE A 1 336 ? -28.657 -9.767 21.857 1.00 40.00 336 PHE A CA 1
ATOM 2617 C C . PHE A 1 336 ? -27.290 -9.323 22.386 1.00 40.00 336 PHE A C 1
ATOM 2619 O O . PHE A 1 336 ? -26.637 -10.132 23.038 1.00 40.00 336 PHE A O 1
ATOM 2626 N N . VAL A 1 337 ? -26.886 -8.059 22.161 1.00 37.56 337 VAL A N 1
ATOM 2627 C CA . VAL A 1 337 ? -25.745 -7.462 22.885 1.00 37.56 337 VAL A CA 1
ATOM 2628 C C . VAL A 1 337 ? -26.138 -7.258 24.337 1.00 37.56 337 VAL A C 1
ATOM 2630 O O . VAL A 1 337 ? -27.145 -6.618 24.649 1.00 37.56 337 VAL A O 1
ATOM 2633 N N . LEU A 1 338 ? -25.313 -7.788 25.221 1.00 45.88 338 LEU A N 1
ATOM 2634 C CA . LEU A 1 338 ? -25.449 -7.656 26.655 1.00 45.88 338 LEU A CA 1
ATOM 2635 C C . LEU A 1 338 ? -24.271 -6.845 27.173 1.00 45.88 338 LEU A C 1
ATOM 2637 O O . LEU A 1 338 ? -23.162 -7.065 26.698 1.00 45.88 338 LEU A O 1
ATOM 2641 N N . SER A 1 339 ? -24.496 -5.926 28.109 1.00 37.03 339 SER A N 1
ATOM 2642 C CA . SER A 1 339 ? -23.438 -5.125 28.737 1.00 37.03 339 SER A CA 1
ATOM 2643 C C . SER A 1 339 ? -23.388 -5.360 30.236 1.00 37.03 339 SER A C 1
ATOM 2645 O O . SER A 1 339 ? -24.428 -5.546 30.870 1.00 37.03 339 SER A O 1
ATOM 2647 N N . VAL A 1 340 ? -22.184 -5.343 30.795 1.00 46.72 340 VAL A N 1
ATOM 2648 C CA . VAL A 1 340 ? -21.944 -5.788 32.164 1.00 46.72 340 VAL A CA 1
ATOM 2649 C C . VAL A 1 340 ? -20.954 -4.872 32.873 1.00 46.72 340 VAL A C 1
ATOM 2651 O O . VAL A 1 340 ? -19.820 -4.791 32.420 1.00 46.72 340 VAL A O 1
ATOM 2654 N N . THR A 1 341 ? -21.327 -4.265 34.002 1.00 36.31 341 THR A N 1
ATOM 2655 C CA . THR A 1 341 ? -20.448 -3.361 34.767 1.00 36.31 341 THR A CA 1
ATOM 2656 C C . THR A 1 341 ? -19.919 -4.063 36.016 1.00 36.31 341 THR A C 1
ATOM 2658 O O . THR A 1 341 ? -20.715 -4.530 36.831 1.00 36.31 341 THR A O 1
ATOM 2661 N N . ARG A 1 342 ? -18.584 -4.077 36.181 1.00 34.78 342 ARG A N 1
ATOM 2662 C CA . ARG A 1 342 ? -17.785 -4.578 37.330 1.00 34.78 342 ARG A CA 1
ATOM 2663 C C . ARG A 1 342 ? -17.233 -6.010 37.198 1.00 34.78 342 ARG A C 1
ATOM 2665 O O . ARG A 1 342 ? -17.848 -6.970 37.646 1.00 34.78 342 ARG A O 1
ATOM 2672 N N . CYS A 1 343 ? -15.994 -6.122 36.709 1.00 30.05 343 CYS A N 1
ATOM 2673 C CA . CYS A 1 343 ? -15.109 -7.251 37.017 1.00 30.05 343 CYS A CA 1
ATOM 2674 C C . CYS A 1 343 ? -14.309 -6.929 38.287 1.00 30.05 343 CYS A C 1
ATOM 2676 O O . CYS A 1 343 ? -13.508 -6.001 38.285 1.00 30.05 343 CYS A O 1
ATOM 2678 N N . LEU A 1 344 ? -14.495 -7.706 39.354 1.00 28.36 344 LEU A N 1
ATOM 2679 C CA . LEU A 1 344 ? -13.547 -7.785 40.466 1.00 28.36 344 LEU A CA 1
ATOM 2680 C C . LEU A 1 344 ? -13.009 -9.221 40.536 1.00 28.36 344 LEU A C 1
ATOM 2682 O O . LEU A 1 344 ? -13.805 -10.154 40.635 1.00 28.36 344 LEU A O 1
ATOM 2686 N N . LEU A 1 345 ? -11.667 -9.323 40.549 1.00 23.06 345 LEU A N 1
ATOM 2687 C CA . LEU A 1 345 ? -10.764 -10.486 40.726 1.00 23.06 345 LEU A CA 1
ATOM 2688 C C . LEU A 1 345 ? -10.230 -11.179 39.448 1.00 23.06 345 LEU A C 1
ATOM 2690 O O . LEU A 1 345 ? -11.005 -11.534 38.566 1.00 23.06 345 LEU A O 1
ATOM 2694 N N . PRO A 1 346 ? -8.944 -11.594 39.437 1.00 31.20 346 PRO A N 1
ATOM 2695 C CA . PRO A 1 346 ? -7.735 -10.824 39.721 1.00 31.20 346 PRO A CA 1
ATOM 2696 C C . PRO A 1 346 ? -6.823 -10.720 38.480 1.00 31.20 346 PRO A C 1
ATOM 2698 O O . PRO A 1 346 ? -6.760 -11.615 37.634 1.00 31.20 346 PRO A O 1
ATOM 2701 N N . VAL A 1 347 ? -6.063 -9.628 38.428 1.00 26.47 347 VAL A N 1
ATOM 2702 C CA . VAL A 1 347 ? -4.981 -9.383 37.469 1.00 26.47 347 VAL A CA 1
ATOM 2703 C C . VAL A 1 347 ? -3.880 -10.436 37.637 1.00 26.47 347 VAL A C 1
ATOM 2705 O O . VAL A 1 347 ? -3.445 -10.754 38.746 1.00 26.47 347 VAL A O 1
ATOM 2708 N N . TRP A 1 348 ? -3.433 -10.988 36.511 1.00 23.36 348 TRP A N 1
ATOM 2709 C CA . TRP A 1 348 ? -2.276 -11.870 36.415 1.00 23.36 348 TRP A CA 1
ATOM 2710 C C . TRP A 1 348 ? -0.985 -11.075 36.656 1.00 23.36 348 TRP A C 1
ATOM 2712 O O . TRP A 1 348 ? -0.572 -10.277 35.823 1.00 23.36 348 TRP A O 1
ATOM 2722 N N . CYS A 1 349 ? -0.331 -11.332 37.790 1.00 21.97 349 CYS A N 1
ATOM 2723 C CA . CYS A 1 349 ? 1.008 -10.838 38.104 1.00 21.97 349 CYS A CA 1
ATOM 2724 C C . CYS A 1 349 ? 2.065 -11.790 37.515 1.00 21.97 349 CYS A C 1
ATOM 2726 O O . CYS A 1 349 ? 2.194 -12.936 37.954 1.00 21.97 349 CYS A O 1
ATOM 2728 N N . GLY A 1 350 ? 2.837 -11.323 36.531 1.00 24.97 350 GLY A N 1
ATOM 2729 C CA . GLY A 1 350 ? 4.035 -12.002 36.034 1.00 24.97 350 GLY A CA 1
ATOM 2730 C C . GLY A 1 350 ? 5.247 -11.719 36.928 1.00 24.97 350 GLY A C 1
ATOM 2731 O O . GLY A 1 350 ? 5.650 -10.576 37.110 1.00 24.97 350 GLY A O 1
ATOM 2732 N N . HIS A 1 351 ? 5.847 -12.769 37.488 1.00 25.33 351 HIS A N 1
ATOM 2733 C CA . HIS A 1 351 ? 7.079 -12.704 38.277 1.00 25.33 351 HIS A CA 1
ATOM 2734 C C . HIS A 1 351 ? 8.330 -12.511 37.397 1.00 25.33 351 HIS A C 1
ATOM 2736 O O . HIS A 1 351 ? 8.612 -13.365 36.562 1.00 25.33 351 HIS A O 1
ATOM 2742 N N . MET A 1 352 ? 9.168 -11.513 37.713 1.00 24.36 352 MET A N 1
ATOM 2743 C CA . MET A 1 352 ? 10.570 -11.723 38.126 1.00 24.36 352 MET A CA 1
ATOM 2744 C C . MET A 1 352 ? 11.155 -10.460 38.799 1.00 24.36 352 MET A C 1
ATOM 2746 O O . MET A 1 352 ? 11.564 -9.516 38.143 1.00 24.36 352 MET A O 1
ATOM 2750 N N . GLY A 1 353 ? 11.237 -10.510 40.136 1.00 23.03 353 GLY A N 1
ATOM 2751 C CA . GLY A 1 353 ? 12.321 -9.921 40.933 1.00 23.03 353 GLY A CA 1
ATOM 2752 C C . GLY A 1 353 ? 12.338 -8.411 41.198 1.00 23.03 353 GLY A C 1
ATOM 2753 O O . GLY A 1 353 ? 13.141 -7.714 40.598 1.00 23.03 353 GLY A O 1
ATOM 2754 N N . GLN A 1 354 ? 11.650 -7.954 42.254 1.00 24.36 354 GLN A N 1
ATOM 2755 C CA . GLN A 1 354 ? 12.288 -7.502 43.508 1.00 24.36 354 GLN A CA 1
ATOM 2756 C C . GLN A 1 354 ? 11.236 -7.104 44.571 1.00 24.36 354 GLN A C 1
ATOM 2758 O O . GLN A 1 354 ? 10.423 -6.216 44.373 1.00 24.36 354 GLN A O 1
ATOM 2763 N N . ARG A 1 355 ? 11.310 -7.791 45.724 1.00 22.41 355 ARG A N 1
ATOM 2764 C CA . ARG A 1 355 ? 10.700 -7.501 47.043 1.00 22.41 355 ARG A CA 1
ATOM 2765 C C . ARG A 1 355 ? 9.169 -7.388 47.126 1.00 22.41 355 ARG A C 1
ATOM 2767 O O . ARG A 1 355 ? 8.602 -6.325 47.332 1.00 22.41 355 ARG A O 1
ATOM 2774 N N . ALA A 1 356 ? 8.536 -8.559 47.191 1.00 23.16 356 ALA A N 1
ATOM 2775 C CA . ALA A 1 356 ? 7.277 -8.730 47.904 1.00 23.16 356 ALA A CA 1
ATOM 2776 C C . ALA A 1 356 ? 7.463 -8.403 49.397 1.00 23.16 356 ALA A C 1
ATOM 2778 O O . ALA A 1 356 ? 8.228 -9.069 50.100 1.00 23.16 356 ALA A O 1
ATOM 2779 N N . LEU A 1 357 ? 6.723 -7.410 49.882 1.00 23.98 357 LEU A N 1
ATOM 2780 C CA . LEU A 1 357 ? 6.523 -7.158 51.304 1.00 23.98 357 LEU A CA 1
ATOM 2781 C C . LEU A 1 357 ? 5.024 -7.019 51.574 1.00 23.98 357 LEU A C 1
ATOM 2783 O O . LEU A 1 357 ? 4.530 -5.959 51.912 1.00 23.98 357 LEU A O 1
ATOM 2787 N N . CYS A 1 358 ? 4.298 -8.129 51.451 1.00 25.83 358 CYS A N 1
ATOM 2788 C CA . CYS A 1 358 ? 3.014 -8.292 52.126 1.00 25.83 358 CYS A CA 1
ATOM 2789 C C . CYS A 1 358 ? 2.955 -9.693 52.737 1.00 25.83 358 CYS A C 1
ATOM 2791 O O . CYS A 1 358 ? 2.453 -10.647 52.144 1.00 25.83 358 CYS A O 1
ATOM 2793 N N . ARG A 1 359 ? 3.496 -9.828 53.955 1.00 20.80 359 ARG A N 1
ATOM 2794 C CA . ARG A 1 359 ? 3.179 -10.944 54.850 1.00 20.80 359 ARG A CA 1
ATOM 2795 C C . ARG A 1 359 ? 2.377 -10.432 56.052 1.00 20.80 359 ARG A C 1
ATOM 2797 O O . ARG A 1 359 ? 2.924 -9.750 56.902 1.00 20.80 359 ARG A O 1
ATOM 2804 N N . ARG A 1 360 ? 1.139 -10.942 56.102 1.00 22.00 360 ARG A N 1
ATOM 2805 C CA . ARG A 1 360 ? 0.376 -11.523 57.232 1.00 22.00 360 ARG A CA 1
ATOM 2806 C C . ARG A 1 360 ? -0.283 -10.650 58.322 1.00 22.00 360 ARG A C 1
ATOM 2808 O O . ARG A 1 360 ? 0.392 -10.012 59.112 1.00 22.00 360 ARG A O 1
ATOM 2815 N N . GLN A 1 361 ? -1.580 -10.984 58.478 1.00 21.66 361 GLN A N 1
ATOM 2816 C CA . GLN A 1 361 ? -2.444 -11.033 59.683 1.00 21.66 361 GLN A CA 1
ATOM 2817 C C . GLN A 1 361 ? -3.022 -9.682 60.160 1.00 21.66 361 GLN A C 1
ATOM 2819 O O . GLN A 1 361 ? -2.321 -8.689 60.181 1.00 21.66 361 GLN A O 1
ATOM 2824 N N . THR A 1 362 ? -4.302 -9.542 60.547 1.00 21.28 362 THR A N 1
ATOM 2825 C CA . THR A 1 362 ? -5.229 -10.490 61.206 1.00 21.28 362 THR A CA 1
ATOM 2826 C C . THR A 1 362 ? -6.672 -9.952 61.148 1.00 21.28 362 THR A C 1
ATOM 2828 O O . THR A 1 362 ? -6.844 -8.773 61.418 1.00 21.28 362 THR A O 1
ATOM 2831 N N . VAL A 1 363 ? -7.698 -10.799 60.979 1.00 22.67 363 VAL A N 1
ATOM 2832 C CA . VAL A 1 363 ? -8.968 -10.666 61.730 1.00 22.67 363 VAL A CA 1
ATOM 2833 C C . VAL A 1 363 ? -9.454 -12.073 62.087 1.00 22.67 363 VAL A C 1
ATOM 2835 O O . VAL A 1 363 ? -9.762 -12.882 61.216 1.00 22.67 363 VAL A O 1
ATOM 2838 N N . ARG A 1 364 ? -9.456 -12.375 63.390 1.00 21.78 364 ARG A N 1
ATOM 2839 C CA . ARG A 1 364 ? -10.180 -13.503 63.987 1.00 21.78 364 ARG A CA 1
ATOM 2840 C C . ARG A 1 364 ? -11.658 -13.124 64.070 1.00 21.78 364 ARG A C 1
ATOM 2842 O O . ARG A 1 364 ? -11.958 -12.016 64.500 1.00 21.78 364 ARG A O 1
ATOM 2849 N N . LEU A 1 365 ? -12.557 -14.062 63.794 1.00 25.41 365 LEU A N 1
ATOM 2850 C CA . LEU A 1 365 ? -13.941 -14.001 64.262 1.00 25.41 365 LEU A CA 1
ATOM 2851 C C . LEU A 1 365 ? -14.245 -15.290 65.025 1.00 25.41 365 LEU A C 1
ATOM 2853 O O . LEU A 1 365 ? -14.396 -16.347 64.428 1.00 25.41 365 LEU A O 1
ATOM 2857 N N . HIS A 1 366 ? -14.294 -15.184 66.352 1.00 23.47 366 HIS A N 1
ATOM 2858 C CA . HIS A 1 366 ? -15.076 -16.065 67.216 1.00 23.47 366 HIS A CA 1
ATOM 2859 C C . HIS A 1 366 ? -15.343 -15.346 68.541 1.00 23.47 366 HIS A C 1
ATOM 2861 O O . HIS A 1 366 ? -14.404 -15.118 69.298 1.00 23.47 366 HIS A O 1
ATOM 2867 N N . GLN A 1 367 ? -16.610 -15.005 68.799 1.00 26.45 367 GLN A N 1
ATOM 2868 C CA . GLN A 1 367 ? -17.368 -15.448 69.980 1.00 26.45 367 GLN A CA 1
ATOM 2869 C C . GLN A 1 367 ? -18.809 -14.908 69.954 1.00 26.45 367 GLN A C 1
ATOM 2871 O O . GLN A 1 367 ? -19.014 -13.707 69.794 1.00 26.45 367 GLN A O 1
ATOM 2876 N N . ASN A 1 368 ? -19.777 -15.826 70.074 1.00 23.91 368 ASN A N 1
ATOM 2877 C CA . ASN A 1 368 ? -20.890 -15.824 71.042 1.00 23.91 368 ASN A CA 1
ATOM 2878 C C . ASN A 1 368 ? -21.935 -16.867 70.605 1.00 23.91 368 ASN A C 1
ATOM 2880 O O . ASN A 1 368 ? -22.698 -16.605 69.678 1.00 23.91 368 ASN A O 1
ATOM 2884 N N . ILE A 1 369 ? -21.920 -18.060 71.215 1.00 31.14 369 ILE A N 1
ATOM 2885 C CA . ILE A 1 369 ? -22.693 -18.393 72.430 1.00 31.14 369 ILE A CA 1
ATOM 2886 C C . ILE A 1 369 ? -21.741 -19.129 73.374 1.00 31.14 369 ILE A C 1
ATOM 2888 O O . ILE A 1 369 ? -20.924 -19.921 72.848 1.00 31.14 369 ILE A O 1
#

Nearest PDB structures (foldseek):
  6t9t-assembly1_A  TM=9.791E-01  e=4.391E-13  Homo sapiens
  5jbc-assembly1_S  TM=9.238E-01  e=9.977E-11  Homo sapiens
  6x5p-assembly1_A  TM=8.743E-01  e=3.407E-11  Homo sapiens
  7ahv-assembly1_H  TM=9.193E-01  e=1.618E-10  Homo sapiens
  5tno-assembly1_A  TM=8.685E-01  e=4.003E-11  Homo sapiens

Solvent-accessible surface area (backbone atoms only — not comparable to full-atom values): 22004 Å² total; per-residue (Å²): 90,80,46,69,42,88,69,48,33,93,84,78,54,37,43,59,52,68,48,74,50,68,95,62,87,80,81,72,56,98,90,40,78,90,74,46,75,35,73,62,87,82,64,68,69,41,65,26,35,39,47,38,43,21,16,91,43,69,96,47,67,67,46,93,60,79,43,75,46,74,25,26,31,50,54,68,68,64,49,21,60,63,51,74,69,65,65,51,91,45,41,47,37,33,19,37,78,84,22,78,31,54,66,31,70,72,21,62,71,25,51,32,34,30,67,77,86,88,52,58,24,36,45,26,26,36,62,53,62,62,74,38,24,35,58,69,30,50,30,32,23,24,34,38,46,82,42,48,67,58,51,48,48,60,47,46,78,69,59,66,68,83,79,87,79,58,68,69,62,68,76,40,32,61,64,64,61,93,64,98,61,96,68,79,68,34,62,62,41,82,45,68,47,100,86,69,41,48,32,56,37,51,72,34,77,49,62,79,44,45,59,25,21,47,30,38,33,22,49,94,92,37,77,80,43,62,33,38,27,62,43,58,42,36,31,44,35,50,38,87,64,65,77,47,53,75,68,24,31,41,30,32,32,58,49,44,80,90,53,85,45,77,40,76,40,49,26,54,42,64,48,68,67,86,81,58,97,49,88,76,58,86,68,59,47,24,42,35,32,42,67,55,70,60,73,75,53,93,30,23,48,37,34,70,74,79,93,63,95,75,86,84,58,94,86,66,82,51,71,52,75,43,51,64,71,60,57,63,63,92,85,87,80,48,65,46,37,31,29,38,33,58,84,82,90,79,85,85,82,83,87,82,89,83,81,89,85,84,82,83,88,86,85,87,87,86,90,88,134

InterPro domains:
  IPR001254 Serine proteases, trypsin domain [PF00089] (2-151)
  IPR001254 Serine proteases, trypsin domain [PF00089] (211-333)
  IPR001254 Serine proteases, trypsin domain [PS50240] (1-156)
  IPR001254 Serine proteases, trypsin domain [PS50240] (187-358)
  IPR001254 Serine proteases, trypsin domain [SM00020] (1-151)
  IPR001254 Serine proteases, trypsin domain [SM00020] (186-369)
  IPR001254 Serine proteases, trypsin domain [cd00190] (2-154)
  IPR001314 Peptidase S1A, chymotrypsin family [PR00722] (12-26)
  IPR001314 Peptidase S1A, chymotrypsin family [PR00722] (101-113)
  IPR009003 Peptidase S1, PA clan [SSF50494] (2-156)
  IPR009003 Peptidase S1, PA clan [SSF50494] (209-329)
  IPR033116 Serine proteases, trypsin family, serine active site [PS00135] (102-113)

Radius of gyration: 28.83 Å; Cα contacts (8 Å, |Δi|>4): 697; chains: 1; bounding box: 61×50×100 Å

Organism: Lates japonicus (NCBI:txid270547)

Sequence (369 aa):
MIINHYGYNTRTKESDMALLKLQQPVVFNQFIRPIDLWMTPLPLHRKCTVTGWGSTRENGPRVNRLQEVNVTILPPDVCNQYYLGRIRSSMFCAGKDGGGADACQGDSGGPLSCFTGSRYELAGLVSWGVGCGRARRPGVYTKLQQHTPWIYDVMSDQNRVYTDDLTNEEDRCGEQQSSSCDHAPGLIGLSVSQDGEVSVENVTQSCPFFWPWQVSLQSNGRHYCSGALIHRRWVITAKHCNVRAKEDVVALGVHDLRFSSSQTVPVDEVFNLPQDGSFPPKSDLSLVRLSVPARFSSQVSLVCVPDEDEELDDSWHCVTTGWGAVKITGRLRSSFVLSVTRCLLPVWCGHMGQRALCRRQTVRLHQNI

Foldseek 3Di:
DKAQDLQADPVLRASVDIDDDDPDDDDDDPVDDDAAADQDPDDFFAKWKWKFQAALFFVHDTHPDIDMFIWGWHDPVLLCVLVVNSDDPQKTFIHDQQFSTADHGGQFQTFGWGDPPPGTHGQFGQHDWDGHRHHSITTMTGGVNVCVVVVCVVVVVVPPPDPDDCCPALVCAPPFDDDPDPDDQFAWDWDQPPVRWTFTPRWDFDDQLRQQQKKFKDAPLDGDFIWGAADQFKTKGFQVSVRDAPGIWIAGLDFFSVDHGPDIFGWHDKDDDDFDPDVVTPGGMMMTTTSGGDDDDSRHGHHHDDPDDDDDDPVDKDKDWDFDDRIPDDDDTGGGIIMHIDDDDDDDDDDDDDDDDDDDDDDDDDDDD

Secondary structure (DSSP, 8-state):
-EEE-TT--TTT-TT--EEE--SSPPPP-SS----EE--SPPPTT-EEEEEESS-SSTTPPP-SS-EEEEEEEPPHHHHHHHTTT---TTEEEEE-TTS-----TT-TT-EEEEE-SSSEEEEEEEEE-SSSS-TT--EEEEEGGGTHHHHHHHHHHHH----SSSHHHHTTTTPPP--S---PPPBPEEEE-TTS-EEEET-EEPPTTSSTTEEEEEETTEEEEEEEEEETTEEEEEGGG---TTT-EEEES-SBTTS--SEEEEEEEEEEPPPP--SS-S--EEEEEESSPPPPBTTB-PPP--SS-----TT---EEEES--SB-SSS----B-EEEE---S-------SS---------------

pLDDT: mean 75.77, std 21.6, range [20.8, 97.5]